Protein 4Z9K (pdb70)

B-factor: mean 27.81, std 11.1, range [11.24, 72.84]

GO terms:
  GO:0005783 endoplasmic reticulum (C, IDA)
  GO:0031640 killing of cells of another organism (P, IDA)
  GO:0005515 protein binding (F, IPI)
  GO:0016208 AMP binding (F, IDA)
  GO:0030246 carbohydrate binding (F, IDA)

Nearest PDB structures (foldseek):
  3ej5-assembly1_X  TM=9.972E-01  e=3.723E-54  Ricinus communis
  1uq4-assembly1_A-2  TM=9.953E-01  e=3.723E-54  Ricinus communis
  2vc3-assembly1_A  TM=9.942E-01  e=8.773E-54  Ricinus communis
  1obt-assembly1_A  TM=9.945E-01  e=9.327E-54  Ricinus communis
  7tgi-assembly1_A  TM=9.862E-01  e=9.327E-54  Ricinus communis

Sequence (374 aa):
KQYPIINFTTAGATVQSYTNFIRAVRGRLTTGADVRHEIPVLPNRVGLPINQRFILVELSSNHAELSSVTLALDVTNAYVVGYRAGNSAYFFHPDNQEDAEAITHLFTDVQNRYTFAFGGNYDRLEQLAGNLRENIELGNGPLEEAISALLYYYSTGGTQLPTLARRSFIICIQMISEAARFQYIEGEMRTRIRYNRRSAPDPSVITLENSWGRLSTAIQESNQGAFASPIQLQRRRNGSKFSVYDVSILIPIIALMVYRCAPVQLVESGGGLVQPGGSLRLSCAASGFTLDDYAIGWFRQVPGKEREGVACVVKDGSTYYADSVKGRFTISRDNGAVYLQMNSLKPEDTAVYYCASRPCFLGVPLIDFGSWGQGTQVTV

InterPro domains:
  IPR000772 Ricin B, lectin domain [PF00652] (325-445)
  IPR000772 Ricin B, lectin domain [PF00652] (456-572)
  IPR000772 Ricin B, lectin domain [SM00458] (322-448)
  IPR000772 Ricin B, lectin domain [SM00458] (452-575)
  IPR001574 Ribosome-inactivating protein [PF00161] (52-254)
  IPR001574 Ribosome-inactivating protein [PTHR33453] (37-481)
  IPR016138 Ribosome-inactivating protein, subdomain 1 [G3DSA:3.40.420.10] (36-214)
  IPR016139 Ribosome-inactivating protein, subdomain 2 [G3DSA:4.10.470.10] (217-319)
  IPR017988 Ribosome-inactivating protein conserved site [PS00275] (207-223)
  IPR017989 Ribosome-inactivating protein type 1/2 [PR00396] (54-67)
  IPR017989 Ribosome-inactivating protein type 1/2 [PR00396] (104-119)
  IPR017989 Ribosome-inactivating protein type 1/2 [PR00396] (169-183)
  IPR017989 Ribosome-inactivating protein type 1/2 [PR00396] (203-223)
  IPR017989 Ribosome-inactivating protein type 1/2 [PR00396] (237-254)
  IPR035992 Ricin B-like lectins [SSF50370] (317-448)
  IPR035992 Ricin B-like lectins [SSF50370] (452-573)
  IPR036041 Ribosome-inactivating protein superfamily [SSF56371] (41-301)

CATH classification: 3.40.420.10 (+1 more: 4.10.470.10)

Radius of gyration: 22.8 Å; Cα contacts (8 Å, |Δi|>4): 879; chains: 2; bounding box: 48×40×72 Å

Structure (mmCIF, N/CA/C/O backbone):
data_4Z9K
#
_entry.id   4Z9K
#
_cell.length_a   78.376
_cell.length_b   107.085
_cell.length_c   111.944
_cell.angle_alpha   90.000
_cell.angle_beta   90.000
_cell.angle_gamma   90.000
#
_symmetry.space_group_name_H-M   'C 2 2 21'
#
loop_
_entity.id
_entity.type
_entity.pdbx_description
1 polymer Ricin
2 polymer 'VHH2(F5) antibody'
3 non-polymer 1,2-ETHANEDIOL
4 non-polymer 'ZINC ION'
5 non-polymer 'CHLORIDE ION'
6 water water
#
loop_
_atom_site.group_PDB
_atom_site.id
_atom_site.type_symbol
_atom_site.label_atom_id
_atom_site.label_alt_id
_atom_site.label_comp_id
_atom_site.label_asym_id
_atom_site.label_entity_id
_atom_site.label_seq_id
_atom_site.pdbx_PDB_ins_code
_atom_site.Cartn_x
_atom_site.Cartn_y
_atom_site.Cartn_z
_atom_site.occupancy
_atom_site.B_iso_or_equiv
_atom_site.auth_seq_id
_atom_site.auth_comp_id
_atom_site.auth_asym_id
_atom_site.auth_atom_id
_atom_site.pdbx_PDB_model_num
ATOM 1 N N . LYS A 1 1 ? 32.063 20.798 2.696 1.00 44.05 5 LYS A N 1
ATOM 2 C CA . LYS A 1 1 ? 33.354 20.238 2.294 1.00 44.46 5 LYS A CA 1
ATOM 3 C C . LYS A 1 1 ? 33.134 19.032 1.406 1.00 48.02 5 LYS A C 1
ATOM 4 O O . LYS A 1 1 ? 33.982 18.717 0.571 1.00 50.72 5 LYS A O 1
ATOM 10 N N . GLN A 1 2 ? 31.970 18.389 1.558 1.00 46.56 6 GLN A N 1
ATOM 11 C CA . GLN A 1 2 ? 31.427 17.576 0.481 1.00 44.08 6 GLN A CA 1
ATOM 12 C C . GLN A 1 2 ? 30.989 18.455 -0.697 1.00 37.39 6 GLN A C 1
ATOM 13 O O . GLN A 1 2 ? 30.588 17.942 -1.732 1.00 40.44 6 GLN A O 1
ATOM 19 N N . TYR A 1 3 ? 31.044 19.781 -0.545 1.00 30.72 7 TYR A N 1
ATOM 20 C CA . TYR A 1 3 ? 31.009 20.646 -1.734 1.00 27.34 7 TYR A CA 1
ATOM 21 C C . TYR A 1 3 ? 32.256 20.337 -2.566 1.00 27.58 7 TYR A C 1
ATOM 22 O O . TYR A 1 3 ? 33.268 19.935 -1.992 1.00 28.26 7 TYR A O 1
ATOM 31 N N . PRO A 1 4 ? 32.208 20.533 -3.889 1.00 27.14 8 PRO A N 1
ATOM 32 C CA . PRO A 1 4 ? 33.398 20.253 -4.719 1.00 26.77 8 PRO A CA 1
ATOM 33 C C . PRO A 1 4 ? 34.592 21.119 -4.282 1.00 24.13 8 PRO A C 1
ATOM 34 O O . PRO A 1 4 ? 34.400 22.254 -3.934 1.00 22.46 8 PRO A O 1
ATOM 38 N N . ILE A 1 5 ? 35.792 20.511 -4.308 1.00 25.59 9 ILE A N 1
ATOM 39 C CA . ILE A 1 5 ? 37.040 21.195 -3.985 1.00 24.99 9 ILE A CA 1
ATOM 40 C C . ILE A 1 5 ? 37.949 21.316 -5.218 1.00 20.73 9 ILE A C 1
ATOM 41 O O . ILE A 1 5 ? 38.161 20.323 -5.935 1.00 25.71 9 ILE A O 1
ATOM 46 N N . ILE A 1 6 ? 38.487 22.515 -5.415 1.00 21.51 10 ILE A N 1
ATOM 47 C CA . ILE A 1 6 ? 39.486 22.719 -6.458 1.00 24.21 10 ILE A CA 1
ATOM 48 C C . ILE A 1 6 ? 40.757 23.120 -5.725 1.00 21.60 10 ILE A C 1
ATOM 49 O O . ILE A 1 6 ? 40.712 24.016 -4.896 1.00 22.10 10 ILE A O 1
ATOM 54 N N . ASN A 1 7 ? 41.880 22.469 -6.036 1.00 23.01 11 ASN A N 1
ATOM 55 C CA . ASN A 1 7 ? 43.143 22.779 -5.356 1.00 24.97 11 ASN A CA 1
ATOM 56 C C . ASN A 1 7 ? 44.052 23.654 -6.202 1.00 24.39 11 ASN A C 1
ATOM 57 O O . ASN A 1 7 ? 44.138 23.465 -7.414 1.00 25.23 11 ASN A O 1
ATOM 62 N N . PHE A 1 8 ? 44.762 24.571 -5.558 1.00 22.90 12 PHE A N 1
ATOM 63 C CA . PHE A 1 8 ? 45.855 25.311 -6.224 1.00 22.64 12 PHE A CA 1
ATOM 64 C C . PHE A 1 8 ? 47.007 25.492 -5.255 1.00 21.84 12 PHE A C 1
ATOM 65 O O . PHE A 1 8 ? 46.784 25.747 -4.083 1.00 21.29 12 PHE A O 1
ATOM 73 N N . THR A 1 9 ? 48.240 25.425 -5.760 1.00 21.94 13 THR A N 1
ATOM 74 C CA . THR A 1 9 ? 49.376 25.762 -4.903 1.00 23.87 13 THR A CA 1
ATOM 75 C C . THR A 1 9 ? 50.249 26.873 -5.541 1.00 20.18 13 THR A C 1
ATOM 76 O O . THR A 1 9 ? 50.478 26.865 -6.757 1.00 20.66 13 THR A O 1
ATOM 80 N N . THR A 1 10 ? 50.709 27.803 -4.716 1.00 20.09 14 THR A N 1
ATOM 81 C CA . THR A 1 10 ? 51.677 28.782 -5.139 1.00 19.09 14 THR A CA 1
ATOM 82 C C . THR A 1 10 ? 53.087 28.192 -5.190 1.00 21.45 14 THR A C 1
ATOM 83 O O . THR A 1 10 ? 53.980 28.834 -5.779 1.00 22.10 14 THR A O 1
ATOM 87 N N . ALA A 1 11 ? 53.294 26.975 -4.685 1.00 21.87 15 ALA A N 1
ATOM 88 C CA . ALA A 1 11 ? 54.625 26.354 -4.727 1.00 23.65 15 ALA A CA 1
ATOM 89 C C . ALA A 1 11 ? 54.897 25.868 -6.117 1.00 24.65 15 ALA A C 1
ATOM 90 O O . ALA A 1 11 ? 54.510 24.746 -6.496 1.00 28.41 15 ALA A O 1
ATOM 92 N N . GLY A 1 12 ? 55.645 26.656 -6.878 1.00 25.31 16 GLY A N 1
ATOM 93 C CA . GLY A 1 12 ? 56.016 26.237 -8.232 1.00 25.95 16 GLY A CA 1
ATOM 94 C C . GLY A 1 12 ? 54.897 26.595 -9.236 1.00 24.83 16 GLY A C 1
ATOM 95 O O . GLY A 1 12 ? 54.862 25.987 -10.325 1.00 28.03 16 GLY A O 1
ATOM 96 N N . ALA A 1 13 ? 54.063 27.560 -8.868 1.00 24.43 17 ALA A N 1
ATOM 97 C CA . ALA A 1 13 ? 52.983 28.013 -9.772 1.00 25.75 17 ALA A CA 1
ATOM 98 C C . ALA A 1 13 ? 53.569 28.463 -11.098 1.00 28.69 17 ALA A C 1
ATOM 99 O O . ALA A 1 13 ? 54.626 29.125 -11.155 1.00 27.70 17 ALA A O 1
ATOM 101 N N . THR A 1 14 ? 52.889 28.068 -12.167 1.00 22.83 18 THR A N 1
ATOM 102 C CA . THR A 1 14 ? 53.255 28.442 -13.526 1.00 23.45 18 THR A CA 1
ATOM 103 C C . THR A 1 14 ? 52.027 29.041 -14.211 1.00 23.08 18 THR A C 1
ATOM 104 O O . THR A 1 14 ? 50.899 28.947 -13.720 1.00 22.55 18 THR A O 1
ATOM 108 N N . VAL A 1 15 ? 52.276 29.653 -15.361 1.00 25.98 19 VAL A N 1
ATOM 109 C CA . VAL A 1 15 ? 51.161 30.086 -16.207 1.00 25.79 19 VAL A CA 1
ATOM 110 C C . VAL A 1 15 ? 50.155 28.964 -16.433 1.00 24.80 19 VAL A C 1
ATOM 111 O O . VAL A 1 15 ? 48.931 29.190 -16.243 1.00 25.57 19 VAL A O 1
ATOM 115 N N . GLN A 1 16 ? 50.659 27.804 -16.774 1.00 28.27 20 GLN A N 1
ATOM 116 C CA . GLN A 1 16 ? 49.875 26.598 -17.044 1.00 29.02 20 GLN A CA 1
ATOM 117 C C . GLN A 1 16 ? 49.070 26.143 -15.824 1.00 27.68 20 GLN A C 1
ATOM 118 O O . GLN A 1 16 ? 47.861 25.880 -15.947 1.00 26.77 20 GLN A O 1
ATOM 124 N N . SER A 1 17 ? 49.726 26.077 -14.653 1.00 25.22 21 SER A N 1
ATOM 125 C CA . SER A 1 17 ? 49.036 25.556 -13.468 1.00 24.16 21 SER A CA 1
ATOM 126 C C . SER A 1 17 ? 47.963 26.550 -13.039 1.00 23.68 21 SER A C 1
ATOM 127 O O . SER A 1 17 ? 46.890 26.171 -12.551 1.00 21.80 21 SER A O 1
ATOM 130 N N . TYR A 1 18 ? 48.218 27.848 -13.218 1.00 20.59 22 TYR A N 1
ATOM 131 C CA . TYR A 1 18 ? 47.218 28.816 -12.846 1.00 19.21 22 TYR A CA 1
ATOM 132 C C . TYR A 1 18 ? 46.029 28.809 -13.828 1.00 21.11 22 TYR A C 1
ATOM 133 O O . TYR A 1 18 ? 44.860 28.858 -13.401 1.00 21.06 22 TYR A O 1
ATOM 142 N N . THR A 1 19 ? 46.343 28.682 -15.114 1.00 23.65 23 THR A N 1
ATOM 143 C CA . THR A 1 19 ? 45.317 28.477 -16.123 1.00 25.22 23 THR A CA 1
ATOM 144 C C . THR A 1 19 ? 44.458 27.262 -15.839 1.00 22.59 23 THR A C 1
ATOM 145 O O . THR A 1 19 ? 43.223 27.375 -15.904 1.00 25.06 23 THR A O 1
ATOM 149 N N . ASN A 1 20 ? 45.070 26.136 -15.495 1.00 22.87 24 ASN A N 1
ATOM 150 C CA . ASN A 1 20 ? 44.323 24.896 -15.212 1.00 23.65 24 ASN A CA 1
ATOM 151 C C . ASN A 1 20 ? 43.355 25.153 -14.056 1.00 23.51 24 ASN A C 1
ATOM 152 O O . ASN A 1 20 ? 42.205 24.726 -14.051 1.00 24.01 24 ASN A O 1
ATOM 157 N N . PHE A 1 21 ? 43.870 25.862 -13.063 1.00 21.35 25 PHE A N 1
ATOM 158 C CA . PHE A 1 21 ? 43.118 26.161 -11.854 1.00 21.18 25 PHE A CA 1
ATOM 159 C C . PHE A 1 21 ? 41.897 27.018 -12.176 1.00 20.49 25 PHE A C 1
ATOM 160 O O . PHE A 1 21 ? 40.773 26.709 -11.769 1.00 20.32 25 PHE A O 1
ATOM 168 N N . ILE A 1 22 ? 42.108 28.144 -12.831 1.00 17.02 26 ILE A N 1
ATOM 169 C CA . ILE A 1 22 ? 40.973 29.060 -13.099 1.00 16.13 26 ILE A CA 1
ATOM 170 C C . ILE A 1 22 ? 39.970 28.328 -13.993 1.00 18.99 26 ILE A C 1
ATOM 171 O O . ILE A 1 22 ? 38.752 28.478 -13.793 1.00 20.82 26 ILE A O 1
ATOM 176 N N . ARG A 1 23 ? 40.401 27.559 -14.981 1.00 19.44 27 ARG A N 1
ATOM 177 C CA . ARG A 1 23 ? 39.442 26.827 -15.818 1.00 21.50 27 ARG A CA 1
ATOM 178 C C . ARG A 1 23 ? 38.633 25.839 -14.996 1.00 22.41 27 ARG A C 1
ATOM 179 O O . ARG A 1 23 ? 37.430 25.644 -15.241 1.00 24.45 27 ARG A O 1
ATOM 187 N N . ALA A 1 24 ? 39.284 25.196 -14.031 1.00 22.43 28 ALA A N 1
ATOM 188 C CA . ALA A 1 24 ? 38.601 24.234 -13.156 1.00 22.86 28 ALA A CA 1
ATOM 189 C C . ALA A 1 24 ? 37.573 24.941 -12.281 1.00 21.85 28 ALA A C 1
ATOM 190 O O . ALA A 1 24 ? 36.442 24.400 -12.082 1.00 23.77 28 ALA A O 1
ATOM 192 N N . VAL A 1 25 ? 37.950 26.088 -11.761 1.00 20.46 29 VAL A N 1
ATOM 193 C CA . VAL A 1 25 ? 37.016 26.906 -10.959 1.00 18.77 29 VAL A CA 1
ATOM 194 C C . VAL A 1 25 ? 35.784 27.268 -11.790 1.00 21.77 29 VAL A C 1
ATOM 195 O O . VAL A 1 25 ? 34.623 27.082 -11.339 1.00 20.69 29 VAL A O 1
ATOM 199 N N . ARG A 1 26 ? 36.010 27.753 -13.008 1.00 20.44 30 ARG A N 1
ATOM 200 C CA . ARG A 1 26 ? 34.858 28.079 -13.860 1.00 20.86 30 ARG A CA 1
ATOM 201 C C . ARG A 1 26 ? 33.981 26.862 -14.066 1.00 21.76 30 ARG A C 1
ATOM 202 O O . ARG A 1 26 ? 32.730 26.973 -14.015 1.00 23.09 30 ARG A O 1
ATOM 210 N N . GLY A 1 27 ? 34.580 25.697 -14.312 1.00 19.28 31 GLY A N 1
ATOM 211 C CA . GLY A 1 27 ? 33.797 24.512 -14.620 1.00 20.73 31 GLY A CA 1
ATOM 212 C C . GLY A 1 27 ? 32.973 24.017 -13.426 1.00 23.35 31 GLY A C 1
ATOM 213 O O . GLY A 1 27 ? 31.987 23.280 -13.611 1.00 27.04 31 GLY A O 1
ATOM 214 N N . ARG A 1 28 ? 33.413 24.334 -12.216 1.00 22.55 32 ARG A N 1
ATOM 215 C CA . ARG A 1 28 ? 32.651 23.966 -11.002 1.00 23.90 32 ARG A CA 1
ATOM 216 C C . ARG A 1 28 ? 31.636 25.081 -10.649 1.00 22.73 32 ARG A C 1
ATOM 217 O O . ARG A 1 28 ? 30.603 24.782 -10.002 1.00 25.35 32 ARG A O 1
ATOM 225 N N . LEU A 1 29 ? 31.858 26.306 -11.112 1.00 21.17 33 LEU A N 1
ATOM 226 C CA . LEU A 1 29 ? 30.898 27.402 -10.869 1.00 18.90 33 LEU A CA 1
ATOM 227 C C . LEU A 1 29 ? 29.634 27.250 -11.705 1.00 23.82 33 LEU A C 1
ATOM 228 O O . LEU A 1 29 ? 28.557 27.608 -11.240 1.00 25.30 33 LEU A O 1
ATOM 233 N N . THR A 1 30 ? 29.761 26.739 -12.915 1.00 22.67 34 THR A N 1
ATOM 234 C CA . THR A 1 30 ? 28.590 26.617 -13.749 1.00 25.20 34 THR A CA 1
ATOM 235 C C . THR A 1 30 ? 28.794 25.497 -14.762 1.00 29.69 34 THR A C 1
ATOM 236 O O . THR A 1 30 ? 29.929 25.207 -15.176 1.00 30.76 34 THR A O 1
ATOM 240 N N . THR A 1 31 ? 27.692 24.871 -15.163 1.00 29.73 35 THR A N 1
ATOM 241 C CA . THR A 1 31 ? 27.732 23.844 -16.206 1.00 33.34 35 THR A CA 1
ATOM 242 C C . THR A 1 31 ? 28.030 24.461 -17.566 1.00 32.78 35 THR A C 1
ATOM 243 O O . THR A 1 31 ? 28.508 23.778 -18.454 1.00 35.40 35 THR A O 1
ATOM 247 N N . GLY A 1 32 ? 27.708 25.740 -17.750 1.00 31.45 36 GLY A N 1
ATOM 248 C CA . GLY A 1 32 ? 27.896 26.367 -19.051 1.00 32.47 36 GLY A CA 1
ATOM 249 C C . GLY A 1 32 ? 26.759 26.041 -19.998 1.00 36.55 36 GLY A C 1
ATOM 250 O O . GLY A 1 32 ? 26.848 26.382 -21.167 1.00 38.12 36 GLY A O 1
ATOM 251 N N . ALA A 1 33 ? 25.690 25.414 -19.506 1.00 34.65 37 ALA A N 1
ATOM 252 C CA . ALA A 1 33 ? 24.541 25.121 -20.389 1.00 34.83 37 ALA A CA 1
ATOM 253 C C . ALA A 1 33 ? 23.812 26.398 -20.801 1.00 33.86 37 ALA A C 1
ATOM 254 O O . ALA A 1 33 ? 23.112 26.442 -21.825 1.00 36.08 37 ALA A O 1
ATOM 256 N N . ASP A 1 34 ? 23.934 27.424 -19.978 1.00 28.30 38 ASP A N 1
ATOM 257 C CA . ASP A 1 34 ? 23.202 28.650 -20.192 1.00 28.70 38 ASP A CA 1
ATOM 258 C C . ASP A 1 34 ? 24.207 29.690 -20.668 1.00 28.14 38 ASP A C 1
ATOM 259 O O . ASP A 1 34 ? 25.092 30.085 -19.923 1.00 25.26 38 ASP A O 1
ATOM 264 N N . VAL A 1 35 ? 24.080 30.107 -21.919 1.00 31.45 39 VAL A N 1
ATOM 265 C CA . VAL A 1 35 ? 25.002 31.073 -22.524 1.00 32.95 39 VAL A CA 1
ATOM 266 C C . VAL A 1 35 ? 24.168 32.153 -23.213 1.00 34.86 39 VAL A C 1
ATOM 267 O O . VAL A 1 35 ? 23.181 31.820 -23.903 1.00 38.51 39 VAL A O 1
ATOM 271 N N . ARG A 1 36 ? 24.511 33.428 -23.016 1.00 30.80 40 ARG A N 1
ATOM 272 C CA . ARG A 1 36 ? 23.790 34.511 -23.698 1.00 31.75 40 ARG A CA 1
ATOM 273 C C . ARG A 1 36 ? 24.787 35.301 -24.529 1.00 34.34 40 ARG A C 1
ATOM 274 O O . ARG A 1 36 ? 25.789 35.794 -23.979 1.00 32.41 40 ARG A O 1
ATOM 282 N N . HIS A 1 37 ? 24.488 35.444 -25.822 1.00 37.22 41 HIS A N 1
ATOM 283 C CA . HIS A 1 37 ? 25.376 36.173 -26.724 1.00 38.03 41 HIS A CA 1
ATOM 284 C C . HIS A 1 37 ? 26.824 35.705 -26.544 1.00 35.56 41 HIS A C 1
ATOM 285 O O . HIS A 1 37 ? 27.719 36.523 -26.449 1.00 37.32 41 HIS A O 1
ATOM 292 N N . GLU A 1 38 ? 27.005 34.377 -26.450 1.00 35.87 42 GLU A N 1
ATOM 293 C CA . GLU A 1 38 ? 28.297 33.660 -26.286 1.00 33.16 42 GLU A CA 1
ATOM 294 C C . GLU A 1 38 ? 28.942 33.627 -24.860 1.00 33.81 42 GLU A C 1
ATOM 295 O O . GLU A 1 38 ? 29.975 32.944 -24.625 1.00 32.86 42 GLU A O 1
ATOM 301 N N . ILE A 1 39 ? 28.317 34.278 -23.887 1.00 30.81 43 ILE A N 1
ATOM 302 C CA . ILE A 1 39 ? 28.931 34.315 -22.552 1.00 29.08 43 ILE A CA 1
ATOM 303 C C . ILE A 1 39 ? 28.170 33.436 -21.558 1.00 24.91 43 ILE A C 1
ATOM 304 O O . ILE A 1 39 ? 26.977 33.594 -21.391 1.00 26.93 43 ILE A O 1
ATOM 309 N N . PRO A 1 40 ? 28.881 32.508 -20.905 1.00 25.34 44 PRO A N 1
ATOM 310 C CA . PRO A 1 40 ? 28.217 31.664 -19.885 1.00 25.65 44 PRO A CA 1
ATOM 311 C C . PRO A 1 40 ? 27.619 32.461 -18.708 1.00 23.07 44 PRO A C 1
ATOM 312 O O . PRO A 1 40 ? 28.160 33.453 -18.193 1.00 22.12 44 PRO A O 1
ATOM 316 N N . VAL A 1 41 ? 26.456 31.978 -18.284 1.00 21.88 45 VAL A N 1
ATOM 317 C CA . VAL A 1 41 ? 25.762 32.539 -17.135 1.00 21.02 45 VAL A CA 1
ATOM 318 C C . VAL A 1 41 ? 25.917 31.575 -15.959 1.00 19.98 45 VAL A C 1
ATOM 319 O O . VAL A 1 41 ? 25.884 30.341 -16.151 1.00 22.31 45 VAL A O 1
ATOM 323 N N . LEU A 1 42 ? 26.134 32.116 -14.775 1.00 19.50 46 LEU A N 1
ATOM 324 C CA . LEU A 1 42 ? 26.126 31.346 -13.513 1.00 18.18 46 LEU A CA 1
ATOM 325 C C . LEU A 1 42 ? 24.730 30.857 -13.181 1.00 20.86 46 LEU A C 1
ATOM 326 O O . LEU A 1 42 ? 23.763 31.366 -13.722 1.00 20.00 46 LEU A O 1
ATOM 331 N N . PRO A 1 43 ? 24.604 29.822 -12.345 1.00 19.35 47 PRO A N 1
ATOM 332 C CA . PRO A 1 43 ? 23.239 29.349 -12.054 1.00 22.57 47 PRO A CA 1
ATOM 333 C C . PRO A 1 43 ? 22.395 30.415 -11.370 1.00 19.48 47 PRO A C 1
ATOM 334 O O . PRO A 1 43 ? 22.869 31.223 -10.582 1.00 20.44 47 PRO A O 1
ATOM 338 N N . ASN A 1 44 ? 21.127 30.388 -11.739 1.00 21.25 48 ASN A N 1
ATOM 339 C CA . ASN A 1 44 ? 20.100 31.168 -11.052 1.00 22.98 48 ASN A CA 1
ATOM 340 C C . ASN A 1 44 ? 19.993 30.743 -9.570 1.00 23.16 48 ASN A C 1
ATOM 341 O O . ASN A 1 44 ? 19.789 29.568 -9.280 1.00 24.01 48 ASN A O 1
ATOM 346 N N . ARG A 1 45 ? 20.038 31.701 -8.672 1.00 22.67 49 ARG A N 1
ATOM 347 C CA . ARG A 1 45 ? 19.870 31.385 -7.248 1.00 23.88 49 ARG A CA 1
ATOM 348 C C . ARG A 1 45 ? 18.483 30.773 -7.034 1.00 24.26 49 ARG A C 1
ATOM 349 O O . ARG A 1 45 ? 18.295 29.885 -6.194 1.00 24.56 49 ARG A O 1
ATOM 357 N N . VAL A 1 46 ? 17.506 31.227 -7.804 1.00 23.11 50 VAL A N 1
ATOM 358 C CA . VAL A 1 46 ? 16.167 30.696 -7.697 1.00 23.88 50 VAL A CA 1
ATOM 359 C C . VAL A 1 46 ? 16.159 29.366 -8.432 1.00 25.11 50 VAL A C 1
ATOM 360 O O . VAL A 1 46 ? 16.332 29.308 -9.660 1.00 26.48 50 VAL A O 1
ATOM 364 N N . GLY A 1 47 ? 15.968 28.290 -7.689 1.00 25.66 51 GLY A N 1
ATOM 365 C CA . GLY A 1 47 ? 15.979 26.955 -8.261 1.00 26.83 51 GLY A CA 1
ATOM 366 C C . GLY A 1 47 ? 17.294 26.237 -7.908 1.00 25.95 51 GLY A C 1
ATOM 367 O O . GLY A 1 47 ? 17.462 25.066 -8.258 1.00 28.30 51 GLY A O 1
ATOM 368 N N . LEU A 1 48 ? 18.182 26.893 -7.187 1.00 25.43 52 LEU A N 1
ATOM 369 C CA . LEU A 1 48 ? 19.484 26.294 -6.857 1.00 25.70 52 LEU A CA 1
ATOM 370 C C . LEU A 1 48 ? 19.420 25.623 -5.494 1.00 25.60 52 LEU A C 1
ATOM 371 O O . LEU A 1 48 ? 19.280 26.318 -4.497 1.00 25.25 52 LEU A O 1
ATOM 376 N N . PRO A 1 49 ? 19.586 24.294 -5.434 1.00 26.75 53 PRO A N 1
ATOM 377 C CA . PRO A 1 49 ? 19.552 23.621 -4.119 1.00 25.43 53 PRO A CA 1
ATOM 378 C C . PRO A 1 49 ? 20.770 23.984 -3.254 1.00 23.90 53 PRO A C 1
ATOM 379 O O . PRO A 1 49 ? 21.849 24.290 -3.779 1.00 22.81 53 PRO A O 1
ATOM 383 N N . ILE A 1 50 ? 20.612 23.974 -1.927 1.00 23.92 54 ILE A N 1
ATOM 384 C CA . ILE A 1 50 ? 21.686 24.361 -1.021 1.00 22.62 54 ILE A CA 1
ATOM 385 C C . ILE A 1 50 ? 22.899 23.440 -1.166 1.00 22.63 54 ILE A C 1
ATOM 386 O O . ILE A 1 50 ? 24.023 23.915 -1.052 1.00 21.52 54 ILE A O 1
ATOM 391 N N . ASN A 1 51 ? 22.657 22.158 -1.494 1.00 25.56 55 ASN A N 1
ATOM 392 C CA . ASN A 1 51 ? 23.814 21.280 -1.645 1.00 27.29 55 ASN A CA 1
ATOM 393 C C . ASN A 1 51 ? 24.576 21.530 -2.983 1.00 31.22 55 ASN A C 1
ATOM 394 O O . ASN A 1 51 ? 25.577 20.882 -3.238 1.00 28.47 55 ASN A O 1
ATOM 399 N N . GLN A 1 52 ? 24.156 22.532 -3.773 1.00 22.99 56 GLN A N 1
ATOM 400 C CA . GLN A 1 52 ? 24.897 22.954 -4.992 1.00 23.30 56 GLN A CA 1
ATOM 401 C C . GLN A 1 52 ? 25.258 24.411 -4.961 1.00 20.55 56 GLN A C 1
ATOM 402 O O . GLN A 1 52 ? 25.705 24.992 -5.981 1.00 22.67 56 GLN A O 1
ATOM 408 N N . ARG A 1 53 ? 25.185 25.027 -3.784 1.00 19.81 57 ARG A N 1
ATOM 409 C CA . ARG A 1 53 ? 25.316 26.502 -3.706 1.00 18.40 57 ARG A CA 1
ATOM 410 C C . ARG A 1 53 ? 26.751 27.016 -3.703 1.00 17.51 57 ARG A C 1
ATOM 411 O O . ARG A 1 53 ? 27.006 28.156 -4.042 1.00 18.31 57 ARG A O 1
ATOM 419 N N . PHE A 1 54 ? 27.665 26.151 -3.229 1.00 18.58 58 PHE A N 1
ATOM 420 C CA . PHE A 1 54 ? 29.050 26.579 -2.993 1.00 18.16 58 PHE A CA 1
ATOM 421 C C . PHE A 1 54 ? 30.068 25.659 -3.638 1.00 17.12 58 PHE A C 1
ATOM 422 O O . PHE A 1 54 ? 29.806 24.510 -3.858 1.00 19.22 58 PHE A O 1
ATOM 430 N N . ILE A 1 55 ? 31.232 26.257 -3.901 1.00 17.59 59 ILE A N 1
ATOM 431 C CA . ILE A 1 55 ? 32.398 25.400 -4.217 1.00 18.22 59 ILE A CA 1
ATOM 432 C C . ILE A 1 55 ? 33.525 25.853 -3.280 1.00 16.88 59 ILE A C 1
ATOM 433 O O . ILE A 1 55 ? 33.482 26.918 -2.715 1.00 17.32 59 ILE A O 1
ATOM 438 N N . LEU A 1 56 ? 34.503 24.950 -3.116 1.00 18.34 60 LEU A N 1
ATOM 439 C CA . LEU A 1 56 ? 35.605 25.205 -2.182 1.00 19.03 60 LEU A CA 1
ATOM 440 C C . LEU A 1 56 ? 36.912 25.266 -2.969 1.00 18.12 60 LEU A C 1
ATOM 441 O O . LEU A 1 56 ? 37.120 24.419 -3.848 1.00 20.29 60 LEU A O 1
ATOM 446 N N . VAL A 1 57 ? 37.739 26.269 -2.656 1.00 18.32 61 VAL A N 1
ATOM 447 C CA . VAL A 1 57 ? 39.061 26.381 -3.294 1.00 18.50 61 VAL A CA 1
ATOM 448 C C . VAL A 1 57 ? 40.111 26.177 -2.182 1.00 16.06 61 VAL A C 1
ATOM 449 O O . VAL A 1 57 ? 40.216 27.035 -1.296 1.00 18.55 61 VAL A O 1
ATOM 453 N N . GLU A 1 58 ? 40.855 25.077 -2.262 1.00 18.72 62 GLU A N 1
ATOM 454 C CA . GLU A 1 58 ? 41.877 24.826 -1.231 1.00 22.63 62 GLU A CA 1
ATOM 455 C C . GLU A 1 58 ? 43.189 25.358 -1.764 1.00 22.29 62 GLU A C 1
ATOM 456 O O . GLU A 1 58 ? 43.636 24.899 -2.818 1.00 25.04 62 GLU A O 1
ATOM 462 N N . LEU A 1 59 ? 43.747 26.333 -1.057 1.00 18.56 63 LEU A N 1
ATOM 463 C CA . LEU A 1 59 ? 45.009 26.964 -1.462 1.00 18.87 63 LEU A CA 1
ATOM 464 C C . LEU A 1 59 ? 46.144 26.505 -0.568 1.00 20.50 63 LEU A C 1
ATOM 465 O O . LEU A 1 59 ? 46.008 26.551 0.653 1.00 21.75 63 LEU A O 1
ATOM 470 N N A SER A 1 60 ? 47.297 26.170 -1.131 0.69 19.50 64 SER A N 1
ATOM 471 N N B SER A 1 60 ? 47.269 26.090 -1.160 0.31 20.50 64 SER A N 1
ATOM 472 C CA A SER A 1 60 ? 48.453 25.745 -0.356 0.69 22.25 64 SER A CA 1
ATOM 473 C CA B SER A 1 60 ? 48.448 25.758 -0.368 0.31 22.33 64 SER A CA 1
ATOM 474 C C A SER A 1 60 ? 49.625 26.590 -0.846 0.69 22.03 64 SER A C 1
ATOM 475 C C B SER A 1 60 ? 49.637 26.582 -0.860 0.31 22.01 64 SER A C 1
ATOM 476 O O A SER A 1 60 ? 49.581 27.151 -1.931 0.69 21.97 64 SER A O 1
ATOM 477 O O B SER A 1 60 ? 49.620 27.074 -1.983 0.31 21.91 64 SER A O 1
ATOM 482 N N . ASN A 1 61 ? 50.667 26.727 -0.024 1.00 21.96 65 ASN A N 1
ATOM 483 C CA . ASN A 1 61 ? 51.828 27.542 -0.409 1.00 19.75 65 ASN A CA 1
ATOM 484 C C . ASN A 1 61 ? 53.135 26.852 -0.102 1.00 21.42 65 ASN A C 1
ATOM 485 O O . ASN A 1 61 ? 53.180 25.652 0.220 1.00 22.58 65 ASN A O 1
ATOM 490 N N . HIS A 1 62 ? 54.241 27.562 -0.306 1.00 21.97 66 HIS A N 1
ATOM 491 C CA . HIS A 1 62 ? 55.530 26.927 -0.169 1.00 23.55 66 HIS A CA 1
ATOM 492 C C . HIS A 1 62 ? 55.796 26.403 1.265 1.00 24.32 66 HIS A C 1
ATOM 493 O O . HIS A 1 62 ? 56.597 25.501 1.470 1.00 26.00 66 HIS A O 1
ATOM 500 N N . ALA A 1 63 ? 55.118 27.040 2.231 1.00 23.13 67 ALA A N 1
ATOM 501 C CA . ALA A 1 63 ? 55.259 26.659 3.622 1.00 24.09 67 ALA A CA 1
ATOM 502 C C . ALA A 1 63 ? 54.348 25.485 3.968 1.00 26.32 67 ALA A C 1
ATOM 503 O O . ALA A 1 63 ? 54.318 25.036 5.122 1.00 25.50 67 ALA A O 1
ATOM 505 N N . GLU A 1 64 ? 53.677 24.924 2.955 1.00 24.20 68 GLU A N 1
ATOM 506 C CA . GLU A 1 64 ? 52.770 23.762 3.170 1.00 24.31 68 GLU A CA 1
ATOM 507 C C . GLU A 1 64 ? 51.604 24.165 4.094 1.00 23.97 68 GLU A C 1
ATOM 508 O O . GLU A 1 64 ? 51.037 23.269 4.764 1.00 27.23 68 GLU A O 1
ATOM 514 N N . LEU A 1 65 ? 51.294 25.445 4.157 1.00 22.67 69 LEU A N 1
ATOM 515 C CA . LEU A 1 65 ? 50.112 25.910 4.871 1.00 21.00 69 LEU A CA 1
ATOM 516 C C . LEU A 1 65 ? 48.917 25.863 3.906 1.00 25.31 69 LEU A C 1
ATOM 517 O O . LEU A 1 65 ? 49.061 26.225 2.726 1.00 24.54 69 LEU A O 1
ATOM 522 N N A SER A 1 66 ? 47.730 25.499 4.405 0.61 22.89 70 SER A N 1
ATOM 523 N N B SER A 1 66 ? 47.764 25.394 4.393 0.39 23.34 70 SER A N 1
ATOM 524 C CA A SER A 1 66 ? 46.576 25.341 3.522 0.61 21.82 70 SER A CA 1
ATOM 525 C CA B SER A 1 66 ? 46.567 25.284 3.556 0.39 22.65 70 SER A CA 1
ATOM 526 C C A SER A 1 66 ? 45.386 26.057 4.139 0.61 21.00 70 SER A C 1
ATOM 527 C C B SER A 1 66 ? 45.392 26.074 4.169 0.39 21.14 70 SER A C 1
ATOM 528 O O A SER A 1 66 ? 45.185 25.973 5.358 0.61 22.77 70 SER A O 1
ATOM 529 O O B SER A 1 66 ? 45.203 26.082 5.387 0.39 22.18 70 SER A O 1
ATOM 534 N N . VAL A 1 67 ? 44.640 26.768 3.328 1.00 18.51 71 VAL A N 1
ATOM 535 C CA . VAL A 1 67 ? 43.369 27.377 3.746 1.00 17.63 71 VAL A CA 1
ATOM 536 C C . VAL A 1 67 ? 42.363 27.040 2.671 1.00 20.49 71 VAL A C 1
ATOM 537 O O . VAL A 1 67 ? 42.724 26.783 1.522 1.00 20.50 71 VAL A O 1
ATOM 541 N N . THR A 1 68 ? 41.070 27.041 3.034 1.00 18.49 72 THR A N 1
ATOM 542 C CA . THR A 1 68 ? 40.034 26.670 2.043 1.00 17.12 72 THR A CA 1
ATOM 543 C C . THR A 1 68 ? 39.032 27.786 1.929 1.00 17.48 72 THR A C 1
ATOM 544 O O . THR A 1 68 ? 38.374 28.127 2.924 1.00 18.54 72 THR A O 1
ATOM 548 N N . LEU A 1 69 ? 38.956 28.435 0.767 1.00 15.79 73 LEU A N 1
ATOM 549 C CA . LEU A 1 69 ? 37.947 29.489 0.546 1.00 15.02 73 LEU A CA 1
ATOM 550 C C . LEU A 1 69 ? 36.649 28.883 0.066 1.00 15.52 73 LEU A C 1
ATOM 551 O O . LEU A 1 69 ? 36.649 27.855 -0.599 1.00 18.61 73 LEU A O 1
ATOM 556 N N . ALA A 1 70 ? 35.539 29.517 0.441 1.00 13.77 74 ALA A N 1
ATOM 557 C CA . ALA A 1 70 ? 34.237 29.106 -0.102 1.00 15.48 74 ALA A CA 1
ATOM 558 C C . ALA A 1 70 ? 33.751 30.192 -1.038 1.00 14.69 74 ALA A C 1
ATOM 559 O O . ALA A 1 70 ? 33.775 31.375 -0.696 1.00 15.03 74 ALA A O 1
ATOM 561 N N . LEU A 1 71 ? 33.307 29.750 -2.223 1.00 15.66 75 LEU A N 1
ATOM 562 C CA . LEU A 1 71 ? 32.741 30.647 -3.214 1.00 15.27 75 LEU A CA 1
ATOM 563 C C . LEU A 1 71 ? 31.288 30.283 -3.438 1.00 12.89 75 LEU A C 1
ATOM 564 O O . LEU A 1 71 ? 30.894 29.142 -3.459 1.00 15.23 75 LEU A O 1
ATOM 569 N N . ASP A 1 72 ? 30.527 31.375 -3.581 1.00 14.16 76 ASP A N 1
ATOM 570 C CA . ASP A 1 72 ? 29.101 31.238 -3.947 1.00 14.52 76 ASP A CA 1
ATOM 571 C C . ASP A 1 72 ? 28.967 31.062 -5.463 1.00 14.97 76 ASP A C 1
ATOM 572 O O . ASP A 1 72 ? 29.470 31.939 -6.190 1.00 16.66 76 ASP A O 1
ATOM 577 N N . VAL A 1 73 ? 28.322 29.984 -5.924 1.00 15.45 77 VAL A N 1
ATOM 578 C CA . VAL A 1 73 ? 28.290 29.737 -7.362 1.00 17.43 77 VAL A CA 1
ATOM 579 C C . VAL A 1 73 ? 27.395 30.743 -8.045 1.00 18.36 77 VAL A C 1
ATOM 580 O O . VAL A 1 73 ? 27.483 30.885 -9.247 1.00 19.14 77 VAL A O 1
ATOM 584 N N . THR A 1 74 ? 26.564 31.490 -7.311 1.00 17.30 78 THR A N 1
ATOM 585 C CA . THR A 1 74 ? 25.645 32.387 -8.043 1.00 17.76 78 THR A CA 1
ATOM 586 C C . THR A 1 74 ? 26.383 33.673 -8.480 1.00 15.96 78 THR A C 1
ATOM 587 O O . THR A 1 74 ? 25.930 34.373 -9.378 1.00 17.20 78 THR A O 1
ATOM 591 N N . ASN A 1 75 ? 27.481 34.001 -7.832 1.00 14.86 79 ASN A N 1
ATOM 592 C CA . ASN A 1 75 ? 28.205 35.207 -8.215 1.00 14.10 79 ASN A CA 1
ATOM 593 C C . ASN A 1 75 ? 29.733 35.049 -8.259 1.00 15.14 79 ASN A C 1
ATOM 594 O O . ASN A 1 75 ? 30.476 36.053 -8.474 1.00 16.03 79 ASN A O 1
ATOM 599 N N . ALA A 1 76 ? 30.210 33.800 -8.076 1.00 14.48 80 ALA A N 1
ATOM 600 C CA . ALA A 1 76 ? 31.648 33.468 -8.055 1.00 15.73 80 ALA A CA 1
ATOM 601 C C . ALA A 1 76 ? 32.460 34.136 -6.959 1.00 16.47 80 ALA A C 1
ATOM 602 O O . ALA A 1 76 ? 33.718 34.017 -6.929 1.00 17.17 80 ALA A O 1
ATOM 604 N N . TYR A 1 77 ? 31.804 34.732 -5.980 1.00 15.41 81 TYR A N 1
ATOM 605 C CA . TYR A 1 77 ? 32.531 35.537 -4.988 1.00 15.98 81 TYR A CA 1
ATOM 606 C C . TYR A 1 77 ? 32.790 34.790 -3.680 1.00 14.90 81 TYR A C 1
ATOM 607 O O . TYR A 1 77 ? 32.073 33.863 -3.327 1.00 15.14 81 TYR A O 1
ATOM 616 N N . VAL A 1 78 ? 33.882 35.161 -3.028 1.00 14.08 82 VAL A N 1
ATOM 617 C CA . VAL A 1 78 ? 34.282 34.542 -1.745 1.00 14.81 82 VAL A CA 1
ATOM 618 C C . VAL A 1 78 ? 33.330 34.961 -0.612 1.00 12.68 82 VAL A C 1
ATOM 619 O O . VAL A 1 78 ? 33.039 36.160 -0.456 1.00 13.77 82 VAL A O 1
ATOM 623 N N . VAL A 1 79 ? 32.804 33.945 0.114 1.00 13.05 83 VAL A N 1
ATOM 624 C CA . VAL A 1 79 ? 31.936 34.2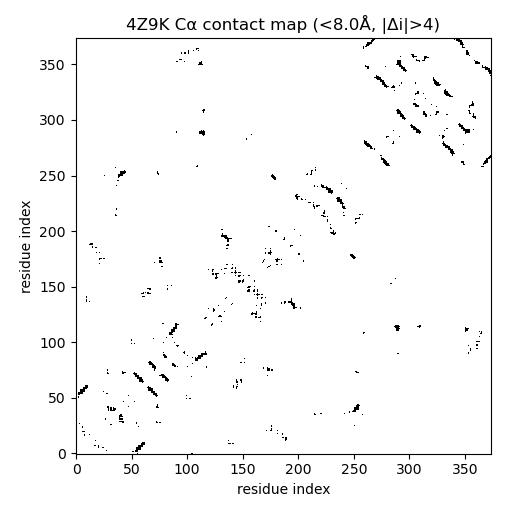43 1.265 1.00 13.17 83 VAL A CA 1
ATOM 625 C C . VAL A 1 79 ? 32.625 33.969 2.610 1.00 15.79 83 VAL A C 1
ATOM 626 O O . VAL A 1 79 ? 32.120 34.423 3.652 1.00 14.87 83 VAL A O 1
ATOM 630 N N . GLY A 1 80 ? 33.781 33.281 2.602 1.00 15.07 84 GLY A N 1
ATOM 631 C CA . GLY A 1 80 ? 34.428 32.950 3.876 1.00 16.42 84 GLY A CA 1
ATOM 632 C C . GLY A 1 80 ? 35.513 31.913 3.652 1.00 15.29 84 GLY A C 1
ATOM 633 O O . GLY A 1 80 ? 35.810 31.544 2.482 1.00 14.51 84 GLY A O 1
ATOM 634 N N . TYR A 1 81 ? 36.103 31.425 4.742 1.00 14.94 85 TYR A N 1
ATOM 635 C CA . TYR A 1 81 ? 37.186 30.460 4.595 1.00 14.94 85 TYR A CA 1
ATOM 636 C C . TYR A 1 81 ? 37.381 29.675 5.841 1.00 16.47 85 TYR A C 1
ATOM 637 O O . TYR A 1 81 ? 36.901 30.098 6.911 1.00 16.77 85 TYR A O 1
ATOM 646 N N . ARG A 1 82 ? 38.029 28.507 5.712 1.00 16.23 86 ARG A N 1
ATOM 647 C CA . ARG A 1 82 ? 38.363 27.656 6.842 1.00 17.53 86 ARG A CA 1
ATOM 648 C C . ARG A 1 82 ? 39.886 27.506 6.932 1.00 20.21 86 ARG A C 1
ATOM 649 O O . ARG A 1 82 ? 40.563 27.420 5.907 1.00 19.82 86 ARG A O 1
ATOM 657 N N . ALA A 1 83 ? 40.386 27.483 8.152 1.00 20.36 87 ALA A N 1
ATOM 658 C CA . ALA A 1 83 ? 41.789 27.118 8.397 1.00 21.90 87 ALA A CA 1
ATOM 659 C C . ALA A 1 83 ? 41.761 26.250 9.648 1.00 25.64 87 ALA A C 1
ATOM 660 O O . ALA A 1 83 ? 41.403 26.723 10.722 1.00 25.75 87 ALA A O 1
ATOM 662 N N . GLY A 1 84 ? 42.069 24.970 9.507 1.00 30.75 88 GLY A N 1
ATOM 663 C CA . GLY A 1 84 ? 42.036 24.082 10.661 1.00 31.46 88 GLY A CA 1
ATOM 664 C C . GLY A 1 84 ? 40.659 23.982 11.270 1.00 30.11 88 GLY A C 1
ATOM 665 O O . GLY A 1 84 ? 39.645 23.681 10.574 1.00 33.67 88 GLY A O 1
ATOM 666 N N . ASN A 1 85 ? 40.580 24.243 12.582 1.00 29.38 89 ASN A N 1
ATOM 667 C CA . ASN A 1 85 ? 39.318 24.042 13.290 1.00 28.10 89 ASN A CA 1
ATOM 668 C C . ASN A 1 85 ? 38.623 25.393 13.541 1.00 26.00 89 ASN A C 1
ATOM 669 O O . ASN A 1 85 ? 37.851 25.537 14.504 1.00 26.29 89 ASN A O 1
ATOM 674 N N . SER A 1 86 ? 38.859 26.367 12.651 1.00 23.84 90 SER A N 1
ATOM 675 C CA . SER A 1 86 ? 38.150 27.664 12.701 1.00 22.59 90 SER A CA 1
ATOM 676 C C . SER A 1 86 ? 37.702 28.054 11.299 1.00 20.03 90 SER A C 1
ATOM 677 O O . SER A 1 86 ? 38.373 27.722 10.311 1.00 19.80 90 SER A O 1
ATOM 680 N N . ALA A 1 87 ? 36.589 28.760 11.210 1.00 18.85 91 ALA A N 1
ATOM 681 C CA . ALA A 1 87 ? 36.163 29.286 9.932 1.00 16.86 91 ALA A CA 1
ATOM 682 C C . ALA A 1 87 ? 35.547 30.636 10.1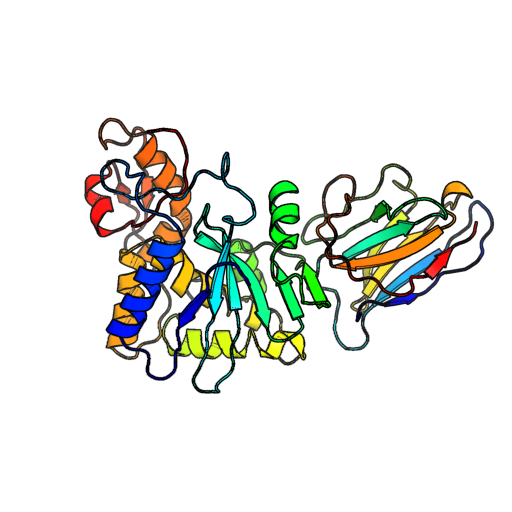62 1.00 16.30 91 ALA A C 1
ATOM 683 O O . ALA A 1 87 ? 34.935 30.868 11.229 1.00 16.35 91 ALA A O 1
ATOM 685 N N . TYR A 1 88 ? 35.612 31.441 9.127 1.00 16.08 92 TYR A N 1
ATOM 686 C CA . TYR A 1 88 ? 35.260 32.846 9.205 1.00 14.40 92 TYR A CA 1
ATOM 687 C C . TYR A 1 88 ? 34.502 33.276 7.966 1.00 15.39 92 TYR A C 1
ATOM 688 O O . TYR A 1 88 ? 34.910 32.928 6.841 1.00 16.97 92 TYR A O 1
ATOM 697 N N . PHE A 1 89 ? 33.432 34.060 8.132 1.00 15.70 93 PHE A N 1
ATOM 698 C CA . PHE A 1 89 ? 32.579 34.456 7.013 1.00 13.81 93 PHE A CA 1
ATOM 699 C C . PHE A 1 89 ? 32.342 35.942 7.012 1.00 14.76 93 PHE A C 1
ATOM 700 O O . PHE A 1 89 ? 32.123 36.552 8.068 1.00 15.84 93 PHE A O 1
ATOM 708 N N . PHE A 1 90 ? 32.366 36.542 5.839 1.00 13.45 94 PHE A N 1
ATOM 709 C CA . PHE A 1 90 ? 31.933 37.943 5.722 1.00 12.54 94 PHE A CA 1
ATOM 710 C C . PHE A 1 90 ? 30.519 38.052 6.224 1.00 14.30 94 PHE A C 1
ATOM 711 O O . PHE A 1 90 ? 29.704 37.100 6.129 1.00 15.21 94 PHE A O 1
ATOM 719 N N . HIS A 1 91 ? 30.191 39.256 6.705 1.00 14.98 95 HIS A N 1
ATOM 720 C CA . HIS A 1 91 ? 28.794 39.446 7.119 1.00 16.01 95 HIS A CA 1
ATOM 721 C C . HIS A 1 91 ? 27.944 39.481 5.841 1.00 17.81 95 HIS A C 1
ATOM 722 O O . HIS A 1 91 ? 28.158 40.297 4.956 1.00 17.62 95 HIS A O 1
ATOM 729 N N . PRO A 1 92 ? 26.953 38.613 5.734 1.00 16.81 96 PRO A N 1
ATOM 730 C CA . PRO A 1 92 ? 26.197 38.615 4.499 1.00 17.19 96 PRO A CA 1
ATOM 731 C C . PRO A 1 92 ? 25.261 39.795 4.381 1.00 18.60 96 PRO A C 1
ATOM 732 O O . PRO A 1 92 ? 24.945 40.475 5.368 1.00 18.63 96 PRO A O 1
ATOM 736 N N . ASP A 1 93 ? 24.780 40.036 3.155 1.00 19.71 97 ASP A N 1
ATOM 737 C CA . ASP A 1 93 ? 23.860 41.178 2.951 1.00 23.04 97 ASP A CA 1
ATOM 738 C C . ASP A 1 93 ? 22.418 40.959 3.342 1.00 21.18 97 ASP A C 1
ATOM 739 O O . ASP A 1 93 ? 21.634 41.928 3.459 1.00 24.91 97 ASP A O 1
ATOM 744 N N . ASN A 1 94 ? 21.983 39.697 3.507 1.00 19.93 98 ASN A N 1
ATOM 745 C CA . ASN A 1 94 ? 20.595 39.396 3.821 1.00 20.25 98 ASN A CA 1
ATOM 746 C C . ASN A 1 94 ? 20.513 38.059 4.567 1.00 20.45 98 ASN A C 1
ATOM 747 O O . ASN A 1 94 ? 21.513 37.312 4.590 1.00 18.81 98 ASN A O 1
ATOM 752 N N . GLN A 1 95 ? 19.351 37.774 5.109 1.00 22.82 99 GLN A N 1
ATOM 753 C CA . GLN A 1 95 ? 19.130 36.588 5.931 1.00 23.63 99 GLN A CA 1
ATOM 754 C C . GLN A 1 95 ? 19.175 35.295 5.157 1.00 24.67 99 GLN A C 1
ATOM 755 O O . GLN A 1 95 ? 19.682 34.299 5.688 1.00 24.37 99 GLN A O 1
ATOM 761 N N . GLU A 1 96 ? 18.710 35.313 3.916 1.00 23.17 100 GLU A N 1
ATOM 762 C CA . GLU A 1 96 ? 18.738 34.092 3.096 1.00 24.34 100 GLU A CA 1
ATOM 763 C C . GLU A 1 96 ? 20.163 33.676 2.820 1.00 21.21 100 GLU A C 1
ATOM 764 O O . GLU A 1 96 ? 20.497 32.475 3.012 1.00 20.52 100 GLU A O 1
ATOM 770 N N . ASP A 1 97 ? 21.035 34.626 2.486 1.00 18.77 101 ASP A N 1
ATOM 771 C CA . ASP A 1 97 ? 22.420 34.263 2.244 1.00 17.95 101 ASP A CA 1
ATOM 772 C C . ASP A 1 97 ? 23.090 33.845 3.532 1.00 19.32 101 ASP A C 1
ATOM 773 O O . ASP A 1 97 ? 23.927 32.916 3.544 1.00 18.87 101 ASP A O 1
ATOM 778 N N . ALA A 1 98 ? 22.742 34.508 4.619 1.00 19.37 102 ALA A N 1
ATOM 779 C CA . ALA A 1 98 ? 23.371 34.119 5.890 1.00 20.04 102 ALA A CA 1
ATOM 780 C C . ALA A 1 98 ? 22.961 32.693 6.253 1.00 18.14 102 ALA A C 1
ATOM 781 O O . ALA A 1 98 ? 23.804 31.928 6.771 1.00 19.41 102 ALA A O 1
ATOM 783 N N . GLU A 1 99 ? 21.684 32.345 6.068 1.00 17.70 103 GLU A N 1
ATOM 784 C CA . GLU A 1 99 ? 21.273 30.974 6.348 1.00 18.78 103 GLU A CA 1
ATOM 785 C C . GLU A 1 99 ? 22.046 29.974 5.456 1.00 20.42 103 GLU A C 1
ATOM 786 O O . GLU A 1 99 ? 22.475 28.920 5.955 1.00 19.32 103 GLU A O 1
ATOM 792 N N . ALA A 1 100 ? 22.235 30.290 4.172 1.00 19.88 104 ALA A N 1
ATOM 793 C CA . ALA A 1 100 ? 22.962 29.378 3.279 1.00 20.02 104 ALA A CA 1
ATOM 794 C C . ALA A 1 100 ? 24.369 29.124 3.777 1.00 18.70 104 ALA A C 1
ATOM 795 O O . ALA A 1 100 ? 24.845 27.972 3.727 1.00 20.28 104 ALA A O 1
ATOM 797 N N . ILE A 1 101 ? 25.019 30.173 4.278 1.00 17.66 105 ILE A N 1
ATOM 798 C CA . ILE A 1 101 ? 26.393 30.056 4.699 1.00 18.17 105 ILE A CA 1
ATOM 799 C C . ILE A 1 101 ? 26.557 29.133 5.916 1.00 18.82 105 ILE A C 1
ATOM 800 O O . ILE A 1 101 ? 27.669 28.571 6.104 1.00 20.21 105 ILE A O 1
ATOM 805 N N . THR A 1 102 ? 25.508 28.909 6.720 1.00 19.09 106 THR A N 1
ATOM 806 C CA . THR A 1 102 ? 25.622 27.951 7.820 1.00 21.75 106 THR A CA 1
ATOM 807 C C . THR A 1 102 ? 25.836 26.517 7.330 1.00 21.05 106 THR A C 1
ATOM 808 O O . THR A 1 102 ? 26.127 25.623 8.136 1.00 22.77 106 THR A O 1
ATOM 812 N N . HIS A 1 103 ? 25.684 26.282 6.009 1.00 20.49 107 HIS A N 1
ATOM 813 C CA . HIS A 1 103 ? 25.894 24.938 5.460 1.00 22.46 107 HIS A CA 1
ATOM 814 C C . HIS A 1 103 ? 27.370 24.694 5.122 1.00 20.11 107 HIS A C 1
ATOM 815 O O . HIS A 1 103 ? 27.690 23.576 4.660 1.00 21.45 107 HIS A O 1
ATOM 822 N N . LEU A 1 104 ? 28.199 25.696 5.333 1.00 18.44 108 LEU A N 1
ATOM 823 C CA . LEU A 1 104 ? 29.663 25.600 5.066 1.00 19.74 108 LEU A CA 1
ATOM 824 C C . LEU A 1 104 ? 30.464 25.193 6.284 1.00 22.22 108 LEU A C 1
ATOM 825 O O . LEU A 1 104 ? 30.291 25.735 7.371 1.00 21.12 108 LEU A O 1
ATOM 830 N N . PHE A 1 105 ? 31.373 24.241 6.080 1.00 21.43 109 PHE A N 1
ATOM 831 C CA . PHE A 1 105 ? 32.319 23.879 7.166 1.00 21.24 109 PHE A CA 1
ATOM 832 C C . PHE A 1 105 ? 31.578 23.471 8.451 1.00 22.19 109 PHE A C 1
ATOM 833 O O . PHE A 1 105 ? 31.909 23.905 9.529 1.00 22.85 109 PHE A O 1
ATOM 841 N N . THR A 1 106 ? 30.576 22.630 8.325 1.00 23.36 110 THR A N 1
ATOM 842 C CA . THR A 1 106 ? 29.700 22.333 9.463 1.00 24.24 110 THR A CA 1
ATOM 843 C C . THR A 1 106 ? 30.368 21.467 10.547 1.00 26.65 110 THR A C 1
ATOM 844 O O . THR A 1 106 ? 29.828 21.368 11.633 1.00 29.44 110 THR A O 1
ATOM 848 N N . ASP A 1 107 ? 31.536 20.894 10.250 1.00 27.47 111 ASP A N 1
ATOM 849 C CA . ASP A 1 107 ? 32.252 20.098 11.250 1.00 29.95 111 ASP A CA 1
ATOM 850 C C . ASP A 1 107 ? 33.184 21.012 12.088 1.00 29.33 111 ASP A C 1
ATOM 851 O O . ASP A 1 107 ? 33.854 20.562 13.038 1.00 30.59 111 ASP A O 1
ATOM 856 N N . VAL A 1 108 ? 33.189 22.300 11.779 1.00 28.14 112 VAL A N 1
ATOM 857 C CA . VAL A 1 108 ? 33.995 23.269 12.543 1.00 26.39 112 VAL A CA 1
ATOM 858 C C . VAL A 1 108 ? 33.236 23.882 13.719 1.00 27.08 112 VAL A C 1
ATOM 859 O O . VAL A 1 108 ? 32.234 24.546 13.521 1.00 29.28 112 VAL A O 1
ATOM 863 N N . GLN A 1 109 ? 33.722 23.699 14.952 1.00 27.78 113 GLN A N 1
ATOM 864 C CA . GLN A 1 109 ? 33.034 24.294 16.120 1.00 31.17 113 GLN A CA 1
ATOM 865 C C . GLN A 1 109 ? 33.125 25.833 16.115 1.00 28.51 113 GLN A C 1
ATOM 866 O O . GLN A 1 109 ? 32.152 26.581 16.373 1.00 28.46 113 GLN A O 1
ATOM 872 N N . ASN A 1 110 ? 34.303 26.323 15.757 1.00 25.87 114 ASN A N 1
ATOM 873 C CA . ASN A 1 110 ? 34.542 27.726 15.921 1.00 24.05 114 ASN A CA 1
ATOM 874 C C . ASN A 1 110 ? 34.274 28.444 14.636 1.00 21.19 114 ASN A C 1
ATOM 875 O O . ASN A 1 110 ? 35.191 28.722 13.892 1.00 22.23 114 ASN A O 1
ATOM 880 N N . ARG A 1 111 ? 33.001 28.782 14.383 1.00 20.09 115 ARG A N 1
ATOM 881 C CA . ARG A 1 111 ? 32.642 29.555 13.179 1.00 18.88 115 ARG A CA 1
ATOM 882 C C . ARG A 1 111 ? 32.254 30.972 13.546 1.00 18.55 115 ARG A C 1
ATOM 883 O O . ARG A 1 111 ? 31.486 31.179 14.484 1.00 18.72 115 ARG A O 1
ATOM 891 N N . TYR A 1 112 ? 32.722 31.943 12.778 1.00 17.23 116 TYR A N 1
ATOM 892 C CA . TYR A 1 112 ? 32.543 33.340 13.123 1.00 16.56 116 TYR A CA 1
ATOM 893 C C . TYR A 1 112 ? 32.000 34.133 11.968 1.00 16.69 116 TYR A C 1
ATOM 894 O O . TYR A 1 112 ? 32.330 33.836 10.786 1.00 15.84 116 TYR A O 1
ATOM 903 N N . THR A 1 113 ? 31.197 35.142 12.279 1.00 15.17 117 THR A N 1
ATOM 904 C CA . THR A 1 113 ? 30.763 36.125 11.295 1.00 15.03 117 THR A CA 1
ATOM 905 C C . THR A 1 113 ? 31.542 37.435 11.544 1.00 14.87 117 THR A C 1
ATOM 906 O O . THR A 1 113 ? 31.526 37.982 12.675 1.00 16.00 117 THR A O 1
ATOM 910 N N . PHE A 1 114 ? 32.265 37.912 10.531 1.00 15.57 118 PHE A N 1
ATOM 911 C CA . PHE A 1 114 ? 32.991 39.172 10.678 1.00 14.61 118 PHE A CA 1
ATOM 912 C C . PHE A 1 114 ? 32.005 40.349 10.799 1.00 15.44 118 PHE A C 1
ATOM 913 O O . PHE A 1 114 ? 30.862 40.274 10.379 1.00 15.13 118 PHE A O 1
ATOM 921 N N . ALA A 1 115 ? 32.503 41.451 11.334 1.00 16.01 119 ALA A N 1
ATOM 922 C CA . ALA A 1 115 ? 31.622 42.604 11.533 1.00 17.86 119 ALA A CA 1
ATOM 923 C C . ALA A 1 115 ? 31.301 43.254 10.166 1.00 19.26 119 ALA A C 1
ATOM 924 O O . ALA A 1 115 ? 30.263 43.986 10.017 1.00 21.13 119 ALA A O 1
ATOM 926 N N . PHE A 1 116 ? 32.152 42.945 9.210 1.00 16.00 120 PHE A N 1
ATOM 927 C CA . PHE A 1 116 ? 32.176 43.584 7.922 1.00 15.41 120 PHE A CA 1
ATOM 928 C C . PHE A 1 116 ? 31.767 42.652 6.811 1.00 16.81 120 PHE A C 1
ATOM 929 O O . PHE A 1 116 ? 31.961 41.438 6.904 1.00 16.79 120 PHE A O 1
ATOM 937 N N . GLY A 1 117 ? 31.296 43.241 5.711 1.00 16.95 121 GLY A N 1
ATOM 938 C CA . GLY A 1 117 ? 31.013 42.484 4.494 1.00 16.98 121 GLY A CA 1
ATOM 939 C C . GLY A 1 117 ? 32.262 42.348 3.636 1.00 16.27 121 GLY A C 1
ATOM 940 O O . GLY A 1 117 ? 33.314 42.894 4.009 1.00 17.19 121 GLY A O 1
ATOM 941 N N . GLY A 1 118 ? 32.133 41.635 2.516 1.00 16.03 122 GLY A N 1
ATOM 942 C CA . GLY A 1 118 ? 33.295 41.399 1.668 1.00 15.92 122 GLY A CA 1
ATOM 943 C C . GLY A 1 118 ? 33.380 42.359 0.477 1.00 14.46 122 GLY A C 1
ATOM 944 O O . GLY A 1 118 ? 34.151 42.069 -0.454 1.00 17.16 122 GLY A O 1
ATOM 945 N N . ASN A 1 119 ? 32.623 43.434 0.486 1.00 14.87 123 ASN A N 1
ATOM 946 C CA . ASN A 1 119 ? 32.737 44.401 -0.626 1.00 15.97 123 ASN A CA 1
ATOM 947 C C . ASN A 1 119 ? 34.096 45.104 -0.564 1.00 15.70 123 ASN A C 1
ATOM 948 O O . ASN A 1 119 ? 34.615 45.402 0.503 1.00 15.23 123 ASN A O 1
ATOM 953 N N . TYR A 1 120 ? 34.676 45.375 -1.734 1.00 14.19 124 TYR A N 1
ATOM 954 C CA . TYR A 1 120 ? 35.990 45.996 -1.745 1.00 13.31 124 TYR A CA 1
ATOM 955 C C . TYR A 1 120 ? 36.072 47.309 -1.026 1.00 14.02 124 TYR A C 1
ATOM 956 O O . TYR A 1 120 ? 37.101 47.570 -0.405 1.00 16.07 124 TYR A O 1
ATOM 965 N N . ASP A 1 121 ? 35.045 48.175 -1.075 1.00 15.44 125 ASP A N 1
ATOM 966 C CA . ASP A 1 121 ? 35.213 49.493 -0.434 1.00 17.16 125 ASP A CA 1
ATOM 967 C C . ASP A 1 121 ? 35.520 49.331 1.056 1.00 19.31 125 ASP A C 1
ATOM 968 O O . ASP A 1 121 ? 36.427 49.984 1.583 1.00 20.94 125 ASP A O 1
ATOM 973 N N . ARG A 1 122 ? 34.811 48.403 1.718 1.00 17.11 126 ARG A N 1
ATOM 974 C CA . ARG A 1 122 ? 35.078 48.177 3.135 1.00 16.65 126 ARG A CA 1
ATOM 975 C C . ARG A 1 122 ? 36.383 47.410 3.350 1.00 16.03 126 ARG A C 1
ATOM 976 O O . ARG A 1 122 ? 37.144 47.788 4.267 1.00 17.12 126 ARG A O 1
ATOM 984 N N . LEU A 1 123 ? 36.652 46.404 2.527 1.00 15.44 127 LEU A N 1
ATOM 985 C CA . LEU A 1 123 ? 37.906 45.648 2.725 1.00 14.89 127 LEU A CA 1
ATOM 986 C C . LEU A 1 123 ? 39.099 46.560 2.566 1.00 14.96 127 LEU A C 1
ATOM 987 O O . LEU A 1 123 ? 40.079 46.437 3.318 1.00 15.19 127 LEU A O 1
ATOM 992 N N . GLU A 1 124 ? 39.052 47.480 1.595 1.00 14.25 128 GLU A N 1
ATOM 993 C CA . GLU A 1 124 ? 40.162 48.412 1.447 1.00 13.04 128 GLU A CA 1
ATOM 994 C C . GLU A 1 124 ? 40.381 49.283 2.673 1.00 15.03 128 GLU A C 1
ATOM 995 O O . GLU A 1 124 ? 41.510 49.568 3.077 1.00 16.79 128 GLU A O 1
ATOM 1001 N N . GLN A 1 125 ? 39.285 49.818 3.223 1.00 14.28 129 GLN A N 1
ATOM 1002 C CA . GLN A 1 125 ? 39.411 50.612 4.443 1.00 16.12 129 GLN A CA 1
ATOM 1003 C C . GLN A 1 125 ? 40.079 49.808 5.564 1.00 16.40 129 GLN A C 1
ATOM 1004 O O . GLN A 1 125 ? 41.003 50.311 6.254 1.00 18.70 129 GLN A O 1
ATOM 1010 N N . LEU A 1 126 ? 39.621 48.581 5.743 1.00 16.13 130 LEU A N 1
ATOM 1011 C CA . LEU A 1 126 ? 40.196 47.715 6.795 1.00 16.79 130 LEU A CA 1
ATOM 1012 C C . LEU A 1 126 ? 41.629 47.331 6.512 1.00 18.60 130 LEU A C 1
ATOM 1013 O O . LEU A 1 126 ? 42.426 47.230 7.440 1.00 19.23 130 LEU A O 1
ATOM 1018 N N . ALA A 1 127 ? 41.953 47.139 5.233 1.00 17.15 131 ALA A N 1
ATOM 1019 C CA . ALA A 1 127 ? 43.316 46.767 4.833 1.00 15.91 131 ALA A CA 1
ATOM 1020 C C . ALA A 1 127 ? 44.267 47.904 5.000 1.00 16.55 131 ALA A C 1
ATOM 1021 O O . ALA A 1 127 ? 45.513 47.748 4.999 1.00 17.50 131 ALA A O 1
ATOM 1023 N N . GLY A 1 128 ? 43.762 49.130 5.026 1.00 16.91 132 GLY A N 1
ATOM 1024 C CA . GLY A 1 128 ? 44.621 50.291 4.967 1.00 18.11 132 GLY A CA 1
ATOM 1025 C C . GLY A 1 128 ? 45.218 50.607 3.613 1.00 16.99 132 GLY A C 1
ATOM 1026 O O . GLY A 1 128 ? 46.181 51.381 3.498 1.00 20.42 132 GLY A O 1
ATOM 1027 N N . ASN A 1 129 ? 44.624 50.009 2.569 1.00 16.99 133 ASN A N 1
ATOM 1028 C CA . ASN A 1 129 ? 45.031 50.296 1.202 1.00 16.21 133 ASN A CA 1
ATOM 1029 C C . ASN A 1 129 ? 43.925 49.987 0.183 1.00 13.81 133 ASN A C 1
ATOM 1030 O O . ASN A 1 129 ? 43.188 49.040 0.301 1.00 14.88 133 ASN A O 1
ATOM 1035 N N . LEU A 1 130 ? 43.866 50.824 -0.849 1.00 16.21 134 LEU A N 1
ATOM 1036 C CA . LEU A 1 130 ? 43.048 50.561 -2.030 1.00 16.86 134 LEU A CA 1
ATOM 1037 C C . LEU A 1 130 ? 43.590 49.418 -2.884 1.00 16.04 134 LEU A C 1
ATOM 1038 O O . LEU A 1 130 ? 44.796 49.159 -2.857 1.00 16.96 134 LEU A O 1
ATOM 1043 N N . ARG A 1 131 ? 42.738 48.824 -3.723 1.00 14.65 135 ARG A N 1
ATOM 1044 C CA . ARG A 1 131 ? 43.168 47.808 -4.654 1.00 15.35 135 ARG A CA 1
ATOM 1045 C C . ARG A 1 131 ? 44.329 48.302 -5.510 1.00 16.16 135 ARG A C 1
ATOM 1046 O O . ARG A 1 131 ? 45.253 47.521 -5.790 1.00 15.19 135 ARG A O 1
ATOM 1054 N N . GLU A 1 132 ? 44.303 49.571 -5.914 1.00 15.09 136 GLU A N 1
ATOM 1055 C CA . GLU A 1 132 ? 45.404 50.045 -6.789 1.00 15.44 136 GLU A CA 1
ATOM 1056 C C . GLU A 1 132 ? 46.734 50.138 -6.088 1.00 17.32 136 GLU A C 1
ATOM 1057 O O . GLU A 1 132 ? 47.727 50.372 -6.761 1.00 19.82 136 GLU A O 1
ATOM 1063 N N . ASN A 1 133 ? 46.769 49.946 -4.778 1.00 16.37 137 ASN A N 1
ATOM 1064 C CA . ASN A 1 133 ? 48.072 49.951 -4.089 1.00 17.05 137 ASN A CA 1
ATOM 1065 C C . ASN A 1 133 ? 48.357 48.631 -3.437 1.00 18.52 137 ASN A C 1
ATOM 1066 O O . ASN A 1 133 ? 49.196 48.553 -2.516 1.00 23.40 137 ASN A O 1
ATOM 1071 N N . ILE A 1 134 ? 47.667 47.582 -3.865 1.00 15.52 138 ILE A N 1
ATOM 1072 C CA . ILE A 1 134 ? 47.920 46.242 -3.266 1.00 14.88 138 ILE A CA 1
ATOM 1073 C C . ILE A 1 134 ? 48.428 45.326 -4.407 1.00 14.47 138 ILE A C 1
ATOM 1074 O O . ILE A 1 134 ? 47.710 45.063 -5.388 1.00 15.86 138 ILE A O 1
ATOM 1079 N N . GLU A 1 135 ? 49.663 44.865 -4.270 1.00 15.69 139 GLU A N 1
ATOM 1080 C CA . GLU A 1 135 ? 50.247 44.070 -5.360 1.00 15.21 139 GLU A CA 1
ATOM 1081 C C . GLU A 1 135 ? 49.603 42.695 -5.481 1.00 15.59 139 GLU A C 1
ATOM 1082 O O . GLU A 1 135 ? 49.215 42.113 -4.483 1.00 17.35 139 GLU A O 1
ATOM 1088 N N . LEU A 1 136 ? 49.491 42.231 -6.718 1.00 16.37 140 LEU A N 1
ATOM 1089 C CA . LEU A 1 136 ? 48.943 40.902 -7.043 1.00 15.79 140 LEU A CA 1
ATOM 1090 C C . LEU A 1 136 ? 50.026 40.097 -7.728 1.00 14.30 140 LEU A C 1
ATOM 1091 O O . LEU A 1 136 ? 50.923 40.666 -8.375 1.00 16.58 140 LEU A O 1
ATOM 1096 N N . GLY A 1 137 ? 49.891 38.781 -7.677 1.00 15.46 141 GLY A N 1
ATOM 1097 C CA . GLY A 1 137 ? 50.912 37.895 -8.227 1.00 17.15 141 GLY A CA 1
ATOM 1098 C C . GLY A 1 137 ? 51.093 36.671 -7.354 1.00 17.88 141 GLY A C 1
ATOM 1099 O O . GLY A 1 137 ? 50.395 36.521 -6.323 1.00 16.94 141 GLY A O 1
ATOM 1100 N N . ASN A 1 138 ? 52.019 35.799 -7.724 1.00 18.22 142 ASN A N 1
ATOM 1101 C CA . ASN A 1 138 ? 52.216 34.590 -6.950 1.00 19.26 142 ASN A CA 1
ATOM 1102 C C . ASN A 1 138 ? 52.749 34.932 -5.568 1.00 19.61 142 ASN A C 1
ATOM 1103 O O . ASN A 1 138 ? 52.335 34.281 -4.588 1.00 19.97 142 ASN A O 1
ATOM 1108 N N . GLY A 1 139 ? 53.653 35.903 -5.460 1.00 18.95 143 GLY A N 1
ATOM 1109 C CA . GLY A 1 139 ? 54.194 36.271 -4.126 1.00 20.18 143 GLY A CA 1
ATOM 1110 C C . GLY A 1 139 ? 53.083 36.752 -3.184 1.00 19.56 143 GLY A C 1
ATOM 1111 O O . GLY A 1 139 ? 52.887 36.266 -2.060 1.00 18.85 143 GLY A O 1
ATOM 1112 N N . PRO A 1 140 ? 52.262 37.715 -3.643 1.00 17.39 144 PRO A N 1
ATOM 1113 C CA . PRO A 1 140 ? 51.158 38.184 -2.842 1.00 17.10 144 PRO A CA 1
ATOM 1114 C C . PRO A 1 140 ? 50.210 37.042 -2.462 1.00 15.94 144 PRO A C 1
ATOM 1115 O O . PRO A 1 140 ? 49.741 37.007 -1.307 1.00 17.95 144 PRO A O 1
ATOM 1119 N N . LEU A 1 141 ? 49.925 36.137 -3.382 1.00 16.60 145 LEU A N 1
ATOM 1120 C CA . LEU A 1 141 ? 48.971 35.061 -3.034 1.00 15.81 145 LEU A CA 1
ATOM 1121 C C . LEU A 1 141 ? 49.608 34.120 -1.970 1.00 16.84 145 LEU A C 1
ATOM 1122 O O . LEU A 1 141 ? 48.896 33.739 -1.020 1.00 18.48 145 LEU A O 1
ATOM 1127 N N . GLU A 1 142 ? 50.897 33.832 -2.096 1.00 16.92 146 GLU A N 1
ATOM 1128 C CA . GLU A 1 142 ? 51.624 33.026 -1.092 1.00 17.27 146 GLU A CA 1
ATOM 1129 C C . GLU A 1 142 ? 51.489 33.650 0.295 1.00 19.45 146 GLU A C 1
ATOM 1130 O O . GLU A 1 142 ? 51.224 32.956 1.307 1.00 18.54 146 GLU A O 1
ATOM 1136 N N . GLU A 1 143 ? 51.690 34.971 0.332 1.00 17.90 147 GLU A N 1
ATOM 1137 C CA . GLU A 1 143 ? 51.655 35.715 1.586 1.00 18.70 147 GLU A CA 1
ATOM 1138 C C . GLU A 1 143 ? 50.244 35.724 2.121 1.00 17.54 147 GLU A C 1
ATOM 1139 O O . GLU A 1 143 ? 50.049 35.637 3.326 1.00 20.38 147 GLU A O 1
ATOM 1145 N N . ALA A 1 144 ? 49.260 35.880 1.244 1.00 16.76 148 ALA A N 1
ATOM 1146 C CA . ALA A 1 144 ? 47.862 35.909 1.683 1.00 15.21 148 ALA A CA 1
ATOM 1147 C C . ALA A 1 144 ? 47.420 34.593 2.299 1.00 16.18 148 ALA A C 1
ATOM 1148 O O . ALA A 1 144 ? 46.701 34.570 3.287 1.00 17.14 148 ALA A O 1
ATOM 1150 N N . ILE A 1 145 ? 47.884 33.467 1.729 1.00 15.89 149 ILE A N 1
ATOM 1151 C CA . ILE A 1 145 ? 47.569 32.164 2.307 1.00 15.09 149 ILE A CA 1
ATOM 1152 C C . ILE A 1 145 ? 48.128 32.050 3.723 1.00 17.91 149 ILE A C 1
ATOM 1153 O O . ILE A 1 145 ? 47.418 31.596 4.641 1.00 18.83 149 ILE A O 1
ATOM 1158 N N . SER A 1 146 ? 49.395 32.439 3.914 1.00 18.76 150 SER A N 1
ATOM 1159 C CA . SER A 1 146 ? 49.930 32.344 5.271 1.00 19.36 150 SER A CA 1
ATOM 1160 C C . SER A 1 146 ? 49.146 33.273 6.193 1.00 18.37 150 SER A C 1
ATOM 1161 O O . SER A 1 146 ? 48.888 32.898 7.367 1.00 19.40 150 SER A O 1
ATOM 1164 N N . ALA A 1 147 ? 48.830 34.473 5.741 1.00 16.82 151 ALA A N 1
ATOM 1165 C CA . ALA A 1 147 ? 48.092 35.371 6.628 1.00 15.74 151 ALA A CA 1
ATOM 1166 C C . ALA A 1 147 ? 46.720 34.805 7.043 1.00 17.41 151 ALA A C 1
ATOM 1167 O O . ALA A 1 147 ? 46.338 34.842 8.227 1.00 18.03 151 ALA A O 1
ATOM 1169 N N . LEU A 1 148 ? 45.979 34.282 6.073 1.00 17.77 152 LEU A N 1
ATOM 1170 C CA A LEU A 1 148 ? 44.696 33.650 6.394 0.52 17.78 152 LEU A CA 1
ATOM 1171 C CA B LEU A 1 148 ? 44.702 33.651 6.376 0.48 17.73 152 LEU A CA 1
ATOM 1172 C C . LEU A 1 148 ? 44.914 32.498 7.355 1.00 17.08 152 LEU A C 1
ATOM 1173 O O . LEU A 1 148 ? 44.124 32.309 8.322 1.00 18.69 152 LEU A O 1
ATOM 1182 N N . TYR A 1 149 ? 45.972 31.709 7.167 1.00 16.88 153 TYR A N 1
ATOM 1183 C CA . TYR A 1 149 ? 46.210 30.586 8.020 1.00 17.12 153 TYR A CA 1
ATOM 1184 C C . TYR A 1 149 ? 46.445 30.987 9.485 1.00 21.16 153 TYR A C 1
ATOM 1185 O O . TYR A 1 149 ? 45.905 30.340 10.397 1.00 22.17 153 TYR A O 1
ATOM 1194 N N . TYR A 1 150 ? 47.258 32.006 9.702 1.00 18.27 154 TYR A N 1
ATOM 1195 C CA . TYR A 1 150 ? 47.662 32.346 11.062 1.00 18.51 154 TYR A CA 1
ATOM 1196 C C . TYR A 1 150 ? 46.625 33.249 11.764 1.00 20.74 154 TYR A C 1
ATOM 1197 O O . TYR A 1 150 ? 46.789 33.570 12.927 1.00 23.24 154 TYR A O 1
ATOM 1206 N N . TYR A 1 151 ? 45.588 33.654 11.064 1.00 19.93 155 TYR A N 1
ATOM 1207 C CA . TYR A 1 151 ? 44.582 34.519 11.713 1.00 17.89 155 TYR A CA 1
ATOM 1208 C C . TYR A 1 151 ? 43.943 33.797 12.900 1.00 22.28 155 TYR A C 1
ATOM 1209 O O . TYR A 1 151 ? 43.794 34.418 13.936 1.00 21.97 155 TYR A O 1
ATOM 1218 N N . SER A 1 152 ? 43.683 32.484 12.836 1.00 23.80 156 SER A N 1
ATOM 1219 C CA . SER A 1 152 ? 42.987 31.861 13.980 1.00 29.55 156 SER A CA 1
ATOM 1220 C C . SER A 1 152 ? 43.846 31.736 15.229 1.00 31.72 156 SER A C 1
ATOM 1221 O O . SER A 1 152 ? 43.318 31.611 16.353 1.00 34.61 156 SER A O 1
ATOM 1224 N N . THR A 1 153 ? 45.164 31.814 15.061 1.00 27.98 157 THR A N 1
ATOM 1225 C CA . THR A 1 153 ? 46.004 31.681 16.239 1.00 28.90 157 THR A CA 1
ATOM 1226 C C . THR A 1 153 ? 46.618 32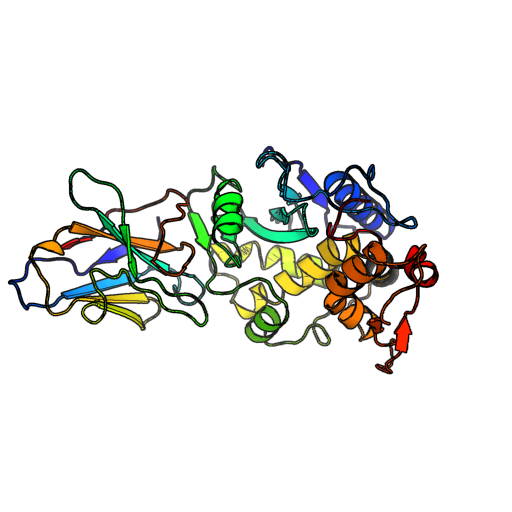.993 16.656 1.00 26.83 157 THR A C 1
ATOM 1227 O O . THR A 1 153 ? 47.525 33.009 17.459 1.00 29.92 157 THR A O 1
ATOM 1231 N N . GLY A 1 154 ? 46.079 34.098 16.147 1.00 26.12 158 GLY A N 1
ATOM 1232 C CA . GLY A 1 154 ? 46.469 35.406 16.639 1.00 27.77 158 GLY A CA 1
ATOM 1233 C C . GLY A 1 154 ? 47.689 36.011 15.953 1.00 28.17 158 GLY A C 1
ATOM 1234 O O . GLY A 1 154 ? 48.179 37.054 16.374 1.00 31.15 158 GLY A O 1
ATOM 1235 N N . GLY A 1 155 ? 48.179 35.395 14.882 1.00 23.80 159 GLY A N 1
ATOM 1236 C CA . GLY A 1 155 ? 49.388 35.881 14.277 1.00 23.66 159 GLY A CA 1
ATOM 1237 C C . GLY A 1 155 ? 49.195 36.900 13.177 1.00 22.95 159 GLY A C 1
ATOM 1238 O O . GLY A 1 155 ? 50.165 37.434 12.642 1.00 26.88 159 GLY A O 1
ATOM 1239 N N . THR A 1 156 ? 47.940 37.164 12.819 1.00 20.00 160 THR A N 1
ATOM 1240 C CA . THR A 1 156 ? 47.630 38.075 11.722 1.00 19.26 160 THR A CA 1
ATOM 1241 C C . THR A 1 156 ? 46.707 39.202 12.188 1.00 17.86 160 THR A C 1
ATOM 1242 O O . THR A 1 156 ? 45.601 38.933 12.680 1.00 20.33 160 THR A O 1
ATOM 1246 N N . GLN A 1 157 ? 47.157 40.436 11.999 1.00 20.00 161 GLN A N 1
ATOM 1247 C CA . GLN A 1 157 ? 46.307 41.579 12.323 1.00 24.03 161 GLN A CA 1
ATOM 1248 C C . GLN A 1 157 ? 45.249 41.789 11.262 1.00 22.33 161 GLN A C 1
ATOM 1249 O O . GLN A 1 157 ? 45.449 41.374 10.111 1.00 19.21 161 GLN A O 1
ATOM 1255 N N . LEU A 1 158 ? 44.159 42.464 11.632 1.00 21.83 162 LEU A N 1
ATOM 1256 C CA . LEU A 1 158 ? 43.055 42.663 10.685 1.00 20.04 162 LEU A CA 1
ATOM 1257 C C . LEU A 1 158 ? 43.479 43.326 9.376 1.00 17.80 162 LEU A C 1
ATOM 1258 O O . LEU A 1 158 ? 42.989 42.884 8.334 1.00 18.09 162 LEU A O 1
ATOM 1263 N N . PRO A 1 159 ? 44.318 44.370 9.408 1.00 18.54 163 PRO A N 1
ATOM 1264 C CA . PRO A 1 159 ? 44.647 44.962 8.092 1.00 19.97 163 PRO A CA 1
ATOM 1265 C C . PRO A 1 159 ? 45.307 43.967 7.127 1.00 17.83 163 PRO A C 1
ATOM 1266 O O . PRO A 1 159 ? 44.995 43.954 5.927 1.00 18.44 163 PRO A O 1
ATOM 1270 N N . THR A 1 160 ? 46.189 43.121 7.637 1.00 17.59 164 THR A N 1
ATOM 1271 C CA . THR A 1 160 ? 46.814 42.121 6.782 1.00 16.07 164 THR A CA 1
ATOM 1272 C C . THR A 1 160 ? 45.822 41.069 6.330 1.00 18.31 164 THR A C 1
ATOM 1273 O O . THR A 1 160 ? 45.849 40.605 5.188 1.00 17.30 164 THR A O 1
ATOM 1277 N N . LEU A 1 161 ? 44.857 40.729 7.198 1.00 15.65 165 LEU A N 1
ATOM 1278 C CA . LEU A 1 161 ? 43.803 39.816 6.795 1.00 14.94 165 LEU A CA 1
ATOM 1279 C C . LEU A 1 161 ? 42.984 40.382 5.657 1.00 14.96 165 LEU A C 1
ATOM 1280 O O . LEU A 1 161 ? 42.734 39.695 4.663 1.00 14.37 165 LEU A O 1
ATOM 1285 N N . ALA A 1 162 ? 42.587 41.639 5.800 1.00 15.22 166 ALA A N 1
ATOM 1286 C CA . ALA A 1 162 ? 41.735 42.261 4.761 1.00 12.85 166 ALA A CA 1
ATOM 1287 C C . ALA A 1 162 ? 42.478 42.371 3.435 1.00 14.60 166 ALA A C 1
ATOM 1288 O O . ALA A 1 162 ? 41.931 42.086 2.365 1.00 15.01 166 ALA A O 1
ATOM 1290 N N A ARG A 1 163 ? 43.758 42.747 3.513 0.51 14.26 167 ARG A N 1
ATOM 1291 N N B ARG A 1 163 ? 43.755 42.738 3.518 0.49 14.31 167 ARG A N 1
ATOM 1292 C CA A ARG A 1 163 ? 44.596 42.796 2.317 0.51 14.83 167 ARG A CA 1
ATOM 1293 C CA B ARG A 1 163 ? 44.574 42.821 2.319 0.49 14.87 167 ARG A CA 1
ATOM 1294 C C A ARG A 1 163 ? 44.620 41.449 1.659 0.51 15.36 167 ARG A C 1
ATOM 1295 C C B ARG A 1 163 ? 44.646 41.461 1.663 0.49 15.28 167 ARG A C 1
ATOM 1296 O O A ARG A 1 163 ? 44.514 41.322 0.428 0.51 14.17 167 ARG A O 1
ATOM 1297 O O B ARG A 1 163 ? 44.575 41.341 0.431 0.49 14.29 167 ARG A O 1
ATOM 1312 N N . SER A 1 164 ? 44.769 40.419 2.484 1.00 13.25 168 SER A N 1
ATOM 1313 C CA . SER A 1 164 ? 44.866 39.056 1.969 1.00 13.12 168 SER A CA 1
ATOM 1314 C C . SER A 1 164 ? 43.548 38.625 1.281 1.00 14.30 168 SER A C 1
ATOM 1315 O O . SER A 1 164 ? 43.597 37.986 0.226 1.00 15.56 168 SER A O 1
ATOM 1318 N N . PHE A 1 165 ? 42.393 39.004 1.841 1.00 14.36 169 PHE A N 1
ATOM 1319 C CA . PHE A 1 165 ? 41.131 38.764 1.148 1.00 13.79 169 PHE A CA 1
ATOM 1320 C C . PHE A 1 165 ? 41.090 39.490 -0.207 1.00 13.86 169 PHE A C 1
ATOM 1321 O O . PHE A 1 165 ? 40.639 38.921 -1.210 1.00 14.35 169 PHE A O 1
ATOM 1329 N N . ILE A 1 166 ? 41.549 40.728 -0.250 1.00 12.84 170 ILE A N 1
ATOM 1330 C CA . ILE A 1 166 ? 41.523 41.464 -1.529 1.00 11.59 170 ILE A CA 1
ATOM 1331 C C . ILE A 1 166 ? 42.363 40.757 -2.581 1.00 13.19 170 ILE A C 1
ATOM 1332 O O . ILE A 1 166 ? 41.970 40.721 -3.765 1.00 14.54 170 ILE A O 1
ATOM 1337 N N . ILE A 1 167 ? 43.511 40.214 -2.160 1.00 12.79 171 ILE A N 1
ATOM 1338 C CA . ILE A 1 167 ? 44.380 39.487 -3.095 1.00 14.15 171 ILE A CA 1
ATOM 1339 C C . ILE A 1 167 ? 43.651 38.237 -3.592 1.00 15.72 171 ILE A C 1
ATOM 1340 O O . ILE A 1 167 ? 43.599 37.973 -4.797 1.00 15.47 171 ILE A O 1
ATOM 1345 N N . CYS A 1 168 ? 43.097 37.428 -2.680 1.00 14.89 172 CYS A N 1
ATOM 1346 C CA . CYS A 1 168 ? 42.484 36.142 -3.056 1.00 14.34 172 CYS A CA 1
ATOM 1347 C C . CYS A 1 168 ? 41.245 36.364 -3.934 1.00 13.42 172 CYS A C 1
ATOM 1348 O O . CYS A 1 168 ? 41.033 35.623 -4.931 1.00 16.34 172 CYS A O 1
ATOM 1351 N N . ILE A 1 169 ? 40.423 37.343 -3.552 1.00 13.47 173 ILE A N 1
ATOM 1352 C CA . ILE A 1 169 ? 39.213 37.573 -4.330 1.00 13.89 173 ILE A CA 1
ATOM 1353 C C . ILE A 1 169 ? 39.562 37.957 -5.759 1.00 13.11 173 ILE A C 1
ATOM 1354 O O . ILE A 1 169 ? 38.917 37.485 -6.712 1.00 14.25 173 ILE A O 1
ATOM 1359 N N . GLN A 1 170 ? 40.592 38.789 -5.946 1.00 13.11 174 GLN A N 1
ATOM 1360 C CA . GLN A 1 170 ? 40.893 39.189 -7.315 1.00 14.84 174 GLN A CA 1
ATOM 1361 C C . GLN A 1 170 ? 41.540 38.070 -8.101 1.00 14.19 174 GLN A C 1
ATOM 1362 O O . GLN A 1 170 ? 41.246 37.857 -9.280 1.00 14.82 174 GLN A O 1
ATOM 1368 N N . MET A 1 171 ? 42.433 37.318 -7.466 1.00 12.71 175 MET A N 1
ATOM 1369 C CA . MET A 1 171 ? 43.171 36.327 -8.229 1.00 13.78 175 MET A CA 1
ATOM 1370 C C . MET A 1 171 ? 42.362 35.045 -8.498 1.00 14.79 175 MET A C 1
ATOM 1371 O O . MET A 1 171 ? 42.778 34.160 -9.266 1.00 16.55 175 MET A O 1
ATOM 1376 N N . ILE A 1 172 ? 41.233 34.900 -7.780 1.00 14.67 176 ILE A N 1
ATOM 1377 C CA . ILE A 1 172 ? 40.405 33.711 -7.903 1.00 14.41 176 ILE A CA 1
ATOM 1378 C C . ILE A 1 172 ? 39.030 34.113 -8.479 1.00 15.79 176 ILE A C 1
ATOM 1379 O O . ILE A 1 172 ? 38.718 33.722 -9.594 1.00 15.99 176 ILE A O 1
ATOM 1384 N N . SER A 1 173 ? 38.231 34.857 -7.733 1.00 13.24 177 SER A N 1
ATOM 1385 C CA . SER A 1 173 ? 36.871 35.199 -8.198 1.00 14.60 177 SER A CA 1
ATOM 1386 C C . SER A 1 173 ? 36.902 36.086 -9.421 1.00 13.19 177 SER A C 1
ATOM 1387 O O . SER A 1 173 ? 36.209 35.787 -10.414 1.00 14.40 177 SER A O 1
ATOM 1390 N N . GLU A 1 174 ? 37.691 37.166 -9.378 1.00 13.50 178 GLU A N 1
ATOM 1391 C CA . GLU A 1 174 ? 37.631 38.087 -10.517 1.00 13.28 178 GLU A CA 1
ATOM 1392 C C . GLU A 1 174 ? 38.282 37.419 -11.751 1.00 14.71 178 GLU A C 1
ATOM 1393 O O . GLU A 1 174 ? 37.860 37.645 -12.904 1.00 15.35 178 GLU A O 1
ATOM 1399 N N . ALA A 1 175 ? 39.352 36.644 -11.532 1.00 14.42 179 ALA A N 1
ATOM 1400 C CA . ALA A 1 175 ? 39.981 35.932 -12.632 1.00 16.05 179 ALA A CA 1
ATOM 1401 C C . ALA A 1 175 ? 39.012 34.924 -13.223 1.00 15.66 179 ALA A C 1
ATOM 1402 O O . ALA A 1 175 ? 38.973 34.743 -14.450 1.00 15.91 179 ALA A O 1
ATOM 1404 N N . ALA A 1 176 ? 38.234 34.209 -12.414 1.00 14.59 180 ALA A N 1
ATOM 1405 C CA . ALA A 1 176 ? 37.199 33.325 -12.978 1.00 15.14 180 ALA A CA 1
ATOM 1406 C C . ALA A 1 176 ? 36.154 34.092 -13.813 1.00 14.55 180 ALA A C 1
ATOM 1407 O O . ALA A 1 176 ? 35.744 33.645 -14.869 1.00 16.09 180 ALA A O 1
ATOM 1409 N N . ARG A 1 177 ? 35.754 35.254 -13.296 1.00 14.74 181 ARG A N 1
ATOM 1410 C CA . ARG A 1 177 ? 34.758 36.085 -13.986 1.00 14.32 181 ARG A CA 1
ATOM 1411 C C . ARG A 1 177 ? 35.225 36.663 -15.292 1.00 14.72 181 ARG A C 1
ATOM 1412 O O . ARG A 1 177 ? 34.421 36.831 -16.193 1.00 15.90 181 ARG A O 1
ATOM 1420 N N . PHE A 1 178 ? 36.535 36.988 -15.380 1.00 14.89 182 PHE A N 1
ATOM 1421 C CA . PHE A 1 178 ? 37.049 37.735 -16.530 1.00 15.96 182 PHE A CA 1
ATOM 1422 C C . PHE A 1 178 ? 38.294 37.101 -17.080 1.00 16.09 182 PHE A C 1
ATOM 1423 O O . PHE A 1 178 ? 39.318 37.120 -16.387 1.00 17.69 182 PHE A O 1
ATOM 1431 N N . GLN A 1 179 ? 38.260 36.648 -18.330 1.00 16.18 183 GLN A N 1
ATOM 1432 C CA . GLN A 1 179 ? 39.535 36.173 -18.953 1.00 17.51 183 GLN A CA 1
ATOM 1433 C C . GLN A 1 179 ? 40.561 37.278 -18.943 1.00 17.68 183 GLN A C 1
ATOM 1434 O O . GLN A 1 179 ? 41.780 37.020 -18.931 1.00 16.64 183 GLN A O 1
ATOM 1440 N N . TYR A 1 180 ? 40.118 38.524 -19.041 1.00 17.06 184 TYR A N 1
ATOM 1441 C CA . TYR A 1 180 ? 41.082 39.643 -19.016 1.00 16.62 184 TYR A CA 1
ATOM 1442 C C . TYR A 1 180 ? 41.877 39.661 -17.736 1.00 17.65 184 TYR A C 1
ATOM 1443 O O . TYR A 1 180 ? 43.119 39.827 -17.758 1.00 17.90 184 TYR A O 1
ATOM 1452 N N . ILE A 1 181 ? 41.186 39.437 -16.625 1.00 15.10 185 ILE A N 1
ATOM 1453 C CA . ILE A 1 181 ? 41.871 39.514 -15.342 1.00 14.98 185 ILE A CA 1
ATOM 1454 C C . ILE A 1 181 ? 42.701 38.242 -15.144 1.00 16.39 185 ILE A C 1
ATOM 1455 O O . ILE A 1 181 ? 43.819 38.294 -14.597 1.00 17.19 185 ILE A O 1
ATOM 1460 N N . GLU A 1 182 ? 42.187 37.102 -15.593 1.00 16.81 186 GLU A N 1
ATOM 1461 C CA . GLU A 1 182 ? 43.020 35.878 -15.641 1.00 18.05 186 GLU A CA 1
ATOM 1462 C C . GLU A 1 182 ? 44.336 36.170 -16.391 1.00 17.94 186 GLU A C 1
ATOM 1463 O O . GLU A 1 182 ? 45.439 35.786 -15.959 1.00 18.38 186 GLU A O 1
ATOM 1469 N N . GLY A 1 183 ? 44.213 36.841 -17.529 1.00 17.29 187 GLY A N 1
ATOM 1470 C CA . GLY A 1 183 ? 45.426 37.150 -18.320 1.00 17.64 187 GLY A CA 1
ATOM 1471 C C . GLY A 1 183 ? 46.373 38.100 -17.607 1.00 18.03 187 GLY A C 1
ATOM 1472 O O . GLY A 1 183 ? 47.620 37.953 -17.721 1.00 18.90 187 GLY A O 1
ATOM 1473 N N . GLU A 1 184 ? 45.806 39.077 -16.891 1.00 16.97 188 GLU A N 1
ATOM 1474 C CA . GLU A 1 184 ? 46.636 39.980 -16.092 1.00 17.81 188 GLU A CA 1
ATOM 1475 C C . GLU A 1 184 ? 47.436 39.196 -15.053 1.00 18.23 188 GLU A C 1
ATOM 1476 O O . GLU A 1 184 ? 48.620 39.488 -14.801 1.00 18.67 188 GLU A O 1
ATOM 1482 N N . MET A 1 185 ? 46.829 38.150 -14.490 1.00 17.11 189 MET A N 1
ATOM 1483 C CA . MET A 1 185 ? 47.560 37.352 -13.490 1.00 17.33 189 MET A CA 1
ATOM 1484 C C . MET A 1 185 ? 48.543 36.422 -14.154 1.00 18.73 189 MET A C 1
ATOM 1485 O O . MET A 1 185 ? 49.647 36.209 -13.649 1.00 19.32 189 MET A O 1
ATOM 1490 N N . ARG A 1 186 ? 48.198 35.907 -15.338 1.00 18.20 190 ARG A N 1
ATOM 1491 C CA . ARG A 1 186 ? 49.114 35.053 -16.095 1.00 21.91 190 ARG A CA 1
ATOM 1492 C C . ARG A 1 186 ? 50.385 35.804 -16.462 1.00 23.26 190 ARG A C 1
ATOM 1493 O O . ARG A 1 186 ? 51.476 35.267 -16.357 1.00 24.19 190 ARG A O 1
ATOM 1501 N N . THR A 1 187 ? 50.220 37.076 -16.841 1.00 23.30 191 THR A N 1
ATOM 1502 C CA . THR A 1 187 ? 51.393 37.908 -17.155 1.00 22.56 191 THR A CA 1
ATOM 1503 C C . THR A 1 187 ? 52.278 38.105 -15.930 1.00 22.87 191 THR A C 1
ATOM 1504 O O . THR A 1 187 ? 53.510 37.981 -16.029 1.00 24.61 191 THR A O 1
ATOM 1508 N N . ARG A 1 188 ? 51.678 38.363 -14.786 1.00 21.66 192 ARG A N 1
ATOM 1509 C CA . ARG A 1 188 ? 52.480 38.522 -13.572 1.00 21.70 192 ARG A CA 1
ATOM 1510 C C . ARG A 1 188 ? 53.229 37.220 -13.257 1.00 22.10 192 ARG A C 1
ATOM 1511 O O . ARG A 1 188 ? 54.437 37.257 -12.952 1.00 23.49 192 ARG A O 1
ATOM 1519 N N . ILE A 1 189 ? 52.548 36.092 -13.376 1.00 20.81 193 ILE A N 1
ATOM 1520 C CA . ILE A 1 189 ? 53.193 34.827 -13.073 1.00 22.95 193 ILE A CA 1
ATOM 1521 C C . ILE A 1 189 ? 54.305 34.541 -14.064 1.00 25.15 193 ILE A C 1
ATOM 1522 O O . ILE A 1 189 ? 55.410 34.092 -13.675 1.00 27.33 193 ILE A O 1
ATOM 1527 N N . ARG A 1 190 ? 54.059 34.788 -15.341 1.00 25.05 194 ARG A N 1
ATOM 1528 C CA . ARG A 1 190 ? 55.029 34.507 -16.382 1.00 27.49 194 ARG A CA 1
ATOM 1529 C C . ARG A 1 190 ? 56.337 35.214 -16.162 1.00 27.74 194 ARG A C 1
ATOM 1530 O O . ARG A 1 190 ? 57.447 34.637 -16.418 1.00 31.50 194 ARG A O 1
ATOM 1538 N N . TYR A 1 191 ? 56.249 36.448 -15.713 1.00 28.42 195 TYR A N 1
ATOM 1539 C CA . TYR A 1 191 ? 57.476 37.252 -15.610 1.00 29.78 195 TYR A CA 1
ATOM 1540 C C . TYR A 1 191 ? 57.918 37.402 -14.161 1.00 31.91 195 TYR A C 1
ATOM 1541 O O . TYR A 1 191 ? 58.839 38.202 -13.874 1.00 32.23 195 TYR A O 1
ATOM 1550 N N . ASN A 1 192 ? 57.335 36.582 -13.282 1.00 28.31 196 ASN A N 1
ATOM 1551 C CA . ASN A 1 192 ? 57.681 36.565 -11.864 1.00 27.79 196 ASN A CA 1
ATOM 1552 C C . ASN A 1 192 ? 57.648 37.964 -11.271 1.00 28.93 196 ASN A C 1
ATOM 1553 O O . ASN A 1 192 ? 58.590 38.427 -10.584 1.00 30.82 196 ASN A O 1
ATOM 1558 N N . ARG A 1 193 ? 56.530 38.614 -11.571 1.00 25.39 197 ARG A N 1
ATOM 1559 C CA . ARG A 1 193 ? 56.241 39.968 -11.197 1.00 28.93 197 ARG A CA 1
ATOM 1560 C C . ARG A 1 193 ? 55.151 40.034 -10.137 1.00 24.96 197 ARG A C 1
ATOM 1561 O O . ARG A 1 193 ? 54.232 39.168 -10.103 1.00 24.60 197 ARG A O 1
ATOM 1569 N N . ARG A 1 194 ? 55.233 41.048 -9.273 1.00 21.45 198 ARG A N 1
ATOM 1570 C CA . ARG A 1 194 ? 54.092 41.401 -8.421 1.00 19.98 198 ARG A CA 1
ATOM 1571 C C . ARG A 1 194 ? 53.803 42.878 -8.686 1.00 20.64 198 ARG A C 1
ATOM 1572 O O . ARG A 1 194 ? 54.736 43.720 -8.763 1.00 22.55 198 ARG A O 1
ATOM 1580 N N . SER A 1 195 ? 52.537 43.181 -8.936 1.00 19.87 199 SER A N 1
ATOM 1581 C CA . SER A 1 195 ? 52.194 44.581 -9.184 1.00 19.20 199 SER A CA 1
ATOM 1582 C C . SER A 1 195 ? 50.713 44.743 -8.967 1.00 18.20 199 SER A C 1
ATOM 1583 O O . SER A 1 195 ? 49.927 43.823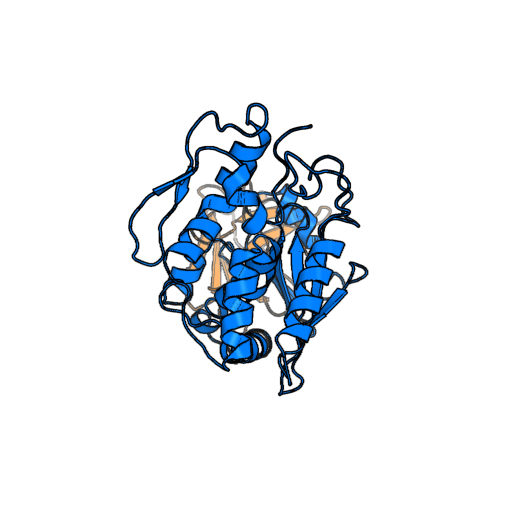 -9.145 1.00 18.43 199 SER A O 1
ATOM 1586 N N . ALA A 1 196 ? 50.339 45.971 -8.642 1.00 16.94 200 ALA A N 1
ATOM 1587 C CA . ALA A 1 196 ? 48.898 46.250 -8.401 1.00 16.59 200 ALA A CA 1
ATOM 1588 C C . ALA A 1 196 ? 48.111 46.343 -9.691 1.00 18.45 200 ALA A C 1
ATOM 1589 O O . ALA A 1 196 ? 48.662 46.596 -10.747 1.00 18.70 200 ALA A O 1
ATOM 1591 N N . PRO A 1 197 ? 46.793 46.090 -9.614 1.00 16.30 201 PRO A N 1
ATOM 1592 C CA . PRO A 1 197 ? 45.945 46.208 -10.799 1.00 15.65 201 PRO A CA 1
ATOM 1593 C C . PRO A 1 197 ? 45.744 47.665 -11.206 1.00 17.12 201 PRO A C 1
ATOM 1594 O O . PRO A 1 197 ? 45.713 48.545 -10.337 1.00 20.14 201 PRO A O 1
ATOM 1598 N N . ASP A 1 198 ? 45.632 47.902 -12.516 1.00 16.91 202 ASP A N 1
ATOM 1599 C CA . ASP A 1 198 ? 45.462 49.252 -13.014 1.00 18.11 202 ASP A CA 1
ATOM 1600 C C . ASP A 1 198 ? 43.951 49.521 -13.191 1.00 17.67 202 ASP A C 1
ATOM 1601 O O . ASP A 1 198 ? 43.132 48.624 -12.930 1.00 16.42 202 ASP A O 1
ATOM 1606 N N . PRO A 1 199 ? 43.591 50.764 -13.562 1.00 17.42 203 PRO A N 1
ATOM 1607 C CA . PRO A 1 199 ? 42.157 51.096 -13.666 1.00 18.03 203 PRO A CA 1
ATOM 1608 C C . PRO A 1 199 ? 41.364 50.176 -14.619 1.00 18.81 203 PRO A C 1
ATOM 1609 O O . PRO A 1 199 ? 40.152 50.056 -14.461 1.00 17.66 203 PRO A O 1
ATOM 1613 N N . SER A 1 200 ? 41.985 49.605 -15.660 1.00 17.05 204 SER A N 1
ATOM 1614 C CA . SER A 1 200 ? 41.218 48.719 -16.536 1.00 16.69 204 SER A CA 1
ATOM 1615 C C . SER A 1 200 ? 40.703 47.498 -15.770 1.00 17.77 204 SER A C 1
ATOM 1616 O O . SER A 1 200 ? 39.581 47.040 -15.985 1.00 17.04 204 SER A O 1
ATOM 1619 N N . VAL A 1 201 ? 41.502 46.975 -14.839 1.00 17.67 205 VAL A N 1
ATOM 1620 C CA . VAL A 1 201 ? 41.086 45.839 -14.066 1.00 16.25 205 VAL A CA 1
ATOM 1621 C C . VAL A 1 201 ? 40.076 46.283 -12.984 1.00 15.51 205 VAL A C 1
ATOM 1622 O O . VAL A 1 201 ? 39.047 45.618 -12.793 1.00 15.00 205 VAL A O 1
ATOM 1626 N N . ILE A 1 202 ? 40.348 47.427 -12.318 1.00 15.28 206 ILE A N 1
ATOM 1627 C CA . ILE A 1 202 ? 39.499 47.876 -11.218 1.00 16.32 206 ILE A CA 1
ATOM 1628 C C . ILE A 1 202 ? 38.096 48.145 -11.734 1.00 16.00 206 ILE A C 1
ATOM 1629 O O . ILE A 1 202 ? 37.116 47.659 -11.099 1.00 15.44 206 ILE A O 1
ATOM 1634 N N . THR A 1 203 ? 37.964 48.796 -12.887 1.00 15.42 207 THR A N 1
ATOM 1635 C CA . THR A 1 203 ? 36.634 49.154 -13.368 1.00 15.21 207 THR A CA 1
ATOM 1636 C C . THR A 1 203 ? 35.882 47.934 -13.898 1.00 16.17 207 THR A C 1
ATOM 1637 O O . THR A 1 203 ? 34.656 47.870 -13.773 1.00 16.91 207 THR A O 1
ATOM 1641 N N . LEU A 1 204 ? 36.565 46.972 -14.512 1.00 14.67 208 LEU A N 1
ATOM 1642 C CA . LEU A 1 204 ? 35.883 45.698 -14.833 1.00 15.29 208 LEU A CA 1
ATOM 1643 C C . LEU A 1 204 ? 35.331 45.045 -13.563 1.00 14.93 208 LEU A C 1
ATOM 1644 O O . LEU A 1 204 ? 34.161 44.655 -13.546 1.00 15.38 208 LEU A O 1
ATOM 1649 N N . GLU A 1 205 ? 36.146 44.907 -12.508 1.00 13.40 209 GLU A N 1
ATOM 1650 C CA . GLU A 1 205 ? 35.668 44.326 -11.237 1.00 13.44 209 GLU A CA 1
ATOM 1651 C C . GLU A 1 205 ? 34.436 45.095 -10.750 1.00 14.81 209 GLU A C 1
ATOM 1652 O O . GLU A 1 205 ? 33.419 44.486 -10.405 1.00 15.94 209 GLU A O 1
ATOM 1658 N N . ASN A 1 206 ? 34.543 46.405 -10.738 1.00 13.68 210 ASN A N 1
ATOM 1659 C CA . ASN A 1 206 ? 33.429 47.240 -10.227 1.00 14.12 210 ASN A CA 1
ATOM 1660 C C . ASN A 1 206 ? 32.142 47.069 -11.029 1.00 17.59 210 ASN A C 1
ATOM 1661 O O . ASN A 1 206 ? 31.046 47.163 -10.463 1.00 18.20 210 ASN A O 1
ATOM 1666 N N . SER A 1 207 ? 32.290 46.835 -12.327 1.00 15.53 211 SER A N 1
ATOM 1667 C CA . SER A 1 207 ? 31.176 46.845 -13.271 1.00 15.25 211 SER A CA 1
ATOM 1668 C C . SER A 1 207 ? 30.661 45.464 -13.650 1.00 15.27 211 SER A C 1
ATOM 1669 O O . SER A 1 207 ? 29.807 45.382 -14.549 1.00 16.11 211 SER A O 1
ATOM 1672 N N . TRP A 1 208 ? 31.130 44.432 -12.984 1.00 15.63 212 TRP A N 1
ATOM 1673 C CA . TRP A 1 208 ? 30.760 43.067 -13.391 1.00 15.72 212 TRP A CA 1
ATOM 1674 C C . TRP A 1 208 ? 29.217 42.843 -13.380 1.00 17.47 212 TRP A C 1
ATOM 1675 O O . TRP A 1 208 ? 28.631 42.275 -14.335 1.00 16.86 212 TRP A O 1
ATOM 1686 N N . GLY A 1 209 ? 28.575 43.319 -12.319 1.00 15.61 213 GLY A N 1
ATOM 1687 C CA . GLY A 1 209 ? 27.124 43.240 -12.248 1.00 16.39 213 GLY A CA 1
ATOM 1688 C C . GLY A 1 209 ? 26.445 44.018 -13.350 1.00 17.08 213 GLY A C 1
ATOM 1689 O O . GLY A 1 209 ? 25.451 43.564 -13.938 1.00 19.24 213 GLY A O 1
ATOM 1690 N N . ARG A 1 210 ? 26.884 45.259 -13.579 1.00 18.67 214 ARG A N 1
ATOM 1691 C CA . ARG A 1 210 ? 26.314 46.081 -14.601 1.00 19.80 214 ARG A CA 1
ATOM 1692 C C . ARG A 1 210 ? 26.493 45.496 -16.016 1.00 18.60 214 ARG A C 1
ATOM 1693 O O . ARG A 1 210 ? 25.596 45.581 -16.845 1.00 20.18 214 ARG A O 1
ATOM 1701 N N . LEU A 1 211 ? 27.675 44.927 -16.270 1.00 18.40 215 LEU A N 1
ATOM 1702 C CA . LEU A 1 211 ? 27.928 44.257 -17.542 1.00 19.19 215 LEU A CA 1
ATOM 1703 C C . LEU A 1 211 ? 27.009 43.038 -17.719 1.00 17.59 215 LEU A C 1
ATOM 1704 O O . LEU A 1 211 ? 26.459 42.856 -18.812 1.00 19.10 215 LEU A O 1
ATOM 1709 N N . SER A 1 212 ? 26.813 42.261 -16.638 1.00 16.74 216 SER A N 1
ATOM 1710 C CA . SER A 1 212 ? 25.939 41.068 -16.701 1.00 18.96 216 SER A CA 1
ATOM 1711 C C . SER A 1 212 ? 24.520 41.501 -17.092 1.00 20.37 216 SER A C 1
ATOM 1712 O O . SER A 1 212 ? 23.874 40.942 -17.986 1.00 20.99 216 SER A O 1
ATOM 1715 N N . THR A 1 213 ? 24.043 42.542 -16.420 1.00 21.10 217 THR A N 1
ATOM 1716 C CA . THR A 1 213 ? 22.728 43.096 -16.748 1.00 21.83 217 THR A CA 1
ATOM 1717 C C . THR A 1 213 ? 22.659 43.623 -18.181 1.00 21.83 217 THR A C 1
ATOM 1718 O O . THR A 1 213 ? 21.720 43.338 -18.931 1.00 23.03 217 THR A O 1
ATOM 1722 N N . ALA A 1 214 ? 23.647 44.418 -18.605 1.00 20.51 218 ALA A N 1
ATOM 1723 C CA . ALA A 1 214 ? 23.591 44.989 -19.957 1.00 21.48 218 ALA A CA 1
ATOM 1724 C C . ALA A 1 214 ? 23.567 43.923 -21.081 1.00 20.83 218 ALA A C 1
ATOM 1725 O O . ALA A 1 214 ? 22.838 44.012 -22.036 1.00 22.08 218 ALA A O 1
ATOM 1727 N N . ILE A 1 215 ? 24.381 42.897 -20.889 1.00 21.03 219 ILE A N 1
ATOM 1728 C CA . ILE A 1 215 ? 24.455 41.835 -21.870 1.00 20.97 219 ILE A CA 1
ATOM 1729 C C . ILE A 1 215 ? 23.150 41.081 -21.891 1.00 21.47 219 ILE A C 1
ATOM 1730 O O . ILE A 1 215 ? 22.585 40.823 -22.956 1.00 23.09 219 ILE A O 1
ATOM 1735 N N . GLN A 1 216 ? 22.601 40.781 -20.712 1.00 22.67 220 GLN A N 1
ATOM 1736 C CA . GLN A 1 216 ? 21.358 39.965 -20.740 1.00 22.10 220 GLN A CA 1
ATOM 1737 C C . GLN A 1 216 ? 20.118 40.718 -21.163 1.00 25.47 220 GLN A C 1
ATOM 1738 O O . GLN A 1 216 ? 19.125 40.095 -21.642 1.00 26.46 220 GLN A O 1
ATOM 1744 N N . GLU A 1 217 ? 20.124 42.036 -21.011 1.00 24.53 221 GLU A N 1
ATOM 1745 C CA . GLU A 1 217 ? 19.007 42.875 -21.430 1.00 27.65 221 GLU A CA 1
ATOM 1746 C C . GLU A 1 217 ? 19.193 43.428 -22.840 1.00 28.44 221 GLU A C 1
ATOM 1747 O O . GLU A 1 217 ? 18.343 44.180 -23.358 1.00 29.45 221 GLU A O 1
ATOM 1753 N N . SER A 1 218 ? 20.265 43.031 -23.488 1.00 29.25 222 SER A N 1
ATOM 1754 C CA . SER A 1 218 ? 20.589 43.615 -24.787 1.00 30.79 222 SER A CA 1
ATOM 1755 C C . SER A 1 218 ? 19.653 43.158 -25.883 1.00 33.25 222 SER A C 1
ATOM 1756 O O . SER A 1 218 ? 18.902 42.181 -25.735 1.00 32.27 222 SER A O 1
ATOM 1759 N N . ASN A 1 219 ? 19.648 43.905 -26.989 1.00 33.66 223 ASN A N 1
ATOM 1760 C CA . ASN A 1 219 ? 18.920 43.469 -28.155 1.00 34.53 223 ASN A CA 1
ATOM 1761 C C . ASN A 1 219 ? 19.888 42.816 -29.121 1.00 34.20 223 ASN A C 1
ATOM 1762 O O . ASN A 1 219 ? 20.619 43.494 -29.844 1.00 36.67 223 ASN A O 1
ATOM 1767 N N . GLN A 1 220 ? 19.919 41.489 -29.102 1.00 35.64 224 GLN A N 1
ATOM 1768 C CA . GLN A 1 220 ? 20.825 40.751 -29.964 1.00 38.90 224 GLN A CA 1
ATOM 1769 C C . GLN A 1 220 ? 22.256 41.236 -29.744 1.00 37.35 224 GLN A C 1
ATOM 1770 O O . GLN A 1 220 ? 23.052 41.273 -30.675 1.00 38.88 224 GLN A O 1
ATOM 1776 N N . GLY A 1 221 ? 22.552 41.650 -28.516 1.00 33.65 225 GLY A N 1
ATOM 1777 C CA . GLY A 1 221 ? 23.923 42.019 -28.163 1.00 31.00 225 GLY A CA 1
ATOM 1778 C C . GLY A 1 221 ? 24.145 43.511 -28.083 1.00 31.12 225 GLY A C 1
ATOM 1779 O O . GLY A 1 221 ? 25.148 43.953 -27.496 1.00 30.27 225 GLY A O 1
ATOM 1780 N N . ALA A 1 222 ? 23.227 44.303 -28.642 1.00 31.92 226 ALA A N 1
ATOM 1781 C CA . ALA A 1 222 ? 23.368 45.761 -28.585 1.00 31.76 226 ALA A CA 1
ATOM 1782 C C . ALA A 1 222 ? 22.759 46.275 -27.298 1.00 31.11 226 ALA A C 1
ATOM 1783 O O . ALA A 1 222 ? 21.593 45.977 -27.018 1.00 30.72 226 ALA A O 1
ATOM 1785 N N . PHE A 1 223 ? 23.550 47.024 -26.522 1.00 30.54 227 PHE A N 1
ATOM 1786 C CA . PHE A 1 223 ? 23.157 47.481 -25.185 1.00 29.33 227 PHE A CA 1
ATOM 1787 C C . PHE A 1 223 ? 22.109 48.552 -25.297 1.00 34.04 227 PHE A C 1
ATOM 1788 O O . PHE A 1 223 ? 22.188 49.404 -26.161 1.00 35.31 227 PHE A O 1
ATOM 1796 N N . ALA A 1 224 ? 21.153 48.532 -24.386 1.00 34.70 228 ALA A N 1
ATOM 1797 C CA . ALA A 1 224 ? 20.165 49.602 -24.339 1.00 37.36 228 ALA A CA 1
ATOM 1798 C C . ALA A 1 224 ? 20.788 50.912 -23.835 1.00 37.48 228 ALA A C 1
ATOM 1799 O O . ALA A 1 224 ? 20.387 52.017 -24.247 1.00 40.16 228 ALA A O 1
ATOM 1801 N N . SER A 1 225 ? 21.740 50.763 -22.925 1.00 37.15 229 SER A N 1
ATOM 1802 C CA . SER A 1 225 ? 22.490 51.851 -22.292 1.00 36.31 229 SER A CA 1
ATOM 1803 C C . SER A 1 225 ? 23.976 51.462 -22.284 1.00 32.12 229 SER A C 1
ATOM 1804 O O . SER A 1 225 ? 24.303 50.365 -21.908 1.00 31.47 229 SER A O 1
ATOM 1807 N N . PRO A 1 226 ? 24.870 52.387 -22.645 1.00 30.51 230 PRO A N 1
ATOM 1808 C CA . PRO A 1 226 ? 26.306 52.076 -22.579 1.00 27.72 230 PRO A CA 1
ATOM 1809 C C . PRO A 1 226 ? 26.792 51.851 -21.185 1.00 27.06 230 PRO A C 1
ATOM 1810 O O . PRO A 1 226 ? 26.282 52.438 -20.219 1.00 28.84 230 PRO A O 1
ATOM 1814 N N . ILE A 1 227 ? 27.795 50.982 -21.056 1.00 23.62 231 ILE A N 1
ATOM 1815 C CA . ILE A 1 227 ? 28.456 50.767 -19.791 1.00 23.44 231 ILE A CA 1
ATOM 1816 C C . ILE A 1 227 ? 29.834 51.411 -19.812 1.00 24.96 231 ILE A C 1
ATOM 1817 O O . ILE A 1 227 ? 30.618 51.205 -20.736 1.00 24.94 231 ILE A O 1
ATOM 1822 N N . GLN A 1 228 ? 30.124 52.194 -18.797 1.00 23.22 232 GLN A N 1
ATOM 1823 C CA . GLN A 1 228 ? 31.414 52.900 -18.766 1.00 21.87 232 GLN A CA 1
ATOM 1824 C C . GLN A 1 228 ? 32.490 52.144 -18.031 1.00 20.10 232 GLN A C 1
ATOM 1825 O O . GLN A 1 228 ? 32.274 51.586 -16.975 1.00 21.74 232 GLN A O 1
ATOM 1831 N N . LEU A 1 229 ? 33.687 52.137 -18.614 1.00 18.62 233 LEU A N 1
ATOM 1832 C CA . LEU A 1 229 ? 34.865 51.499 -18.030 1.00 17.89 233 LEU A CA 1
ATOM 1833 C C . LEU A 1 229 ? 36.038 52.469 -18.165 1.00 17.42 233 LEU A C 1
ATOM 1834 O O . LEU A 1 229 ? 35.881 53.534 -18.746 1.00 19.06 233 LEU A O 1
ATOM 1839 N N . GLN A 1 230 ? 37.189 52.091 -17.598 1.00 17.26 234 GLN A N 1
ATOM 1840 C CA . GLN A 1 230 ? 38.411 52.889 -17.820 1.00 19.00 234 GLN A CA 1
ATOM 1841 C C . GLN A 1 230 ? 39.494 52.096 -18.501 1.00 19.54 234 GLN A C 1
ATOM 1842 O O . GLN A 1 230 ? 39.586 50.904 -18.306 1.00 19.44 234 GLN A O 1
ATOM 1848 N N . ARG A 1 231 ? 40.299 52.814 -19.286 1.00 20.84 235 ARG A N 1
ATOM 1849 C CA A ARG A 1 231 ? 41.497 52.274 -19.919 0.47 22.42 235 ARG A CA 1
ATOM 1850 C CA B ARG A 1 231 ? 41.462 52.208 -19.896 0.53 22.20 235 ARG A CA 1
ATOM 1851 C C . ARG A 1 231 ? 42.599 52.109 -18.879 1.00 22.37 235 ARG A C 1
ATOM 1852 O O . ARG A 1 231 ? 42.478 52.575 -17.744 1.00 20.86 235 ARG A O 1
ATOM 1867 N N . ARG A 1 232 ? 43.733 51.499 -19.260 1.00 20.89 236 ARG A N 1
ATOM 1868 C CA . ARG A 1 232 ? 44.838 51.412 -18.295 1.00 20.75 236 ARG A CA 1
ATOM 1869 C C . ARG A 1 232 ? 45.317 52.777 -17.780 1.00 21.20 236 ARG A C 1
ATOM 1870 O O . ARG A 1 232 ? 45.754 52.859 -16.633 1.00 22.37 236 ARG A O 1
ATOM 1878 N N . ASN A 1 233 ? 45.233 53.850 -18.591 1.00 21.65 237 ASN A N 1
ATOM 1879 C CA . ASN A 1 233 ? 45.681 55.176 -18.156 1.00 24.75 237 ASN A CA 1
ATOM 1880 C C . ASN A 1 233 ? 44.591 55.961 -17.397 1.00 22.92 237 ASN A C 1
ATOM 1881 O O . ASN A 1 233 ? 44.771 57.132 -17.129 1.00 26.36 237 ASN A O 1
ATOM 1886 N N . GLY A 1 234 ? 43.475 55.296 -17.113 1.00 22.72 238 GLY A N 1
ATOM 1887 C CA . GLY A 1 234 ? 42.391 55.885 -16.339 1.00 23.41 238 GLY A CA 1
ATOM 1888 C C . GLY A 1 234 ? 41.370 56.664 -17.165 1.00 22.72 238 GLY A C 1
ATOM 1889 O O . GLY A 1 234 ? 40.374 57.137 -16.579 1.00 25.59 238 GLY A O 1
ATOM 1890 N N . SER A 1 235 ? 41.551 56.789 -18.470 1.00 21.50 239 SER A N 1
ATOM 1891 C CA . SER A 1 235 ? 40.573 57.525 -19.319 1.00 23.16 239 SER A CA 1
ATOM 1892 C C . SER A 1 235 ? 39.278 56.697 -19.446 1.00 22.61 239 SER A C 1
ATOM 1893 O O . SER A 1 235 ? 39.290 55.468 -19.504 1.00 21.16 239 SER A O 1
ATOM 1896 N N . LYS A 1 236 ? 38.135 57.375 -19.471 1.00 22.84 240 LYS A N 1
ATOM 1897 C CA . LYS A 1 236 ? 36.861 56.654 -19.468 1.00 21.48 240 LYS A CA 1
ATOM 1898 C C . LYS A 1 236 ? 36.488 56.307 -20.927 1.00 22.10 240 LYS A C 1
ATOM 1899 O O . LYS A 1 236 ? 36.736 57.080 -21.835 1.00 23.41 240 LYS A O 1
ATOM 1905 N N . PHE A 1 237 ? 35.861 55.151 -21.10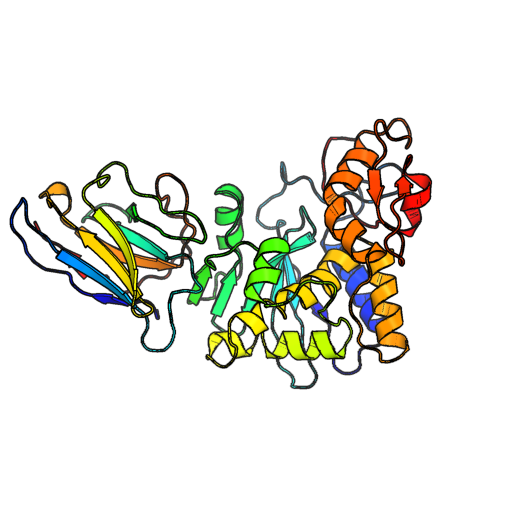8 1.00 21.28 241 PHE A N 1
ATOM 1906 C CA . PHE A 1 237 ? 35.328 54.827 -22.409 1.00 23.37 241 PHE A CA 1
ATOM 1907 C C . PHE A 1 237 ? 34.044 54.052 -22.224 1.00 21.47 241 PHE A C 1
ATOM 1908 O O . PHE A 1 237 ? 33.742 53.624 -21.118 1.00 21.68 241 PHE A O 1
ATOM 1916 N N . SER A 1 238 ? 33.300 53.959 -23.316 1.00 23.77 242 SER A N 1
ATOM 1917 C CA . SER A 1 238 ? 31.991 53.303 -23.240 1.00 27.09 242 SER A CA 1
ATOM 1918 C C . SER A 1 238 ? 31.910 52.043 -24.069 1.00 27.86 242 SER A C 1
ATOM 1919 O O . SER A 1 238 ? 32.432 52.003 -25.198 1.00 27.61 242 SER A O 1
ATOM 1922 N N . VAL A 1 239 ? 31.207 51.056 -23.520 1.00 26.59 243 VAL A N 1
ATOM 1923 C CA . VAL A 1 239 ? 30.916 49.824 -24.249 1.00 25.98 243 VAL A CA 1
ATOM 1924 C C . VAL A 1 239 ? 29.456 49.820 -24.625 1.00 24.96 243 VAL A C 1
ATOM 1925 O O . VAL A 1 239 ? 28.622 50.048 -23.762 1.00 26.18 243 VAL A O 1
ATOM 1929 N N . TYR A 1 240 ? 29.170 49.519 -25.874 1.00 23.85 244 TYR A N 1
ATOM 1930 C CA . TYR A 1 240 ? 27.827 49.664 -26.433 1.00 27.53 244 TYR A CA 1
ATOM 1931 C C . TYR A 1 240 ? 27.272 48.313 -26.889 1.00 29.37 244 TYR A C 1
ATOM 1932 O O . TYR A 1 240 ? 26.082 48.237 -27.263 1.00 30.08 244 TYR A O 1
ATOM 1941 N N . ASP A 1 241 ? 28.097 47.265 -26.886 1.00 29.08 245 ASP A N 1
ATOM 1942 C CA . ASP A 1 241 ? 27.539 45.960 -27.220 1.00 32.01 245 ASP A CA 1
ATOM 1943 C C . ASP A 1 241 ? 28.480 44.824 -26.865 1.00 26.94 245 ASP A C 1
ATOM 1944 O O . ASP A 1 241 ? 29.633 45.037 -26.492 1.00 28.05 245 ASP A O 1
ATOM 1949 N N . VAL A 1 242 ? 27.954 43.603 -26.893 1.00 25.24 246 VAL A N 1
ATOM 1950 C CA . VAL A 1 242 ? 28.621 42.484 -26.238 1.00 24.13 246 VAL A CA 1
ATOM 1951 C C . VAL A 1 242 ? 29.861 42.045 -27.024 1.00 24.58 246 VAL A C 1
ATOM 1952 O O . VAL A 1 242 ? 30.790 41.487 -26.428 1.00 23.77 246 VAL A O 1
ATOM 1956 N N . SER A 1 243 ? 29.919 42.338 -28.322 1.00 27.85 247 SER A N 1
ATOM 1957 C CA . SER A 1 243 ? 30.980 41.744 -29.151 1.00 27.37 247 SER A CA 1
ATOM 1958 C C . SER A 1 243 ? 32.355 42.100 -28.604 1.00 26.61 247 SER A C 1
ATOM 1959 O O . SER A 1 243 ? 33.233 41.233 -28.581 1.00 28.80 247 SER A O 1
ATOM 1962 N N . ILE A 1 244 ? 32.549 43.314 -28.096 1.00 25.00 248 ILE A N 1
ATOM 1963 C CA . ILE A 1 244 ? 33.893 43.674 -27.636 1.00 24.70 248 ILE A CA 1
ATOM 1964 C C . ILE A 1 244 ? 34.234 43.002 -26.303 1.00 21.54 248 ILE A C 1
ATOM 1965 O O . ILE A 1 244 ? 35.403 42.897 -25.898 1.00 23.29 248 ILE A O 1
ATOM 1970 N N . LEU A 1 245 ? 33.221 42.480 -25.623 1.00 20.95 249 LEU A N 1
ATOM 1971 C CA . LEU A 1 245 ? 33.421 41.840 -24.336 1.00 19.95 249 LEU A CA 1
ATOM 1972 C C . LEU A 1 245 ? 33.628 40.320 -24.430 1.00 20.20 249 LEU A C 1
ATOM 1973 O O . LEU A 1 245 ? 33.950 39.699 -23.417 1.00 18.41 249 LEU A O 1
ATOM 1978 N N . ILE A 1 246 ? 33.451 39.720 -25.604 1.00 23.49 250 ILE A N 1
ATOM 1979 C CA . ILE A 1 246 ? 33.565 38.260 -25.665 1.00 23.51 250 ILE A CA 1
ATOM 1980 C C . ILE A 1 246 ? 34.985 37.736 -25.254 1.00 23.24 250 ILE A C 1
ATOM 1981 O O . ILE A 1 246 ? 35.043 36.742 -24.521 1.00 23.84 250 ILE A O 1
ATOM 1986 N N . PRO A 1 247 ? 36.081 38.461 -25.564 1.00 22.68 251 PRO A N 1
ATOM 1987 C CA . PRO A 1 247 ? 37.401 38.005 -25.081 1.00 21.99 251 PRO A CA 1
ATOM 1988 C C . PRO A 1 247 ? 37.671 38.402 -23.640 1.00 20.74 251 PRO A C 1
ATOM 1989 O O . PRO A 1 247 ? 38.729 38.062 -23.104 1.00 23.11 251 PRO A O 1
ATOM 1993 N N . ILE A 1 248 ? 36.748 39.142 -23.027 1.00 18.90 252 ILE A N 1
ATOM 1994 C CA . ILE A 1 248 ? 37.021 39.845 -21.778 1.00 19.50 252 ILE A CA 1
ATOM 1995 C C . ILE A 1 248 ? 36.305 39.220 -20.582 1.00 15.41 252 ILE A C 1
ATOM 1996 O O . ILE A 1 248 ? 36.910 39.046 -19.498 1.00 16.57 252 ILE A O 1
ATOM 2001 N N . ILE A 1 249 ? 35.013 38.928 -20.745 1.00 16.94 253 ILE A N 1
ATOM 2002 C CA . ILE A 1 249 ? 34.166 38.492 -19.600 1.00 17.83 253 ILE A CA 1
ATOM 2003 C C . ILE A 1 249 ? 33.793 37.013 -19.813 1.00 17.56 253 ILE A C 1
ATOM 2004 O O . ILE A 1 249 ? 33.365 36.610 -20.926 1.00 20.83 253 ILE A O 1
ATOM 2009 N N . ALA A 1 250 ? 34.011 36.176 -18.779 1.00 18.13 254 ALA A N 1
ATOM 2010 C CA . ALA A 1 250 ? 33.891 34.725 -18.898 1.00 18.73 254 ALA A CA 1
ATOM 2011 C C . ALA A 1 250 ? 32.634 34.145 -18.248 1.00 20.51 254 ALA A C 1
ATOM 2012 O O . ALA A 1 250 ? 32.219 33.053 -18.637 1.00 22.03 254 ALA A O 1
ATOM 2014 N N . LEU A 1 251 ? 32.055 34.897 -17.313 1.00 18.02 255 LEU A N 1
ATOM 2015 C CA . LEU A 1 251 ? 30.931 34.408 -16.474 1.00 18.00 255 LEU A CA 1
ATOM 2016 C C . LEU A 1 251 ? 30.070 35.649 -16.190 1.00 17.63 255 LEU A C 1
ATOM 2017 O O . LEU A 1 251 ? 30.614 36.751 -16.013 1.00 19.09 255 LEU A O 1
ATOM 2022 N N . MET A 1 252 ? 28.754 35.463 -16.147 1.00 17.96 256 MET A N 1
ATOM 2023 C CA . MET A 1 252 ? 27.863 36.517 -15.699 1.00 18.54 256 MET A CA 1
ATOM 2024 C C . MET A 1 252 ? 26.927 36.043 -14.569 1.00 18.56 256 MET A C 1
ATOM 2025 O O . MET A 1 252 ? 26.510 34.850 -14.575 1.00 19.51 256 MET A O 1
ATOM 2030 N N . VAL A 1 253 ? 26.521 36.970 -13.703 1.00 18.70 257 VAL A N 1
ATOM 2031 C CA . VAL A 1 253 ? 25.492 36.647 -12.720 1.00 17.74 257 VAL A CA 1
ATOM 2032 C C . VAL A 1 253 ? 24.173 36.561 -13.475 1.00 18.40 257 VAL A C 1
ATOM 2033 O O . VAL A 1 253 ? 23.909 37.332 -14.406 1.00 20.96 257 VAL A O 1
ATOM 2037 N N . TYR A 1 254 ? 23.359 35.575 -13.118 1.00 19.84 258 TYR A N 1
ATOM 2038 C CA . TYR A 1 254 ? 22.051 35.427 -13.753 1.00 20.70 258 TYR A CA 1
ATOM 2039 C C . TYR A 1 254 ? 21.127 36.631 -13.474 1.00 23.56 258 TYR A C 1
ATOM 2040 O O . TYR A 1 254 ? 20.961 37.044 -12.317 1.00 25.60 258 TYR A O 1
ATOM 2049 N N . ARG A 1 255 ? 20.559 37.201 -14.519 1.00 26.82 259 ARG A N 1
ATOM 2050 C CA . ARG A 1 255 ? 19.656 38.357 -14.322 1.00 31.49 259 ARG A CA 1
ATOM 2051 C C . ARG A 1 255 ? 18.237 38.084 -14.762 1.00 33.86 259 ARG A C 1
ATOM 2052 O O . ARG A 1 255 ? 17.255 38.476 -14.084 1.00 36.55 259 ARG A O 1
ATOM 2060 N N . CYS A 1 256 ? 18.108 37.411 -15.893 1.00 33.09 260 CYS A N 1
ATOM 2061 C CA . CYS A 1 256 ? 16.760 37.061 -16.372 1.00 34.59 260 CYS A CA 1
ATOM 2062 C C . CYS A 1 256 ? 16.859 35.785 -17.193 1.00 36.61 260 CYS A C 1
ATOM 2063 O O . CYS A 1 256 ? 17.974 35.352 -17.531 1.00 37.43 260 CYS A O 1
ATOM 2066 N N . ALA A 1 257 ? 15.719 35.177 -17.505 1.00 37.48 261 ALA A N 1
ATOM 2067 C CA . ALA A 1 257 ? 15.672 34.001 -18.387 1.00 39.08 261 ALA A CA 1
ATOM 2068 C C . ALA A 1 257 ? 16.074 34.363 -19.822 1.00 43.73 261 ALA A C 1
ATOM 2069 O O . ALA A 1 257 ? 15.884 35.504 -20.255 1.00 46.69 261 ALA A O 1
ATOM 2071 N N . PRO A 1 258 ? 16.652 33.399 -20.553 1.00 43.97 262 PRO A N 1
ATOM 2072 C CA . PRO A 1 258 ? 17.123 33.637 -21.927 1.00 44.93 262 PRO A CA 1
ATOM 2073 C C . PRO A 1 258 ? 15.951 33.950 -22.847 1.00 46.61 262 PRO A C 1
ATOM 2074 O O . PRO A 1 258 ? 14.903 33.362 -22.536 1.00 49.29 262 PRO A O 1
ATOM 2078 N N . VAL B 2 1 ? 34.202 26.708 23.330 1.00 40.03 2 VAL B N 1
ATOM 2079 C CA . VAL B 2 1 ? 34.032 27.972 22.619 1.00 37.49 2 VAL B CA 1
ATOM 2080 C C . VAL B 2 1 ? 34.828 29.076 23.338 1.00 32.97 2 VAL B C 1
ATOM 2081 O O . VAL B 2 1 ? 35.111 29.025 24.547 1.00 34.21 2 VAL B O 1
ATOM 2085 N N . GLN B 2 2 ? 35.160 30.078 22.557 1.00 28.62 3 GLN B N 1
ATOM 2086 C CA . GLN B 2 2 ? 36.050 31.130 22.968 1.00 28.56 3 GLN B CA 1
ATOM 2087 C C . GLN B 2 2 ? 35.344 32.339 23.548 1.00 25.96 3 GLN B C 1
ATOM 2088 O O . GLN B 2 2 ? 35.973 33.064 24.355 1.00 26.25 3 GLN B O 1
ATOM 2094 N N . LEU B 2 3 ? 34.077 32.557 23.153 1.00 22.93 4 LEU B N 1
ATOM 2095 C CA . LEU B 2 3 ? 33.346 33.726 23.616 1.00 22.85 4 LEU B CA 1
ATOM 2096 C C . LEU B 2 3 ? 32.642 33.372 24.881 1.00 26.20 4 LEU B C 1
ATOM 2097 O O . LEU B 2 3 ? 31.787 32.463 24.864 1.00 28.18 4 LEU B O 1
ATOM 2102 N N . VAL B 2 4 ? 32.973 34.078 25.969 1.00 23.11 5 VAL B N 1
ATOM 2103 C CA . VAL B 2 4 ? 32.474 33.727 27.294 1.00 25.00 5 VAL B CA 1
ATOM 2104 C C . VAL B 2 4 ? 31.622 34.833 27.926 1.00 26.96 5 VAL B C 1
ATOM 2105 O O . VAL B 2 4 ? 32.018 35.995 27.869 1.00 25.80 5 VAL B O 1
ATOM 2109 N N . GLU B 2 5 ? 30.472 34.475 28.496 1.00 26.27 6 GLU B N 1
ATOM 2110 C CA . GLU B 2 5 ? 29.563 35.424 29.136 1.00 27.08 6 GLU B CA 1
ATOM 2111 C C . GLU B 2 5 ? 29.871 35.589 30.592 1.00 29.80 6 GLU B C 1
ATOM 2112 O O . GLU B 2 5 ? 30.184 34.603 31.275 1.00 32.16 6 GLU B O 1
ATOM 2118 N N . SER B 2 6 ? 29.736 36.801 31.098 1.00 28.97 7 SER B N 1
ATOM 2119 C CA . SER B 2 6 ? 29.790 37.007 32.537 1.00 30.66 7 SER B CA 1
ATOM 2120 C C . SER B 2 6 ? 28.860 38.151 32.922 1.00 31.43 7 SER B C 1
ATOM 2121 O O . SER B 2 6 ? 28.337 38.853 32.045 1.00 30.62 7 SER B O 1
ATOM 2124 N N . GLY B 2 7 ? 28.603 38.277 34.222 1.00 33.16 8 GLY B N 1
ATOM 2125 C CA . GLY B 2 7 ? 27.907 39.433 34.747 1.00 36.66 8 GLY B CA 1
ATOM 2126 C C . GLY B 2 7 ? 26.476 39.175 35.181 1.00 39.22 8 GLY B C 1
ATOM 2127 O O . GLY B 2 7 ? 25.804 40.099 35.682 1.00 40.02 8 GLY B O 1
ATOM 2128 N N . GLY B 2 8 ? 26.004 37.938 34.998 1.00 35.56 9 GLY B N 1
ATOM 2129 C CA . GLY B 2 8 ? 24.644 37.578 35.406 1.00 38.49 9 GLY B CA 1
ATOM 2130 C C . GLY B 2 8 ? 24.415 37.639 36.906 1.00 40.01 9 GLY B C 1
ATOM 2131 O O . GLY B 2 8 ? 25.357 37.633 37.676 1.00 40.18 9 GLY B O 1
ATOM 2132 N N . GLY B 2 9 ? 23.159 37.685 37.321 1.00 40.61 10 GLY B N 1
ATOM 2133 C CA . GLY B 2 9 ? 22.861 37.739 38.744 1.00 42.83 10 GLY B CA 1
ATOM 2134 C C . GLY B 2 9 ? 21.413 38.042 38.983 1.00 46.19 10 GLY B C 1
ATOM 2135 O O . GLY B 2 9 ? 20.595 37.932 38.069 1.00 43.76 10 GLY B O 1
ATOM 2136 N N . LEU B 2 10 ? 21.113 38.439 40.221 1.00 46.43 11 LEU B N 1
ATOM 2137 C CA . LEU B 2 10 ? 19.746 38.646 40.727 1.00 50.89 11 LEU B CA 1
ATOM 2138 C C . LEU B 2 10 ? 19.498 40.132 40.942 1.00 51.04 11 LEU B C 1
ATOM 2139 O O . LEU B 2 10 ? 20.280 40.794 41.643 1.00 51.24 11 LEU B O 1
ATOM 2144 N N . VAL B 2 11 ? 18.423 40.660 40.360 1.00 51.34 12 VAL B N 1
ATOM 2145 C CA . VAL B 2 11 ? 18.021 42.032 40.651 1.00 54.29 12 VAL B CA 1
ATOM 2146 C C . VAL B 2 11 ? 16.529 42.109 40.868 1.00 57.44 12 VAL B C 1
ATOM 2147 O O . VAL B 2 11 ? 15.793 41.173 40.533 1.00 58.17 12 VAL B O 1
ATOM 2151 N N . GLN B 2 12 ? 16.089 43.225 41.444 1.00 58.96 13 GLN B N 1
ATOM 2152 C CA . GLN B 2 12 ? 14.669 43.511 41.560 1.00 61.03 13 GLN B CA 1
ATOM 2153 C C . GLN B 2 12 ? 14.142 44.220 40.313 1.00 60.20 13 GLN B C 1
ATOM 2154 O O . GLN B 2 12 ? 14.932 44.723 39.503 1.00 59.13 13 GLN B O 1
ATOM 2160 N N . PRO B 2 13 ? 12.807 44.249 40.138 1.00 59.83 14 PRO B N 1
ATOM 2161 C CA . PRO B 2 13 ? 12.296 44.996 38.981 1.00 58.75 14 PRO B CA 1
ATOM 2162 C C . PRO B 2 13 ? 12.744 46.452 39.032 1.00 58.50 14 PRO B C 1
ATOM 2163 O O . PRO B 2 13 ? 12.864 47.015 40.127 1.00 59.39 14 PRO B O 1
ATOM 2167 N N . GLY B 2 14 ? 13.004 47.042 37.875 1.00 54.62 15 GLY B N 1
ATOM 2168 C CA . GLY B 2 14 ? 13.474 48.412 37.818 1.00 56.04 15 GLY B CA 1
ATOM 2169 C C . GLY B 2 14 ? 14.987 48.419 37.854 1.00 55.10 15 GLY B C 1
ATOM 2170 O O . GLY B 2 14 ? 15.623 49.423 37.532 1.00 54.19 15 GLY B O 1
ATOM 2171 N N . GLY B 2 15 ? 15.553 47.279 38.250 1.00 55.29 16 GLY B N 1
ATOM 2172 C CA . GLY B 2 15 ? 16.980 47.148 38.498 1.00 54.19 16 GLY B CA 1
ATOM 2173 C C . GLY B 2 15 ? 17.860 47.177 37.266 1.00 51.85 16 GLY B C 1
ATOM 2174 O O . GLY B 2 15 ? 17.404 47.517 36.174 1.00 50.29 16 GLY B O 1
ATOM 2175 N N . SER B 2 16 ? 19.126 46.813 37.450 1.00 50.32 17 SER B N 1
ATOM 2176 C CA . SER B 2 16 ? 20.119 46.920 36.378 1.00 48.49 17 SER B CA 1
ATOM 2177 C C . SER B 2 16 ? 21.195 45.852 36.457 1.00 46.16 17 SER B C 1
ATOM 2178 O O . SER B 2 16 ? 21.594 45.446 37.549 1.00 45.60 17 SER B O 1
ATOM 2181 N N . LEU B 2 17 ? 21.700 45.441 35.294 1.00 44.25 18 LEU B N 1
ATOM 2182 C CA . LEU B 2 17 ? 22.871 44.565 35.223 1.00 43.66 18 LEU B CA 1
ATOM 2183 C C . LEU B 2 17 ? 23.649 44.908 33.976 1.00 41.71 18 LEU B C 1
ATOM 2184 O O . LEU B 2 17 ? 23.085 45.445 32.997 1.00 39.93 18 LEU B O 1
ATOM 2189 N N . ARG B 2 18 ? 24.945 44.590 33.987 1.00 36.21 19 ARG B N 1
ATOM 2190 C CA . ARG B 2 18 ? 25.741 44.695 32.779 1.00 36.46 19 ARG B CA 1
ATOM 2191 C C . ARG B 2 18 ? 26.365 43.344 32.482 1.00 35.69 19 ARG B C 1
ATOM 2192 O O . ARG B 2 18 ? 27.125 42.831 33.305 1.00 38.51 19 ARG B O 1
ATOM 2200 N N . LEU B 2 19 ? 26.024 42.746 31.339 1.00 31.64 20 LEU B N 1
ATOM 2201 C CA . LEU B 2 19 ? 26.666 41.497 30.948 1.00 32.82 20 LEU B CA 1
ATOM 2202 C C . LEU B 2 19 ? 27.868 41.781 30.063 1.00 28.89 20 LEU B C 1
ATOM 2203 O O . LEU B 2 19 ? 27.886 42.748 29.289 1.00 28.24 20 LEU B O 1
ATOM 2208 N N . SER B 2 20 ? 28.850 40.879 30.125 1.00 28.32 21 SER B N 1
ATOM 2209 C CA . SER B 2 20 ? 30.035 40.963 29.283 1.00 26.88 21 SER B CA 1
ATOM 2210 C C . SER B 2 20 ? 30.214 39.724 28.428 1.00 25.76 21 SER B C 1
ATOM 2211 O O . SER B 2 20 ? 29.995 38.595 28.883 1.00 26.30 21 SER B O 1
ATOM 2214 N N . CYS B 2 21 ? 30.592 39.964 27.176 1.00 24.33 22 CYS B N 1
ATOM 2215 C CA . CYS B 2 21 ? 31.011 38.932 26.252 1.00 23.21 22 CYS B CA 1
ATOM 2216 C C . CYS B 2 21 ? 32.474 39.207 25.902 1.00 22.43 22 CYS B C 1
ATOM 2217 O O . CYS B 2 21 ? 32.774 40.284 25.383 1.00 21.90 22 CYS B O 1
ATOM 2220 N N . ALA B 2 22 ? 33.366 38.232 26.135 1.00 22.45 23 ALA B N 1
ATOM 2221 C CA . ALA B 2 22 ? 34.776 38.444 25.823 1.00 21.88 23 ALA B CA 1
ATOM 2222 C C . ALA B 2 22 ? 35.483 37.123 25.544 1.00 22.26 23 ALA B C 1
ATOM 2223 O O . ALA B 2 22 ? 34.995 36.047 25.910 1.00 22.20 23 ALA B O 1
ATOM 2225 N N . ALA B 2 23 ? 36.648 37.223 24.912 1.00 23.12 24 ALA B N 1
ATOM 2226 C CA . ALA B 2 23 ? 37.537 36.105 24.730 1.00 23.01 24 ALA B CA 1
ATOM 2227 C C . ALA B 2 23 ? 38.862 36.468 25.365 1.00 26.96 24 ALA B C 1
ATOM 2228 O O . ALA B 2 23 ? 39.283 37.611 25.252 1.00 31.01 24 ALA B O 1
ATOM 2230 N N . SER B 2 24 ? 39.524 35.499 25.982 1.00 25.85 25 SER B N 1
ATOM 2231 C CA . SER B 2 24 ? 40.779 35.757 26.673 1.00 29.53 25 SER B CA 1
ATOM 2232 C C . SER B 2 24 ? 41.939 36.026 25.691 1.00 30.10 25 SER B C 1
ATOM 2233 O O . SER B 2 24 ? 42.912 36.685 26.056 1.00 33.94 25 SER B O 1
ATOM 2236 N N . GLY B 2 25 ? 41.875 35.476 24.486 1.00 25.90 26 GLY B N 1
ATOM 2237 C CA . GLY B 2 25 ? 43.011 35.543 23.575 1.00 27.30 26 GLY B CA 1
ATOM 2238 C C . GLY B 2 25 ? 42.906 36.512 22.410 1.00 23.86 26 GLY B C 1
ATOM 2239 O O . GLY B 2 25 ? 43.854 36.693 21.604 1.00 24.93 26 GLY B O 1
ATOM 2240 N N . PHE B 2 26 ? 41.761 37.170 22.274 1.00 21.78 27 PHE B N 1
ATOM 2241 C CA . PHE B 2 26 ? 41.588 38.047 21.127 1.00 18.00 27 PHE B CA 1
ATOM 2242 C C . PHE B 2 26 ? 40.456 39.068 21.347 1.00 23.55 27 PHE B C 1
ATOM 2243 O O . PHE B 2 26 ? 39.582 38.833 22.179 1.00 24.53 27 PHE B O 1
ATOM 2251 N N . THR B 2 27 ? 40.503 40.150 20.573 1.00 21.00 28 THR B N 1
ATOM 2252 C CA . THR B 2 27 ? 39.458 41.192 20.659 1.00 20.98 28 THR B CA 1
ATOM 2253 C C . THR B 2 27 ? 38.233 40.751 19.881 1.00 19.55 28 THR B C 1
ATOM 2254 O O . THR B 2 27 ? 38.324 40.121 18.827 1.00 20.60 28 THR B O 1
ATOM 2258 N N . LEU B 2 28 ? 37.039 41.109 20.394 1.00 18.12 29 LEU B N 1
ATOM 2259 C CA . LEU B 2 28 ? 35.834 40.824 19.591 1.00 16.75 29 LEU B CA 1
ATOM 2260 C C . LEU B 2 28 ? 35.494 41.933 18.577 1.00 17.83 29 LEU B C 1
ATOM 2261 O O . LEU B 2 28 ? 34.532 41.814 17.805 1.00 17.73 29 LEU B O 1
ATOM 2266 N N . ASP B 2 29 ? 36.345 42.994 18.519 1.00 19.15 30 ASP B N 1
ATOM 2267 C CA . ASP B 2 29 ? 36.037 44.088 17.548 1.00 19.53 30 ASP B CA 1
ATOM 2268 C C . ASP B 2 29 ? 35.836 43.677 16.104 1.00 17.63 30 ASP B C 1
ATOM 2269 O O . ASP B 2 29 ? 35.112 44.349 15.356 1.00 21.35 30 ASP B O 1
ATOM 2274 N N . ASP B 2 30 ? 36.515 42.621 15.672 1.00 18.65 31 ASP B N 1
ATOM 2275 C CA . ASP B 2 30 ? 36.542 42.197 14.285 1.00 18.15 31 ASP B CA 1
ATOM 2276 C C . ASP B 2 30 ? 35.251 41.463 13.917 1.00 17.54 31 ASP B C 1
ATOM 2277 O O . ASP B 2 30 ? 35.030 41.197 12.744 1.00 16.73 31 ASP B O 1
ATOM 2282 N N . TYR B 2 31 ? 34.425 41.094 14.903 1.00 16.46 32 TYR B N 1
ATOM 2283 C CA . TYR B 2 31 ? 33.311 40.163 14.656 1.00 16.47 32 TYR B CA 1
ATOM 2284 C C . TYR B 2 31 ? 31.945 40.801 14.865 1.00 14.48 32 TYR B C 1
ATOM 2285 O O . TYR B 2 31 ? 31.772 41.656 15.755 1.00 16.60 32 TYR B O 1
ATOM 2294 N N . ALA B 2 32 ? 30.945 40.351 14.112 1.00 15.93 33 ALA B N 1
ATOM 2295 C CA . ALA B 2 32 ? 29.546 40.614 14.460 1.00 16.25 33 ALA B CA 1
ATOM 2296 C C . ALA B 2 32 ? 29.200 39.760 15.694 1.00 15.54 33 ALA B C 1
ATOM 2297 O O . ALA B 2 32 ? 29.651 38.602 15.786 1.00 17.72 33 ALA B O 1
ATOM 2299 N N . ILE B 2 33 ? 28.583 40.379 16.687 1.00 16.47 34 ILE B N 1
ATOM 2300 C CA . ILE B 2 33 ? 28.354 39.718 17.972 1.00 17.41 34 ILE B CA 1
ATOM 2301 C C . ILE B 2 33 ? 26.882 39.935 18.310 1.00 18.42 34 ILE B C 1
ATOM 2302 O O . ILE B 2 33 ? 26.404 41.084 18.267 1.00 20.30 34 ILE B O 1
ATOM 2307 N N . GLY B 2 34 ? 26.189 38.883 18.781 1.00 19.20 35 GLY B N 1
ATOM 2308 C CA . GLY B 2 34 ? 24.839 39.077 19.289 1.00 20.39 35 GLY B CA 1
ATOM 2309 C C . GLY B 2 34 ? 24.729 38.536 20.696 1.00 21.50 35 GLY B C 1
ATOM 2310 O O . GLY B 2 34 ? 25.448 37.581 21.072 1.00 21.38 35 GLY B O 1
ATOM 2311 N N . TRP B 2 35 ? 23.787 39.139 21.423 1.00 22.74 36 TRP B N 1
ATOM 2312 C CA . TRP B 2 35 ? 23.316 38.647 22.699 1.00 24.15 36 TRP B CA 1
ATOM 2313 C C . TRP B 2 35 ? 21.973 37.987 22.448 1.00 27.60 36 TRP B C 1
ATOM 2314 O O . TRP B 2 35 ? 21.117 38.540 21.764 1.00 26.95 36 TRP B O 1
ATOM 2325 N N . PHE B 2 36 ? 21.820 36.809 23.007 1.00 26.50 37 PHE B N 1
ATOM 2326 C CA . PHE B 2 36 ? 20.605 35.982 22.850 1.00 26.86 37 PHE B CA 1
ATOM 2327 C C . PHE B 2 36 ? 20.163 35.545 24.250 1.00 31.57 37 PHE B C 1
ATOM 2328 O O . PHE B 2 36 ? 20.986 35.454 25.166 1.00 30.85 37 PHE B O 1
ATOM 2336 N N . ARG B 2 37 ? 18.862 35.281 24.386 1.00 31.78 38 ARG B N 1
ATOM 2337 C CA . ARG B 2 37 ? 18.168 34.949 25.650 1.00 36.71 38 ARG B CA 1
ATOM 2338 C C . ARG B 2 37 ? 17.561 33.556 25.537 1.00 36.10 38 ARG B C 1
ATOM 2339 O O . ARG B 2 37 ? 17.042 33.217 24.496 1.00 35.00 38 ARG B O 1
ATOM 2347 N N . GLN B 2 38 ? 17.534 32.750 26.578 1.00 36.89 39 GLN B N 1
ATOM 2348 C CA . GLN B 2 38 ? 16.773 31.528 26.439 1.00 39.42 39 GLN B CA 1
ATOM 2349 C C . GLN B 2 38 ? 15.990 31.253 27.698 1.00 39.78 39 GLN B C 1
ATOM 2350 O O . GLN B 2 38 ? 16.580 31.019 28.753 1.00 37.75 39 GLN B O 1
ATOM 2356 N N . VAL B 2 39 ? 14.680 31.306 27.651 1.00 38.64 40 VAL B N 1
ATOM 2357 C CA . VAL B 2 39 ? 14.066 31.071 28.953 1.00 44.18 40 VAL B CA 1
ATOM 2358 C C . VAL B 2 39 ? 13.689 29.597 28.924 1.00 46.65 40 VAL B C 1
ATOM 2359 O O . VAL B 2 39 ? 13.610 28.980 27.817 1.00 41.23 40 VAL B O 1
ATOM 2363 N N . PRO B 2 40 ? 13.523 29.008 30.120 1.00 52.05 41 PRO B N 1
ATOM 2364 C CA . PRO B 2 40 ? 13.407 27.565 30.241 1.00 55.58 41 PRO B CA 1
ATOM 2365 C C . PRO B 2 40 ? 12.160 27.108 29.562 1.00 58.55 41 PRO B C 1
ATOM 2366 O O . PRO B 2 40 ? 11.045 27.612 29.781 1.00 58.37 41 PRO B O 1
ATOM 2370 N N . GLY B 2 41 ? 12.378 26.186 28.649 1.00 60.23 42 GLY B N 1
ATOM 2371 C CA . GLY B 2 41 ? 11.271 25.579 27.986 1.00 60.72 42 GLY B CA 1
ATOM 237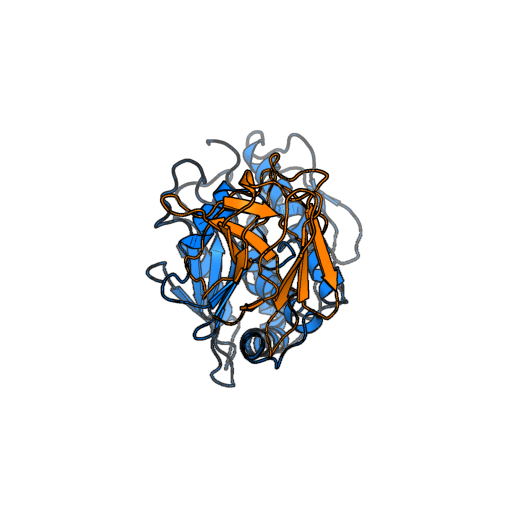2 C C . GLY B 2 41 ? 11.119 26.094 26.598 1.00 58.75 42 GLY B C 1
ATOM 2373 O O . GLY B 2 41 ? 10.291 25.552 25.888 1.00 60.98 42 GLY B O 1
ATOM 2374 N N . LYS B 2 42 ? 11.856 27.140 26.210 1.00 55.49 43 LYS B N 1
ATOM 2375 C CA . LYS B 2 42 ? 11.898 27.545 24.802 1.00 52.65 43 LYS B CA 1
ATOM 2376 C C . LYS B 2 42 ? 13.280 27.389 24.196 1.00 54.45 43 LYS B C 1
ATOM 2377 O O . LYS B 2 42 ? 14.071 26.578 24.701 1.00 54.98 43 LYS B O 1
ATOM 2383 N N . GLU B 2 43 ? 13.545 28.218 23.161 1.00 53.85 44 GLU B N 1
ATOM 2384 C CA . GLU B 2 43 ? 14.741 28.238 22.311 1.00 54.35 44 GLU B CA 1
ATOM 2385 C C . GLU B 2 43 ? 15.391 29.682 22.236 1.00 47.67 44 GLU B C 1
ATOM 2386 O O . GLU B 2 43 ? 14.689 30.661 22.514 1.00 50.24 44 GLU B O 1
ATOM 2392 N N . ARG B 2 44 ? 16.674 29.859 21.859 1.00 44.23 45 ARG B N 1
ATOM 2393 C CA . ARG B 2 44 ? 17.341 31.161 22.047 1.00 41.10 45 ARG B CA 1
ATOM 2394 C C . ARG B 2 44 ? 16.792 32.320 21.230 1.00 41.57 45 ARG B C 1
ATOM 2395 O O . ARG B 2 44 ? 16.691 32.261 20.018 1.00 46.83 45 ARG B O 1
ATOM 2403 N N . GLU B 2 45 ? 16.515 33.432 21.876 1.00 40.37 46 GLU B N 1
ATOM 2404 C CA . GLU B 2 45 ? 15.999 34.579 21.134 1.00 39.32 46 GLU B CA 1
ATOM 2405 C C . GLU B 2 45 ? 16.935 35.762 21.054 1.00 35.42 46 GLU B C 1
ATOM 2406 O O . GLU B 2 45 ? 17.546 36.167 22.039 1.00 34.01 46 GLU B O 1
ATOM 2412 N N . GLY B 2 46 ? 17.037 36.333 19.874 1.00 30.77 47 GLY B N 1
ATOM 2413 C CA . GLY B 2 46 ? 17.874 37.511 19.706 1.00 30.17 47 GLY B CA 1
ATOM 2414 C C . GLY B 2 46 ? 17.434 38.613 20.644 1.00 32.26 47 GLY B C 1
ATOM 2415 O O . GLY B 2 46 ? 16.215 38.897 20.772 1.00 34.78 47 GLY B O 1
ATOM 2416 N N . VAL B 2 47 ? 18.407 39.201 21.346 1.00 28.73 48 VAL B N 1
ATOM 2417 C CA . VAL B 2 47 ? 18.142 40.338 22.204 1.00 28.83 48 VAL B CA 1
ATOM 2418 C C . VAL B 2 47 ? 18.679 41.604 21.548 1.00 28.49 48 VAL B C 1
ATOM 2419 O O . VAL B 2 47 ? 17.984 42.609 21.490 1.00 30.90 48 VAL B O 1
ATOM 2423 N N . ALA B 2 48 ? 19.963 41.576 21.160 1.00 25.93 49 ALA B N 1
ATOM 2424 C CA . ALA B 2 48 ? 20.645 42.743 20.618 1.00 25.12 49 ALA B CA 1
ATOM 2425 C C . ALA B 2 48 ? 21.838 42.253 19.834 1.00 23.36 49 ALA B C 1
ATOM 2426 O O . ALA B 2 48 ? 22.397 41.189 20.135 1.00 24.75 49 ALA B O 1
ATOM 2428 N N . CYS B 2 49 ? 22.237 42.982 18.805 1.00 22.49 50 CYS B N 1
ATOM 2429 C CA . CYS B 2 49 ? 23.416 42.572 18.077 1.00 20.89 50 CYS B CA 1
ATOM 2430 C C . CYS B 2 49 ? 24.125 43.791 17.482 1.00 20.27 50 CYS B C 1
ATOM 2431 O O . CYS B 2 49 ? 23.506 44.868 17.340 1.00 23.27 50 CYS B O 1
ATOM 2434 N N . VAL B 2 50 ? 25.427 43.627 17.233 1.00 19.17 51 VAL B N 1
ATOM 2435 C CA A VAL B 2 50 ? 26.230 44.655 16.593 0.75 22.26 51 VAL B CA 1
ATOM 2436 C CA B VAL B 2 50 ? 26.242 44.656 16.613 0.25 22.54 51 VAL B CA 1
ATOM 2437 C C . VAL B 2 50 ? 26.994 44.107 15.400 1.00 21.89 51 VAL B C 1
ATOM 2438 O O . VAL B 2 50 ? 27.509 42.982 15.437 1.00 21.01 51 VAL B O 1
ATOM 2445 N N . LYS B 2 51 ? 27.026 44.887 14.308 1.00 18.18 52 LYS B N 1
ATOM 2446 C CA . LYS B 2 51 ? 27.946 44.654 13.201 1.00 17.92 52 LYS B CA 1
ATOM 2447 C C . LYS B 2 51 ? 28.487 46.038 12.726 1.00 26.09 52 LYS B C 1
ATOM 2448 O O . LYS B 2 51 ? 28.105 47.105 13.265 1.00 26.73 52 LYS B O 1
ATOM 2454 N N . ASP B 2 52 ? 29.297 46.043 11.683 1.00 26.94 53 ASP B N 1
ATOM 2455 C CA . ASP B 2 52 ? 29.770 47.334 11.152 1.00 31.52 53 ASP B CA 1
ATOM 2456 C C . ASP B 2 52 ? 28.611 48.187 10.720 1.00 31.84 53 ASP B C 1
ATOM 2457 O O . ASP B 2 52 ? 27.825 47.754 9.879 1.00 34.51 53 ASP B O 1
ATOM 2462 N N . GLY B 2 53 ? 28.432 49.349 11.336 1.00 28.93 54 GLY B N 1
ATOM 2463 C CA . GLY B 2 53 ? 27.427 50.279 10.873 1.00 32.85 54 GLY B CA 1
ATOM 2464 C C . GLY B 2 53 ? 26.005 50.094 11.363 1.00 32.88 54 GLY B C 1
ATOM 2465 O O . GLY B 2 53 ? 25.129 50.912 11.004 1.00 34.87 54 GLY B O 1
ATOM 2466 N N . SER B 2 54 ? 25.754 49.082 12.194 1.00 28.59 55 SER B N 1
ATOM 2467 C CA . SER B 2 54 ? 24.376 48.778 12.609 1.00 31.05 55 SER B CA 1
ATOM 2468 C C . SER B 2 54 ? 24.317 48.171 13.977 1.00 29.38 55 SER B C 1
ATOM 2469 O O . SER B 2 54 ? 25.155 47.326 14.327 1.00 27.49 55 SER B O 1
ATOM 2472 N N . THR B 2 55 ? 23.303 48.563 14.727 1.00 26.86 56 THR B N 1
ATOM 2473 C CA . THR B 2 55 ? 22.933 47.892 15.938 1.00 26.16 56 THR B CA 1
ATOM 2474 C C . THR B 2 55 ? 21.439 47.601 15.857 1.00 28.69 56 THR B C 1
ATOM 2475 O O . THR B 2 55 ? 20.635 48.468 15.448 1.00 30.77 56 THR B O 1
ATOM 2479 N N . TYR B 2 56 ? 21.048 46.411 16.282 1.00 25.00 57 TYR B N 1
ATOM 2480 C CA . TYR B 2 56 ? 19.595 46.086 16.315 1.00 24.14 57 TYR B CA 1
ATOM 2481 C C . TYR B 2 56 ? 19.185 45.497 17.636 1.00 29.83 57 TYR B C 1
ATOM 2482 O O . TYR B 2 56 ? 19.982 44.813 18.301 1.00 28.78 57 TYR B O 1
ATOM 2491 N N . TYR B 2 57 ? 17.931 45.770 18.027 1.00 29.67 58 TYR B N 1
ATOM 2492 C CA . TYR B 2 57 ? 17.371 45.259 19.270 1.00 30.60 58 TYR B CA 1
ATOM 2493 C C . TYR B 2 57 ? 16.062 44.534 19.043 1.00 32.97 58 TY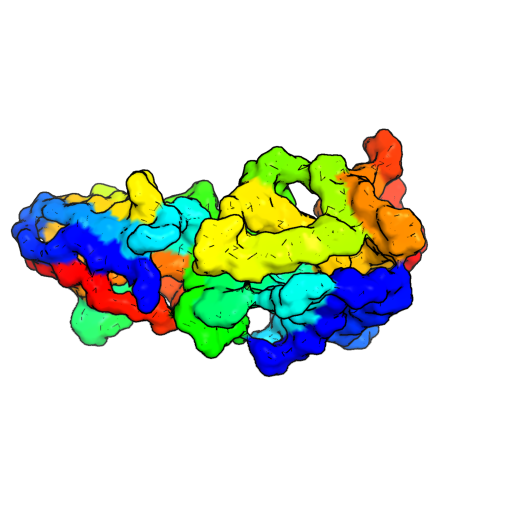R B C 1
ATOM 2494 O O . TYR B 2 57 ? 15.310 44.893 18.125 1.00 33.27 58 TYR B O 1
ATOM 2503 N N . ALA B 2 58 ? 15.794 43.525 19.864 1.00 32.27 59 ALA B N 1
ATOM 2504 C CA . ALA B 2 58 ? 14.424 42.993 19.962 1.00 34.51 59 ALA B CA 1
ATOM 2505 C C . ALA B 2 58 ? 13.442 44.072 20.407 1.00 38.38 59 ALA B C 1
ATOM 2506 O O . ALA B 2 58 ? 13.758 44.911 21.259 1.00 40.12 59 ALA B O 1
ATOM 2508 N N . ASP B 2 59 ? 12.226 44.068 19.847 1.00 39.77 60 ASP B N 1
ATOM 2509 C CA . ASP B 2 59 ? 11.211 45.004 20.339 1.00 41.40 60 ASP B CA 1
ATOM 2510 C C . ASP B 2 59 ? 11.017 44.947 21.863 1.00 41.98 60 ASP B C 1
ATOM 2511 O O . ASP B 2 59 ? 10.861 45.993 22.480 1.00 44.83 60 ASP B O 1
ATOM 2516 N N . SER B 2 60 ? 11.031 43.743 22.453 1.00 41.85 61 SER B N 1
ATOM 2517 C CA . SER B 2 60 ? 10.873 43.559 23.928 1.00 46.00 61 SER B CA 1
ATOM 2518 C C . SER B 2 60 ? 11.764 44.478 24.755 1.00 44.28 61 SER B C 1
ATOM 2519 O O . SER B 2 60 ? 11.432 44.840 25.887 1.00 42.28 61 SER B O 1
ATOM 2522 N N . VAL B 2 61 ? 12.966 44.740 24.246 1.00 41.89 62 VAL B N 1
ATOM 2523 C CA . VAL B 2 61 ? 13.991 45.386 25.068 1.00 42.21 62 VAL B CA 1
ATOM 2524 C C . VAL B 2 61 ? 14.358 46.789 24.599 1.00 43.24 62 VAL B C 1
ATOM 2525 O O . VAL B 2 61 ? 15.190 47.459 25.220 1.00 41.99 62 VAL B O 1
ATOM 2529 N N . LYS B 2 62 ? 13.759 47.226 23.491 1.00 43.76 63 LYS B N 1
ATOM 2530 C CA . LYS B 2 62 ? 14.010 48.574 23.002 1.00 44.15 63 LYS B CA 1
ATOM 2531 C C . LYS B 2 62 ? 13.881 49.625 24.092 1.00 44.77 63 LYS B C 1
ATOM 2532 O O . LYS B 2 62 ? 12.913 49.643 24.853 1.00 47.11 63 LYS B O 1
ATOM 2538 N N . GLY B 2 63 ? 14.863 50.512 24.133 1.00 43.53 64 GLY B N 1
ATOM 2539 C CA . GLY B 2 63 ? 14.886 51.625 25.047 1.00 44.78 64 GLY B CA 1
ATOM 2540 C C . GLY B 2 63 ? 15.234 51.218 26.462 1.00 43.98 64 GLY B C 1
ATOM 2541 O O . GLY B 2 63 ? 15.326 52.080 27.352 1.00 47.38 64 GLY B O 1
ATOM 2542 N N . ARG B 2 64 ? 15.385 49.915 26.687 1.00 40.28 65 ARG B N 1
ATOM 2543 C CA . ARG B 2 64 ? 15.780 49.434 28.017 1.00 41.76 65 ARG B CA 1
ATOM 2544 C C . ARG B 2 64 ? 17.188 48.810 28.035 1.00 39.08 65 ARG B C 1
ATOM 2545 O O . ARG B 2 64 ? 17.922 48.958 29.035 1.00 40.18 65 ARG B O 1
ATOM 2553 N N . PHE B 2 65 ? 17.500 48.045 26.995 1.00 38.15 66 PHE B N 1
ATOM 2554 C CA . PHE B 2 65 ? 18.840 47.438 26.874 1.00 35.74 66 PHE B CA 1
ATOM 2555 C C . PHE B 2 65 ? 19.713 48.182 25.879 1.00 37.22 66 PHE B C 1
ATOM 2556 O O . PHE B 2 65 ? 19.249 48.811 24.926 1.00 36.52 66 PHE B O 1
ATOM 2564 N N . THR B 2 66 ? 21.022 48.036 26.066 1.00 35.26 67 THR B N 1
ATOM 2565 C CA . THR B 2 66 ? 21.980 48.698 25.226 1.00 34.12 67 THR B CA 1
ATOM 2566 C C . THR B 2 66 ? 23.116 47.720 24.968 1.00 28.92 67 THR B C 1
ATOM 2567 O O . THR B 2 66 ? 23.610 47.107 25.914 1.00 30.09 67 THR B O 1
ATOM 2571 N N . ILE B 2 67 ? 23.485 47.568 23.719 1.00 28.35 68 ILE B N 1
ATOM 2572 C CA . ILE B 2 67 ? 24.653 46.754 23.404 1.00 29.07 68 ILE B CA 1
ATOM 2573 C C . ILE B 2 67 ? 25.758 47.671 22.944 1.00 29.80 68 ILE B C 1
ATOM 2574 O O . ILE B 2 67 ? 25.516 48.602 22.189 1.00 29.32 68 ILE B O 1
ATOM 2579 N N . SER B 2 68 ? 27.020 47.409 23.353 1.00 25.72 69 SER B N 1
ATOM 2580 C CA . SER B 2 68 ? 28.083 48.291 22.974 1.00 24.93 69 SER B CA 1
ATOM 2581 C C . SER B 2 68 ? 29.420 47.556 22.998 1.00 24.68 69 SER B C 1
ATOM 2582 O O . SER B 2 68 ? 29.531 46.531 23.657 1.00 24.93 69 SER B O 1
ATOM 2585 N N . ARG B 2 69 ? 30.413 48.152 22.363 1.00 22.44 70 ARG B N 1
ATOM 2586 C CA . ARG B 2 69 ? 31.783 47.595 22.381 1.00 21.65 70 ARG B CA 1
ATOM 2587 C C . ARG B 2 69 ? 32.673 48.427 23.283 1.00 26.60 70 ARG B C 1
ATOM 2588 O O . ARG B 2 69 ? 32.546 49.648 23.312 1.00 24.70 70 ARG B O 1
ATOM 2596 N N . ASP B 2 70 ? 33.540 47.778 24.078 1.00 22.78 71 ASP B N 1
ATOM 2597 C CA . ASP B 2 70 ? 34.536 48.495 24.892 1.00 23.74 71 ASP B CA 1
ATOM 2598 C C . ASP B 2 70 ? 35.555 47.408 25.314 1.00 27.54 71 ASP B C 1
ATOM 2599 O O . ASP B 2 70 ? 35.166 46.267 25.466 1.00 23.49 71 ASP B O 1
ATOM 2604 N N . ASN B 2 71 ? 36.825 47.752 25.509 1.00 27.43 72 ASN B N 1
ATOM 2605 C CA . ASN B 2 71 ? 37.780 46.806 26.181 1.00 25.03 72 ASN B CA 1
ATOM 2606 C C . ASN B 2 71 ? 37.980 45.489 25.376 1.00 28.17 72 ASN B C 1
ATOM 2607 O O . ASN B 2 71 ? 38.400 44.481 25.972 1.00 29.08 72 ASN B O 1
ATOM 2612 N N . GLY B 2 72 ? 37.660 45.504 24.078 1.00 23.74 73 GLY B N 1
ATOM 2613 C CA . GLY B 2 72 ? 37.705 44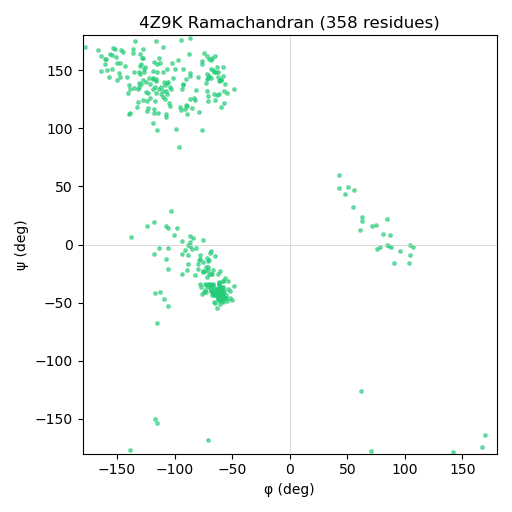.346 23.189 1.00 23.71 73 GLY B CA 1
ATOM 2614 C C . GLY B 2 72 ? 36.594 43.340 23.485 1.00 22.96 73 GLY B C 1
ATOM 2615 O O . GLY B 2 72 ? 36.653 42.187 23.002 1.00 22.37 73 GLY B O 1
ATOM 2616 N N . ALA B 2 73 ? 35.600 43.787 24.238 1.00 23.14 74 ALA B N 1
ATOM 2617 C CA . ALA B 2 73 ? 34.462 42.965 24.662 1.00 23.56 74 ALA B CA 1
ATOM 2618 C C . ALA B 2 73 ? 33.186 43.545 24.052 1.00 23.96 74 ALA B C 1
ATOM 2619 O O . ALA B 2 73 ? 33.216 44.592 23.437 1.00 20.88 74 ALA B O 1
ATOM 2621 N N . VAL B 2 74 ? 32.077 42.856 24.251 1.00 21.43 75 VAL B N 1
ATOM 2622 C CA . VAL B 2 74 ? 30.786 43.416 23.849 1.00 21.64 75 VAL B CA 1
ATOM 2623 C C . VAL B 2 74 ? 29.888 43.321 25.078 1.00 23.11 75 VAL B C 1
ATOM 2624 O O . VAL B 2 74 ? 29.721 42.242 25.655 1.00 25.52 75 VAL B O 1
ATOM 2628 N N . TYR B 2 75 ? 29.338 44.454 25.494 1.00 24.10 76 TYR B N 1
ATOM 2629 C CA . TYR B 2 75 ? 28.514 44.501 26.699 1.00 25.71 76 TYR B CA 1
ATOM 2630 C C . TYR B 2 75 ? 27.033 44.657 26.396 1.00 26.24 76 TYR B C 1
ATOM 2631 O O . TYR B 2 75 ? 26.673 45.224 25.367 1.00 27.88 76 TYR B O 1
ATOM 2640 N N . LEU B 2 76 ? 26.240 44.120 27.301 1.00 27.45 77 LEU B N 1
ATOM 2641 C CA . LEU B 2 76 ? 24.791 44.319 27.274 1.00 28.43 77 LEU B CA 1
ATOM 2642 C C . LEU B 2 76 ? 24.402 45.020 28.550 1.00 30.33 77 LEU B C 1
ATOM 2643 O O . LEU B 2 76 ? 24.389 44.433 29.650 1.00 31.32 77 LEU B O 1
ATOM 2648 N N . GLN B 2 77 ? 24.123 46.307 28.437 1.00 33.32 78 GLN B N 1
ATOM 2649 C CA . GLN B 2 77 ? 23.624 47.030 29.618 1.00 33.03 78 GLN B CA 1
ATOM 2650 C C . GLN B 2 77 ? 22.143 46.845 29.696 1.00 37.69 78 GLN B C 1
ATOM 2651 O O . GLN B 2 77 ? 21.445 47.263 28.765 1.00 37.49 78 GLN B O 1
ATOM 2657 N N . MET B 2 78 ? 21.677 46.209 30.771 1.00 39.29 79 MET B N 1
ATOM 2658 C CA . MET B 2 78 ? 20.242 45.964 30.966 1.00 36.89 79 MET B CA 1
ATOM 2659 C C . MET B 2 78 ? 19.651 46.854 32.066 1.00 40.82 79 MET B C 1
ATOM 2660 O O . MET B 2 78 ? 19.967 46.702 33.262 1.00 41.90 79 MET B O 1
ATOM 2665 N N . ASN B 2 79 ? 18.824 47.805 31.648 1.00 41.34 80 ASN B N 1
ATOM 2666 C CA . ASN B 2 79 ? 18.115 48.673 32.607 1.00 43.27 80 ASN B CA 1
ATOM 2667 C C . ASN B 2 79 ? 16.629 48.402 32.648 1.00 47.16 80 ASN B C 1
ATOM 2668 O O . ASN B 2 79 ? 16.100 47.684 31.785 1.00 45.03 80 ASN B O 1
ATOM 2673 N N . SER B 2 80 ? 15.963 49.005 33.649 1.00 49.61 81 SER B N 1
ATOM 2674 C CA . SER B 2 80 ? 14.518 48.858 33.872 1.00 53.02 81 SER B CA 1
ATOM 2675 C C . SER B 2 80 ? 14.109 47.409 33.700 1.00 50.65 81 SER B C 1
ATOM 2676 O O . SER B 2 80 ? 13.182 47.112 32.966 1.00 51.04 81 SER B O 1
ATOM 2679 N N . LEU B 2 81 ? 14.842 46.506 34.339 1.00 48.58 82 LEU B N 1
ATOM 2680 C CA . LEU B 2 81 ? 14.600 45.086 34.157 1.00 47.36 82 LEU B CA 1
ATOM 2681 C C . LEU B 2 81 ? 13.200 44.718 34.612 1.00 50.06 82 LEU B C 1
ATOM 2682 O O . LEU B 2 81 ? 12.687 45.252 35.614 1.00 51.41 82 LEU B O 1
ATOM 2687 N N . LYS B 2 82 ? 12.564 43.835 33.851 1.00 51.22 83 LYS B N 1
ATOM 2688 C CA . LYS B 2 82 ? 11.231 43.313 34.178 1.00 54.29 83 LYS B CA 1
ATOM 2689 C C . LYS B 2 82 ? 11.403 41.832 34.472 1.00 53.58 83 LYS B C 1
ATOM 2690 O O . LYS B 2 82 ? 12.391 41.257 34.046 1.00 47.87 83 LYS B O 1
ATOM 2696 N N . PRO B 2 83 ? 10.444 41.201 35.169 1.00 54.86 84 PRO B N 1
ATOM 2697 C CA . PRO B 2 83 ? 10.532 39.753 35.409 1.00 51.91 84 PRO B CA 1
ATOM 2698 C C . PRO B 2 83 ? 10.535 39.006 34.089 1.00 52.39 84 PRO B C 1
ATOM 2699 O O . PRO B 2 83 ? 11.077 37.895 33.997 1.00 51.14 84 PRO B O 1
ATOM 2703 N N . GLU B 2 84 ? 9.998 39.643 33.048 1.00 51.22 85 GLU B N 1
ATOM 2704 C CA . GLU B 2 84 ? 9.904 39.010 31.748 1.00 48.14 85 GLU B CA 1
ATOM 2705 C C . GLU B 2 84 ? 11.308 38.856 31.123 1.00 47.70 85 GLU B C 1
ATOM 2706 O O . GLU B 2 84 ? 11.486 38.132 30.156 1.00 46.99 85 GLU B O 1
ATOM 2712 N N . ASP B 2 85 ? 12.288 39.539 31.704 1.00 44.83 86 ASP B N 1
ATOM 2713 C CA . ASP B 2 85 ? 13.679 39.529 31.225 1.00 42.47 86 ASP B CA 1
ATOM 2714 C C . ASP B 2 85 ? 14.521 38.387 31.836 1.00 42.07 86 ASP B C 1
ATOM 2715 O O . ASP B 2 85 ? 15.653 38.168 31.432 1.00 40.87 86 ASP B O 1
ATOM 2720 N N . THR B 2 86 ? 13.997 37.677 32.832 1.00 43.90 87 THR B N 1
ATOM 2721 C CA . THR B 2 86 ? 14.638 36.491 33.441 1.00 43.91 87 THR B CA 1
ATOM 2722 C C . THR B 2 86 ? 14.946 35.373 32.424 1.00 42.44 87 THR B C 1
ATOM 2723 O O . THR B 2 86 ? 14.064 34.962 31.695 1.00 44.29 87 THR B O 1
ATOM 2727 N N . ALA B 2 87 ? 16.219 34.956 32.287 1.00 40.89 88 ALA B N 1
ATOM 2728 C CA . ALA B 2 87 ? 16.637 33.917 31.327 1.00 40.29 88 ALA B CA 1
ATOM 2729 C C . ALA B 2 87 ? 18.130 33.647 31.471 1.00 39.22 88 ALA B C 1
ATOM 2730 O O . ALA B 2 87 ? 18.807 34.392 32.177 1.00 38.18 88 ALA B O 1
ATOM 2732 N N . VAL B 2 88 ? 18.619 32.594 30.813 1.00 37.29 89 VAL B N 1
ATOM 2733 C CA . VAL B 2 88 ? 20.054 32.461 30.525 1.00 35.66 89 VAL B CA 1
ATOM 2734 C C . VAL B 2 88 ? 20.444 33.230 29.264 1.00 33.68 89 VAL B C 1
ATOM 2735 O O . VAL B 2 88 ? 19.839 33.061 28.182 1.00 33.13 89 VAL B O 1
ATOM 2739 N N . TYR B 2 89 ? 21.452 34.090 29.427 1.00 32.74 90 TYR B N 1
ATOM 2740 C CA . TYR B 2 89 ? 21.894 34.967 28.332 1.00 31.01 90 TYR B CA 1
ATOM 2741 C C . TYR B 2 89 ? 23.187 34.433 27.729 1.00 29.50 90 TYR B C 1
ATOM 2742 O O . TYR B 2 89 ? 24.103 34.022 28.435 1.00 30.25 90 TYR B O 1
ATOM 2751 N N . TYR B 2 90 ? 23.223 34.438 26.409 1.00 28.16 91 TYR B N 1
ATOM 2752 C CA . TYR B 2 90 ? 24.311 33.850 25.647 1.00 26.81 91 TYR B CA 1
ATOM 2753 C C . TYR B 2 90 ? 24.835 34.879 24.676 1.00 25.28 91 TYR B C 1
ATOM 2754 O O . TYR B 2 90 ? 24.049 35.600 24.039 1.00 25.72 91 TYR B O 1
ATOM 2763 N N . CYS B 2 91 ? 26.147 34.910 24.482 1.00 24.28 92 CYS B N 1
ATOM 2764 C CA . CYS B 2 91 ? 26.669 35.704 23.372 1.00 22.83 92 CYS B CA 1
ATOM 2765 C C . CYS B 2 91 ? 27.340 34.822 22.320 1.00 21.77 92 CYS B C 1
ATOM 2766 O O . CYS B 2 91 ? 27.819 33.737 22.643 1.00 23.77 92 CYS B O 1
ATOM 2769 N N . ALA B 2 92 ? 27.406 35.286 21.074 1.00 20.61 93 ALA B N 1
ATOM 2770 C CA . ALA B 2 92 ? 28.028 34.517 20.022 1.00 21.76 93 ALA B CA 1
ATOM 2771 C C . ALA B 2 92 ? 28.309 35.412 18.849 1.00 20.63 93 ALA B C 1
ATOM 2772 O O . ALA B 2 92 ? 27.709 36.464 18.726 1.00 20.42 93 ALA B O 1
ATOM 2774 N N . SER B 2 93 ? 29.182 34.955 17.966 1.00 17.58 94 SER B N 1
ATOM 2775 C CA . SER B 2 93 ? 29.408 35.647 16.701 1.00 16.49 94 SER B CA 1
ATOM 2776 C C . SER B 2 93 ? 28.443 35.118 15.678 1.00 18.10 94 SER B C 1
ATOM 2777 O O . SER B 2 93 ? 28.520 33.956 15.301 1.00 19.78 94 SER B O 1
ATOM 2780 N N . ARG B 2 94 ? 27.508 35.972 15.274 1.00 17.95 95 ARG B N 1
ATOM 2781 C CA . ARG B 2 94 ? 26.379 35.529 14.428 1.00 18.90 95 ARG B CA 1
ATOM 2782 C C . ARG B 2 94 ? 26.008 36.750 13.619 1.00 19.16 95 ARG B C 1
ATOM 2783 O O . ARG B 2 94 ? 26.311 37.876 14.012 1.00 20.00 95 ARG B O 1
ATOM 2791 N N . PRO B 2 95 ? 25.298 36.553 12.515 1.00 18.57 96 PRO B N 1
ATOM 2792 C CA . PRO B 2 95 ? 24.841 37.677 11.729 1.00 19.84 96 PRO B CA 1
ATOM 2793 C C . PRO B 2 95 ? 23.864 38.557 12.495 1.00 20.28 96 PRO B C 1
ATOM 2794 O O . PRO B 2 95 ? 23.070 38.072 13.362 1.00 21.02 96 PRO B O 1
ATOM 2798 N N . CYS B 2 96 ? 23.912 39.845 12.159 1.00 18.21 97 CYS B N 1
ATOM 2799 C CA . CYS B 2 96 ? 23.133 40.884 12.819 1.00 18.44 97 CYS B CA 1
ATOM 2800 C C . CYS B 2 96 ? 22.173 41.543 11.853 1.00 20.66 97 CYS B C 1
ATOM 2801 O O . CYS B 2 96 ? 22.623 42.157 10.874 1.00 21.63 97 CYS B O 1
ATOM 2804 N N . PHE B 2 97 ? 20.879 41.327 12.082 1.00 20.98 98 PHE B N 1
ATOM 2805 C CA . PHE B 2 97 ? 19.832 41.877 11.215 1.00 21.91 98 PHE B CA 1
ATOM 2806 C C . PHE B 2 97 ? 18.698 42.446 12.042 1.00 24.43 98 PHE B C 1
ATOM 2807 O O . PHE B 2 97 ? 18.535 42.148 13.240 1.00 24.80 98 PHE B O 1
ATOM 2815 N N . LEU B 2 98 ? 17.828 43.188 11.358 1.00 27.46 99 LEU B N 1
ATOM 2816 C CA . LEU B 2 98 ? 16.676 43.805 11.954 1.00 27.36 99 LEU B CA 1
ATOM 2817 C C . LEU B 2 98 ? 15.823 42.745 12.682 1.00 26.19 99 LEU B C 1
ATOM 2818 O O . LEU B 2 98 ? 15.542 41.690 12.100 1.00 30.30 99 LEU B O 1
ATOM 2823 N N . GLY B 2 99 ? 15.447 42.989 13.933 1.00 26.54 100 GLY B N 1
ATOM 2824 C CA . GLY B 2 99 ? 14.682 42.028 14.712 1.00 28.71 100 GLY B CA 1
ATOM 2825 C C . GLY B 2 99 ? 15.530 40.985 15.439 1.00 28.81 100 GLY B C 1
ATOM 2826 O O . GLY B 2 99 ? 15.000 40.196 16.213 1.00 30.70 100 GLY B O 1
ATOM 2827 N N . VAL B 2 100 ? 16.845 41.068 15.250 1.00 26.33 101 VAL B N 1
ATOM 2828 C CA . VAL B 2 100 ? 17.848 40.108 15.786 1.00 25.68 101 VAL B CA 1
ATOM 2829 C C . VAL B 2 100 ? 17.408 38.643 15.636 1.00 24.94 101 VAL B C 1
ATOM 2830 O O . VAL B 2 100 ? 17.301 37.920 16.619 1.00 25.90 101 VAL B O 1
ATOM 2834 N N . PRO B 2 101 ? 17.167 38.196 14.377 1.00 26.02 102 PRO B N 1
ATOM 2835 C CA . PRO B 2 101 ? 16.965 36.764 14.185 1.00 28.28 102 PRO B CA 1
ATOM 2836 C C . PRO B 2 101 ? 18.200 35.975 14.562 1.00 25.73 102 PRO B C 1
ATOM 2837 O O . PRO B 2 101 ? 19.338 36.472 14.420 1.00 26.30 102 PRO B O 1
ATOM 2841 N N . LEU B 2 102 ? 17.994 34.762 15.057 1.00 27.22 103 LEU B N 1
ATOM 2842 C CA . LEU B 2 102 ? 19.134 33.864 15.240 1.00 25.98 103 LEU B CA 1
ATOM 2843 C C . LEU B 2 102 ? 19.342 33.019 14.006 1.00 25.01 103 LEU B C 1
ATOM 2844 O O . LEU B 2 102 ? 18.459 32.216 13.628 1.00 28.98 103 LEU B O 1
ATOM 2849 N N . ILE B 2 103 ? 20.480 33.190 13.374 1.00 23.73 104 ILE B N 1
ATOM 2850 C CA . ILE B 2 103 ? 20.846 32.359 12.220 1.00 24.38 104 ILE B CA 1
ATOM 2851 C C . ILE B 2 103 ? 22.060 31.624 12.732 1.00 24.18 104 ILE B C 1
ATOM 2852 O O . ILE B 2 103 ? 23.114 32.212 12.867 1.00 24.32 104 ILE B O 1
ATOM 2857 N N . ASP B 2 104 ? 21.848 30.395 13.169 1.00 25.90 105 ASP B N 1
ATOM 2858 C CA . ASP B 2 104 ? 22.787 29.765 14.132 1.00 26.91 105 ASP B CA 1
ATOM 2859 C C . ASP B 2 104 ? 23.887 28.939 13.478 1.00 27.69 105 ASP B C 1
ATOM 2860 O O . ASP B 2 104 ? 23.627 28.155 12.553 1.00 29.33 105 ASP B O 1
ATOM 2865 N N . PHE B 2 105 ? 25.103 29.057 13.979 1.00 25.04 106 PHE B N 1
ATOM 2866 C CA . PHE B 2 105 ? 26.163 28.143 13.628 1.00 24.10 106 PHE B CA 1
ATOM 2867 C C . PHE B 2 105 ? 26.155 26.944 14.566 1.00 27.39 106 PHE B C 1
ATOM 2868 O O . PHE B 2 105 ? 26.817 25.965 14.285 1.00 27.50 106 PHE B O 1
ATOM 2876 N N . GLY B 2 106 ? 25.473 27.063 15.704 1.00 28.87 107 GLY B N 1
ATOM 2877 C CA . GLY B 2 106 ? 25.272 25.934 16.604 1.00 32.45 107 GLY B CA 1
ATOM 2878 C C . GLY B 2 106 ? 26.221 25.761 17.783 1.00 34.80 107 GLY B C 1
ATOM 2879 O O . GLY B 2 106 ? 26.003 24.849 18.604 1.00 35.31 107 GLY B O 1
ATOM 2880 N N . SER B 2 107 ? 27.272 26.579 17.880 1.00 31.25 108 SER B N 1
ATOM 2881 C CA . SER B 2 107 ? 28.204 26.444 19.011 1.00 33.78 108 SER B CA 1
ATOM 2882 C C . SER B 2 107 ? 28.014 27.522 20.059 1.00 31.67 108 SER B C 1
ATOM 2883 O O . SER B 2 107 ? 28.214 28.721 19.816 1.00 29.87 108 SER B O 1
ATOM 2886 N N . TRP B 2 108 ? 27.693 27.056 21.246 1.00 30.01 109 TRP B N 1
ATOM 2887 C CA . TRP B 2 108 ? 27.425 27.905 22.378 1.00 31.04 109 TRP B CA 1
ATOM 2888 C C . TRP B 2 108 ? 28.209 27.469 23.603 1.00 33.84 109 TRP B C 1
ATOM 2889 O O . TRP B 2 108 ? 28.682 26.337 23.655 1.00 36.85 109 TRP B O 1
ATOM 2900 N N . GLY B 2 109 ? 28.312 28.344 24.597 1.00 33.37 110 GLY B N 1
ATOM 2901 C CA . GLY B 2 109 ? 28.987 27.997 25.837 1.00 34.24 110 GLY B CA 1
ATOM 2902 C C . GLY B 2 109 ? 28.002 28.047 26.985 1.00 36.81 110 GLY B C 1
ATOM 2903 O O . GLY B 2 109 ? 26.801 27.833 26.779 1.00 37.17 110 GLY B O 1
ATOM 2904 N N . GLN B 2 110 ? 28.470 28.353 28.192 1.00 37.54 111 GLN B N 1
ATOM 2905 C CA . GLN B 2 110 ? 27.631 28.162 29.363 1.00 39.48 111 GLN B CA 1
ATOM 2906 C C . GLN B 2 110 ? 26.531 29.205 29.544 1.00 36.59 111 GLN B C 1
ATOM 2907 O O . GLN B 2 110 ? 25.530 28.941 30.205 1.00 38.21 111 GLN B O 1
ATOM 2913 N N . GLY B 2 111 ? 26.725 30.389 28.957 1.00 33.23 112 GLY B N 1
ATOM 2914 C CA . GLY B 2 111 ? 25.821 31.486 29.195 1.00 33.02 112 GLY B CA 1
ATOM 2915 C C . GLY B 2 111 ? 25.937 32.047 30.595 1.00 33.98 112 GLY B C 1
ATOM 2916 O O . GLY B 2 111 ? 26.812 31.642 31.392 1.00 36.30 112 GLY B O 1
ATOM 2917 N N . THR B 2 112 ? 25.100 33.029 30.890 1.00 31.99 113 THR B N 1
ATOM 2918 C CA . THR B 2 112 ? 25.122 33.613 32.237 1.00 33.35 113 THR B CA 1
ATOM 2919 C C . THR B 2 112 ? 23.676 33.848 32.671 1.00 36.02 113 THR B C 1
ATOM 2920 O O . THR B 2 112 ? 22.871 34.349 31.867 1.00 34.30 113 THR B O 1
ATOM 2924 N N . GLN B 2 113 ? 23.343 33.447 33.911 1.00 36.65 114 GLN B N 1
ATOM 2925 C CA . GLN B 2 113 ? 21.951 33.478 34.396 1.00 38.32 114 GLN B CA 1
ATOM 2926 C C . GLN B 2 113 ? 21.544 34.858 34.859 1.00 39.80 114 GLN B C 1
ATOM 2927 O O . GLN B 2 113 ? 22.246 35.489 35.639 1.00 40.09 114 GLN B O 1
ATOM 2933 N N . VAL B 2 114 ? 20.374 35.310 34.420 1.00 39.63 115 VAL B N 1
ATOM 2934 C CA . VAL B 2 114 ? 19.795 36.571 34.877 1.00 40.24 115 VAL B CA 1
ATOM 2935 C C . VAL B 2 114 ? 18.418 36.316 35.451 1.00 42.41 115 VAL B C 1
ATOM 2936 O O . VAL B 2 114 ? 17.615 35.644 34.812 1.00 42.40 115 VAL B O 1
ATOM 2940 N N . THR B 2 115 ? 18.169 36.840 36.653 1.00 44.14 116 THR B N 1
ATOM 2941 C CA . THR B 2 115 ? 16.911 36.629 37.377 1.00 49.49 116 THR B CA 1
ATOM 2942 C C . THR B 2 115 ? 16.375 37.964 37.887 1.00 50.53 116 THR B C 1
ATOM 2943 O O . THR B 2 115 ? 17.082 38.671 38.626 1.00 48.04 116 THR B O 1
ATOM 2947 N N . VAL B 2 116 ? 15.143 38.318 37.497 1.00 50.98 117 VAL B N 1
ATOM 2948 C CA . VAL B 2 116 ? 14.554 39.582 37.930 1.00 51.93 117 VAL B CA 1
ATOM 2949 C C . VAL B 2 116 ? 13.365 39.300 38.867 1.00 56.18 117 VAL B C 1
ATOM 2950 O O . VAL B 2 116 ? 12.477 38.533 38.504 1.00 56.04 117 VAL B O 1
#

Secondary structure (DSSP, 8-state):
--S-EEEEESTT--HHHHHHHHHHHHHHH--S--EETTEEBPPPSTT--GGGSEEEEEEE-TT--EEEEEEETTT--EEEEEETTEEEEPPPSSHHHHHHHTTSSTT-SEEEEBSS-S-HHHHHHHHTS-GGGS-BSHHHHHHHHHHHHHHTTT-S-HHHHHHHHHHHIIIIIIHHH-HHHHHHHHHHHHTT--B---HHHHHHHHHHHHHHHHHHTSBTTEEEEEEEEE-TTS-EEEEEEGGGGTTT---B---S--/---EEE--EE--TT--EEEEEE-SSS-STTB-EEEEEE-TTS--EEEEEEETTEEEE-GGGTTTEEEEEETTEEEEEE-S--GGG-EEEEEE-----TT------------EEEE-

Solvent-accessible surface area: 16150 Å² total; per-residue (Å²): 75,190,22,42,75,14,100,12,58,0,44,60,19,68,22,114,40,0,4,86,7,0,158,43,0,37,53,136,2,20,130,29,96,37,69,16,66,127,2,39,1,1,37,48,132,111,74,32,65,62,111,103,20,2,2,0,0,53,0,35,4,119,61,160,23,37,1,5,0,0,0,10,5,14,50,0,33,2,18,1,0,41,6,51,91,15,0,7,1,10,10,15,137,57,73,126,32,2,86,4,10,22,72,0,1,90,102,5,95,25,21,16,1,1,3,4,18,10,82,20,95,81,0,16,121,30,3,57,60,90,13,100,92,6,78,0,0,32,28,1,1,33,92,1,0,27,10,0,79,99,18,44,113,64,63,15,142,32,61,43,0,0,83,3,1,0,6,1,0,0,1,0,0,1,0,0,16,0,62,50,0,11,25,18,0,71,55,18,21,131,126,143,125,103,44,30,4,35,43,12,0,25,18,10,9,72,2,13,21,133,0,0,41,11,0,18,115,17,112,170,2,55,21,97,71,73,20,103,7,48,128,129,125,27,42,139,69,41,4,136,50,11,70,113,4,54,91,42,2,7,3,0,23,52,111,49,73,126,67,89,12,90,14,58,41,30,30,142,24,147,91,58,21,58,28,136,0,22,0,38,15,131,63,65,60,0,77,21,11,0,0,0,0,0,22,42,37,122,88,74,141,62,82,13,0,0,0,10,41,54,89,34,62,61,48,15,124,70,0,122,88,29,7,65,9,47,71,87,134,22,4,0,21,0,57,0,58,60,2,92,82,142,1,42,0,39,0,21,4,5,3,6,4,0,15,137,46,3,35,55,16,56,16,52,26,38,28,178,13,17,94,0,53,26

Organism: Ricinus communis (NCBI:txid3988)

Foldseek 3Di:
DVAAEQEAELAVDALVRLVVRLVVLLVLLDVQPDAFLRAGAGDDPVVADLSSQWHWYWYAYPVRAIKIFIAGSLQLFTAWIDAPQEIEGEADPDDVVVVSCCVPPVVRPHYYYDPHHLDQVVLQVQLVHHLQAQKEESVLQNQLRVQVNCVVVPPHDRNSPSSSSSRCRQSHRVVSFWVQSSVVHNVCRHVVHIHGDAQQSVQCVVCQQVVLVQRVPADSFFGPDWDWGADRVGHIDTDGGCVVCSNTTHYHRDDDDD/DFWDKDWADEDDAQDKTKMKIAGPPAFCPVFKKFKWWDAPPGDTATAWIDDVPDIEGAPVQPPAWDWDDDPSIIMIIGGSDDQVRWGFMWMDGADDDYNRDGPDPPDTDDGHGHGD